Protein AF-0000000079470549 (afdb_homodimer)

Secondary structure (DSSP, 8-state):
---TT-EEEEES-SSHHHHHHHHHHHHTT-SEEEEEES-HHHHHHHHHHHT-EEEE--TT-HHHHHHHHHHHHHHHS--SEEEE--------SSTT-TT-S-HHHHHHHHIIIIIHHHHHHHHHHHHHHHHT-EEEEEE--GGGTS--TT-HHHHHHHHHHHHHHHHHHHHHGGGTEEEEEE--S-BSSHHHHHT-TT-GGGTT--B-HHHHHHHHHHHHHHT-SEE-SSTHHHHHHHHHHH-HHHHHHHHHHHHHHHTT-/---TT-EEEEES-SSHHHHHHHHHHHHTT-SEEEEEES-HHHHHHHHHHHT-EEEE--TT-HHHHHHHHHHHHHHHS--SEEEE--------SSTT-TT-S-HHHHHHHHIIIIIHHHHHHHHHHHHHHHHT-EEEEEE--GGGTS--TT-HHHHHHHHHHHHHHHHHHHHHGGGTEEEEEE--S-BSSHHHHHT-TT-GGGTT--B-HHHHHHHHHHHHHHT-SEE-SSTHHHHHHHHHHH-HHHHHHHHHHHHHHHTT-

Foldseek 3Di:
DQQAQFEEEFEPCLDFLNVLLQQVSLVSHHPEYEQEYLPQVSSVVSCVVRVHHYDNADLLDLVRLLVVLVVSCVVPVAHAEYELAFADFDFQPDLVDLPNDDVVLLVVRLSRQAVSLVSNCVRHVVVCLVVLHHEYEYEQALLLLAHFRRTNSNSVSSVNNVVVQVVCCVVCVRSHYAYAYEYAQAEPTPRNVVVDPQGPSCPLHYHYSNLSSVLVSVCVVVSPRYRYSRPCSVVLSVVCVVPVVVSVVVVVVVSCVSVVD/DQQAQAEEEFEPCLDFLNVLLQQVSLVSHHPEYEQEYLPQVSSVVSCVVRVHHYDNADLLDLVRLLVVLVVSCVVPVAHAEYELAFADFDFQPDLVDLPNDDVVLLVVRLSRQAVSLVSNCVRHVVVCLVVLHHEYEYEQALLLLPNFRRTNSNSVSSVNNVVVQVVCCVPCVRSHYAYAYEYAQAEPTPRNVVVDPQGPSCPLHYHYSNLSSVLVSVCVVVSPRYRYSRPCSVVLSVVCVVPVVVSVVVVVVVSCVSVVD

InterPro domains:
  IPR002347 Short-chain dehydrogenase/reductase SDR [PF00106] (6-193)
  IPR002347 Short-chain dehydrogenase/reductase SDR [PR00080] (77-88)
  IPR002347 Short-chain dehydrogenase/reductase SDR [PR00080] (134-142)
  IPR002347 Short-chain dehydrogenase/reductase SDR [PR00080] (154-173)
  IPR002347 Short-chain dehydrogenase/reductase SDR [PR00081] (7-24)
  IPR002347 Short-chain dehydrogenase/reductase SDR [PR00081] (77-88)
  IPR002347 Short-chain dehydrogenase/reductase SDR [PR00081] (128-144)
  IPR002347 Short-chain dehydrogenase/reductase SDR [PR00081] (154-173)
  IPR002347 Short-chain dehydrogenase/reductase SDR [PR00081] (175-192)
  IPR020904 Short-chain dehydrogenase/reductase, conserved site [PS00061] (141-169)
  IPR036291 NAD(P)-binding domain superfamily [SSF51735] (1-249)

Structure (mmCIF, N/CA/C/O backbone):
data_AF-0000000079470549-model_v1
#
loop_
_entity.id
_entity.type
_entity.pdbx_description
1 polymer 'SDR family NAD(P)-dependent oxidoreductase'
#
loop_
_atom_site.group_PDB
_atom_site.id
_atom_site.type_symbol
_atom_site.label_atom_id
_atom_site.label_alt_id
_atom_site.label_comp_id
_atom_site.label_asym_id
_atom_site.label_entity_id
_atom_site.label_seq_id
_atom_site.pdbx_PDB_ins_code
_atom_site.Cartn_x
_atom_site.Cartn_y
_atom_site.Cartn_z
_atom_site.occupancy
_atom_site.B_iso_or_equiv
_atom_site.auth_seq_id
_atom_site.auth_comp_id
_atom_site.auth_asym_id
_atom_site.auth_atom_id
_atom_site.pdbx_PDB_model_num
ATOM 1 N N . MET A 1 1 ? -3.146 25.922 1.351 1 95.44 1 MET A N 1
ATOM 2 C CA . MET A 1 1 ? -3.26 26.656 2.607 1 95.44 1 MET A CA 1
ATOM 3 C C . MET A 1 1 ? -2.029 27.516 2.842 1 95.44 1 MET A C 1
ATOM 5 O O . MET A 1 1 ? -0.913 27.125 2.492 1 95.44 1 MET A O 1
ATOM 9 N N . ASP A 1 2 ? -2.199 28.609 3.287 1 97.5 2 ASP A N 1
ATOM 10 C CA . ASP A 1 2 ? -1.135 29.453 3.83 1 97.5 2 ASP A CA 1
ATOM 11 C C . ASP A 1 2 ? -0.842 29.094 5.285 1 97.5 2 ASP A C 1
ATOM 13 O O . ASP A 1 2 ? -1.754 29.031 6.113 1 97.5 2 ASP A O 1
ATOM 17 N N . VAL A 1 3 ? 0.423 28.875 5.641 1 98.31 3 VAL A N 1
ATOM 18 C CA . VAL A 1 3 ? 0.771 28.359 6.961 1 98.31 3 VAL A CA 1
ATOM 19 C C . VAL A 1 3 ? 0.855 29.5 7.961 1 98.31 3 VAL A C 1
ATOM 21 O O . VAL A 1 3 ? 0.939 29.281 9.172 1 98.31 3 VAL A O 1
ATOM 24 N N . LYS A 1 4 ? 0.845 30.766 7.48 1 98.62 4 LYS A N 1
ATOM 25 C CA . LYS A 1 4 ? 0.905 31.906 8.383 1 98.62 4 LYS A CA 1
ATOM 26 C C . LYS A 1 4 ? -0.22 31.859 9.406 1 98.62 4 LYS A C 1
ATOM 28 O O . LYS A 1 4 ? -1.387 31.672 9.055 1 98.62 4 LYS A O 1
ATOM 33 N N . GLY A 1 5 ? 0.14 31.984 10.648 1 98.75 5 GLY A N 1
ATOM 34 C CA . GLY A 1 5 ? -0.827 32.031 11.734 1 98.75 5 GLY A CA 1
ATOM 35 C C . GLY A 1 5 ? -1.388 30.656 12.078 1 98.75 5 GLY A C 1
ATOM 36 O O . GLY A 1 5 ? -2.291 30.531 12.914 1 98.75 5 GLY A O 1
ATOM 37 N N . LYS A 1 6 ? -0.883 29.625 11.531 1 98.81 6 LYS A N 1
ATOM 38 C CA . LYS A 1 6 ? -1.441 28.281 11.688 1 98.81 6 LYS A CA 1
ATOM 39 C C . LYS A 1 6 ? -0.701 27.5 12.773 1 98.81 6 LYS A C 1
ATOM 41 O O . LYS A 1 6 ? 0.463 27.797 13.062 1 98.81 6 LYS A O 1
ATOM 46 N N . ILE A 1 7 ? -1.391 26.594 13.422 1 98.94 7 ILE A N 1
ATOM 47 C CA . ILE A 1 7 ? -0.804 25.625 14.352 1 98.94 7 ILE A CA 1
ATOM 48 C C . ILE A 1 7 ? -0.439 24.344 13.609 1 98.94 7 ILE A C 1
ATOM 50 O O . ILE A 1 7 ? -1.312 23.672 13.047 1 98.94 7 ILE A O 1
ATOM 54 N N . VAL A 1 8 ? 0.871 24.016 13.641 1 98.94 8 VAL A N 1
ATOM 55 C CA . VAL A 1 8 ? 1.391 22.938 12.805 1 98.94 8 VAL A CA 1
ATOM 56 C C . VAL A 1 8 ? 2.057 21.891 13.68 1 98.94 8 VAL A C 1
ATOM 58 O O . VAL A 1 8 ? 2.758 22.219 14.641 1 98.94 8 VAL A O 1
ATOM 61 N N . VAL A 1 9 ? 1.796 20.625 13.391 1 99 9 VAL A N 1
ATOM 62 C CA . VAL A 1 9 ? 2.514 19.5 13.984 1 99 9 VAL A CA 1
ATOM 63 C C . VAL A 1 9 ? 3.369 18.812 12.922 1 99 9 VAL A C 1
ATOM 65 O O . VAL A 1 9 ? 2.893 18.531 11.82 1 99 9 VAL A O 1
ATOM 68 N N . VAL A 1 10 ? 4.625 18.578 13.195 1 99 10 VAL A N 1
ATOM 69 C CA . VAL A 1 10 ? 5.52 17.844 12.305 1 99 10 VAL A CA 1
ATOM 70 C C . VAL A 1 10 ? 6.152 16.672 13.062 1 99 10 VAL A C 1
ATOM 72 O O . VAL A 1 10 ? 6.836 16.875 14.07 1 99 10 VAL A O 1
ATOM 75 N N . THR A 1 11 ? 5.934 15.469 12.617 1 98.94 11 THR A N 1
ATOM 76 C CA . THR A 1 11 ? 6.594 14.312 13.219 1 98.94 11 THR A CA 1
ATOM 77 C C . THR A 1 11 ? 7.891 13.992 12.484 1 98.94 11 THR A C 1
ATOM 79 O O . THR A 1 11 ? 8.078 14.406 11.336 1 98.94 11 THR A O 1
ATOM 82 N N . GLY A 1 12 ? 8.742 13.141 13.172 1 98.75 12 GLY A N 1
ATOM 83 C CA . GLY A 1 12 ? 10.062 12.922 12.594 1 98.75 12 GLY A CA 1
ATOM 84 C C . GLY A 1 12 ? 10.836 14.211 12.367 1 98.75 12 GLY A C 1
ATOM 85 O O . GLY A 1 12 ? 11.453 14.391 11.32 1 98.75 12 GLY A O 1
ATOM 86 N N . ALA A 1 13 ? 10.789 15.125 13.297 1 98.81 13 ALA A N 1
ATOM 87 C CA . ALA A 1 13 ? 11.203 16.5 13.031 1 98.81 13 ALA A CA 1
ATOM 88 C C . ALA A 1 13 ? 12.531 16.812 13.703 1 98.81 13 ALA A C 1
ATOM 90 O O . ALA A 1 13 ? 12.938 17.984 13.789 1 98.81 13 ALA A O 1
ATOM 91 N N . ALA A 1 14 ? 13.242 15.766 14.195 1 98.62 14 ALA A N 1
ATOM 92 C CA . ALA A 1 14 ? 14.547 15.984 14.828 1 98.62 14 ALA A CA 1
ATOM 93 C C . ALA A 1 14 ? 15.625 16.234 13.789 1 98.62 14 ALA A C 1
ATOM 95 O O . ALA A 1 14 ? 16.656 16.844 14.086 1 98.62 14 ALA A O 1
ATOM 96 N N . GLU A 1 15 ? 15.453 15.75 12.562 1 97.38 15 GLU A N 1
ATOM 97 C CA . GLU A 1 15 ? 16.453 15.875 11.508 1 97.38 15 GLU A CA 1
ATOM 98 C C . GLU A 1 15 ? 15.812 15.75 10.125 1 97.38 15 GLU A C 1
ATOM 100 O O . GLU A 1 15 ? 14.594 15.57 10.016 1 97.38 15 GLU A O 1
ATOM 105 N N . GLY A 1 16 ? 16.578 16.016 9.148 1 97.88 16 GLY A N 1
ATOM 106 C CA . GLY A 1 16 ? 16.172 15.727 7.777 1 97.88 16 GLY A CA 1
ATOM 107 C C . GLY A 1 16 ? 15.008 16.578 7.312 1 97.88 16 GLY A C 1
ATOM 108 O O . GLY A 1 16 ? 14.977 17.781 7.57 1 97.88 16 GLY A O 1
ATOM 109 N N . ILE A 1 17 ? 14.133 15.961 6.57 1 98.69 17 ILE A N 1
ATOM 110 C CA . ILE A 1 17 ? 13 16.641 5.961 1 98.69 17 ILE A CA 1
ATOM 111 C C . ILE A 1 17 ? 12.117 17.266 7.047 1 98.69 17 ILE A C 1
ATOM 113 O O . ILE A 1 17 ? 11.695 18.406 6.934 1 98.69 17 ILE A O 1
ATOM 117 N N . GLY A 1 18 ? 11.867 16.5 8.156 1 98.88 18 GLY A N 1
ATOM 118 C CA . GLY A 1 18 ? 11.008 16.969 9.227 1 98.88 18 GLY A CA 1
ATOM 119 C C . GLY A 1 18 ? 11.523 18.234 9.883 1 98.88 18 GLY A C 1
ATOM 120 O O . GLY A 1 18 ? 10.766 19.172 10.109 1 98.88 18 GLY A O 1
ATOM 121 N N . ALA A 1 19 ? 12.797 18.234 10.148 1 98.94 19 ALA A N 1
ATOM 122 C CA . ALA A 1 19 ? 13.398 19.422 10.75 1 98.94 19 ALA A CA 1
ATOM 123 C C . ALA A 1 19 ? 13.32 20.609 9.805 1 98.94 19 ALA A C 1
ATOM 125 O O . ALA A 1 19 ? 13.016 21.734 10.227 1 98.94 19 ALA A O 1
ATOM 126 N N . ALA A 1 20 ? 13.57 20.359 8.539 1 98.94 20 ALA A N 1
ATOM 127 C CA . ALA A 1 20 ? 13.5 21.406 7.539 1 98.94 20 ALA A CA 1
ATOM 128 C C . ALA A 1 20 ? 12.086 21.953 7.414 1 98.94 20 ALA A C 1
ATOM 130 O O . ALA A 1 20 ? 11.891 23.172 7.254 1 98.94 20 ALA A O 1
ATOM 131 N N . LEU A 1 21 ? 11.102 21.078 7.469 1 98.94 21 LEU A N 1
ATOM 132 C CA . LEU A 1 21 ? 9.711 21.5 7.434 1 98.94 21 LEU A CA 1
ATOM 133 C C . LEU A 1 21 ? 9.391 22.406 8.625 1 98.94 21 LEU A C 1
ATOM 135 O O . LEU A 1 21 ? 8.805 23.469 8.461 1 98.94 21 LEU A O 1
ATOM 139 N N . ALA A 1 22 ? 9.758 21.938 9.812 1 98.94 22 ALA A N 1
ATOM 140 C CA . ALA A 1 22 ? 9.492 22.703 11.023 1 98.94 22 ALA A CA 1
ATOM 141 C C . ALA A 1 22 ? 10.078 24.109 10.914 1 98.94 22 ALA A C 1
ATOM 143 O O . ALA A 1 22 ? 9.391 25.109 11.164 1 98.94 22 ALA A O 1
ATOM 144 N N . ARG A 1 23 ? 11.359 24.234 10.5 1 98.94 23 ARG A N 1
ATOM 145 C CA . ARG A 1 23 ? 12.039 25.516 10.367 1 98.94 23 ARG A CA 1
ATOM 146 C C . ARG A 1 23 ? 11.359 26.391 9.312 1 98.94 23 ARG A C 1
ATOM 148 O O . ARG A 1 23 ? 11.164 27.578 9.531 1 98.94 23 ARG A O 1
ATOM 155 N N . ARG A 1 24 ? 11.008 25.781 8.203 1 98.94 24 ARG A N 1
ATOM 156 C CA . ARG A 1 24 ? 10.398 26.516 7.109 1 98.94 24 ARG A CA 1
ATOM 157 C C . ARG A 1 24 ? 9.031 27.062 7.508 1 98.94 24 ARG A C 1
ATOM 159 O O . ARG A 1 24 ? 8.703 28.203 7.195 1 98.94 24 ARG A O 1
ATOM 166 N N . PHE A 1 25 ? 8.195 26.219 8.188 1 98.94 25 PHE A N 1
ATOM 167 C CA . PHE A 1 25 ? 6.871 26.656 8.617 1 98.94 25 PHE A CA 1
ATOM 168 C C . PHE A 1 25 ? 6.977 27.812 9.602 1 98.94 25 PHE A C 1
ATOM 170 O O . PHE A 1 25 ? 6.207 28.781 9.523 1 98.94 25 PHE A O 1
ATOM 177 N N . ALA A 1 26 ? 7.91 27.719 10.539 1 98.88 26 ALA A N 1
ATOM 178 C CA . ALA A 1 26 ? 8.141 28.828 11.453 1 98.88 26 ALA A CA 1
ATOM 179 C C . ALA A 1 26 ? 8.516 30.094 10.695 1 98.88 26 ALA A C 1
ATOM 181 O O . ALA A 1 26 ? 7.996 31.172 10.984 1 98.88 26 ALA A O 1
ATOM 182 N N . ALA A 1 27 ? 9.414 29.938 9.734 1 98.81 27 ALA A N 1
ATOM 183 C CA . ALA A 1 27 ? 9.883 31.078 8.938 1 98.81 27 ALA A CA 1
ATOM 184 C C . ALA A 1 27 ? 8.742 31.688 8.125 1 98.81 27 ALA A C 1
ATOM 186 O O . ALA A 1 27 ? 8.734 32.906 7.871 1 98.81 27 ALA A O 1
ATOM 187 N N . GLU A 1 28 ? 7.781 30.844 7.73 1 98.56 28 GLU A N 1
ATOM 188 C CA . GLU A 1 28 ? 6.633 31.297 6.945 1 98.56 28 GLU A CA 1
ATOM 189 C C . GLU A 1 28 ? 5.578 31.938 7.828 1 98.56 28 GLU A C 1
ATOM 191 O O . GLU A 1 28 ? 4.559 32.438 7.332 1 98.56 28 GLU A O 1
ATOM 196 N N . GLY A 1 29 ? 5.738 31.891 9.148 1 98.69 29 GLY A N 1
ATOM 197 C CA . GLY A 1 29 ? 4.863 32.625 10.039 1 98.69 29 GLY A CA 1
ATOM 198 C C . GLY A 1 29 ? 3.836 31.766 10.734 1 98.69 29 GLY A C 1
ATOM 199 O O . GLY A 1 29 ? 2.811 32.25 11.211 1 98.69 29 GLY A O 1
ATOM 200 N N . ALA A 1 30 ? 4.043 30.469 10.781 1 98.88 30 ALA A N 1
ATOM 201 C CA . ALA A 1 30 ? 3.17 29.641 11.602 1 98.88 30 ALA A CA 1
ATOM 202 C C . ALA A 1 30 ? 3.08 30.172 13.031 1 98.88 30 ALA A C 1
ATOM 204 O O . ALA A 1 30 ? 4.082 30.609 13.594 1 98.88 30 ALA A O 1
ATOM 205 N N . ALA A 1 31 ? 1.862 30.141 13.547 1 98.88 31 ALA A N 1
ATOM 206 C CA . ALA A 1 31 ? 1.687 30.625 14.914 1 98.88 31 ALA A CA 1
ATOM 207 C C . ALA A 1 31 ? 2.418 29.719 15.906 1 98.88 31 ALA A C 1
ATOM 209 O O . ALA A 1 31 ? 2.916 30.203 16.938 1 98.88 31 ALA A O 1
ATOM 210 N N . HIS A 1 32 ? 2.465 28.438 15.617 1 98.88 32 HIS A N 1
ATOM 211 C CA . HIS A 1 32 ? 3.172 27.469 16.453 1 98.88 32 HIS A CA 1
ATOM 212 C C . HIS A 1 32 ? 3.543 26.219 15.664 1 98.88 32 HIS A C 1
ATOM 214 O O . HIS A 1 32 ? 2.797 25.797 14.781 1 98.88 32 HIS A O 1
ATOM 220 N N . VAL A 1 33 ? 4.664 25.688 15.984 1 98.94 33 VAL A N 1
ATOM 221 C CA . VAL A 1 33 ? 5.086 24.406 15.43 1 98.94 33 VAL A CA 1
ATOM 222 C C . VAL A 1 33 ? 5.395 23.438 16.562 1 98.94 33 VAL A C 1
ATOM 224 O O . VAL A 1 33 ? 6.27 23.688 17.391 1 98.94 33 VAL A O 1
ATOM 227 N N . ALA A 1 34 ? 4.629 22.375 16.688 1 99 34 ALA A N 1
ATOM 228 C CA . ALA A 1 34 ? 4.988 21.25 17.531 1 99 34 ALA A CA 1
ATOM 229 C C . ALA A 1 34 ? 5.992 20.328 16.828 1 99 34 ALA A C 1
ATOM 231 O O . ALA A 1 34 ? 5.707 19.797 15.758 1 99 34 ALA A O 1
ATOM 232 N N . VAL A 1 35 ? 7.164 20.188 17.406 1 98.94 35 VAL A N 1
ATOM 233 C CA . VAL A 1 35 ? 8.266 19.391 16.859 1 98.94 35 VAL A CA 1
ATOM 234 C C . VAL A 1 35 ? 8.273 18.016 17.531 1 98.94 35 VAL A C 1
ATOM 236 O O . VAL A 1 35 ? 8.68 17.875 18.688 1 98.94 35 VAL A O 1
ATOM 239 N N . VAL A 1 36 ? 7.934 17 16.781 1 98.94 36 VAL A N 1
ATOM 240 C CA . VAL A 1 36 ? 7.645 15.703 17.359 1 98.94 36 VAL A CA 1
ATOM 241 C C . VAL A 1 36 ? 8.641 14.672 16.844 1 98.94 36 VAL A C 1
ATOM 243 O O . VAL A 1 36 ? 8.82 14.523 15.633 1 98.94 36 VAL A O 1
ATOM 246 N N . ASP A 1 37 ? 9.234 13.953 17.719 1 98.88 37 ASP A N 1
ATOM 247 C CA . ASP A 1 37 ? 10.172 12.898 17.344 1 98.88 37 ASP A CA 1
ATOM 248 C C . ASP A 1 37 ? 10.398 11.93 18.5 1 98.88 37 ASP A C 1
ATOM 250 O O . ASP A 1 37 ? 10.18 12.273 19.656 1 98.88 37 ASP A O 1
ATOM 254 N N . ARG A 1 38 ? 10.797 10.75 18.219 1 98.38 38 ARG A N 1
ATOM 255 C CA . ARG A 1 38 ? 11.242 9.844 19.266 1 98.38 38 ARG A CA 1
ATOM 256 C C . ARG A 1 38 ? 12.594 10.281 19.828 1 98.38 38 ARG A C 1
ATOM 258 O O . ARG A 1 38 ? 12.938 9.938 20.969 1 98.38 38 ARG A O 1
ATOM 265 N N . ASN A 1 39 ? 13.383 10.938 19.031 1 98.56 39 ASN A N 1
ATOM 266 C CA . ASN A 1 39 ? 14.633 11.562 19.469 1 98.56 39 ASN A CA 1
ATOM 267 C C . ASN A 1 39 ? 14.375 12.852 20.219 1 98.56 39 ASN A C 1
ATOM 269 O O . ASN A 1 39 ? 14.281 13.93 19.625 1 98.56 39 ASN A O 1
ATOM 273 N N . ALA A 1 40 ? 14.367 12.758 21.516 1 98.69 40 ALA A N 1
ATOM 274 C C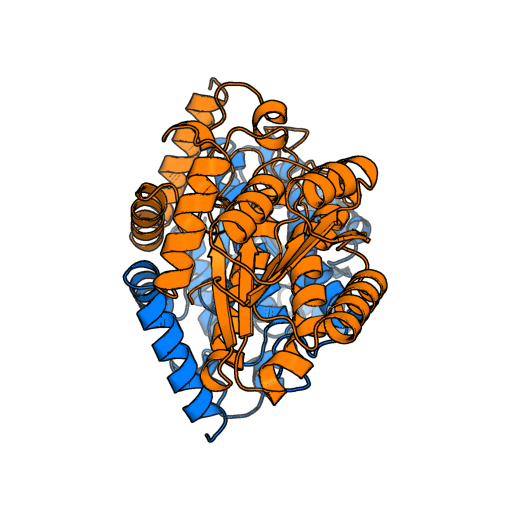A . ALA A 1 40 ? 13.992 13.875 22.375 1 98.69 40 ALA A CA 1
ATOM 275 C C . ALA A 1 40 ? 14.961 15.039 22.219 1 98.69 40 ALA A C 1
ATOM 277 O O . ALA A 1 40 ? 14.539 16.188 22.062 1 98.69 40 ALA A O 1
ATOM 278 N N . GLU A 1 41 ? 16.203 14.719 22.25 1 98.75 41 GLU A N 1
ATOM 279 C CA . GLU A 1 41 ? 17.234 15.766 22.188 1 98.75 41 GLU A CA 1
ATOM 280 C C . GLU A 1 41 ? 17.156 16.516 20.859 1 98.75 41 GLU A C 1
ATOM 282 O O . GLU A 1 41 ? 17.25 17.75 20.828 1 98.75 41 GLU A O 1
ATOM 287 N N . GLY A 1 42 ? 17.016 15.773 19.734 1 98.81 42 GLY A N 1
ATOM 288 C CA . GLY A 1 42 ? 16.906 16.391 18.422 1 98.81 42 GLY A CA 1
ATOM 289 C C . GLY A 1 42 ? 15.68 17.281 18.281 1 98.81 42 GLY A C 1
ATOM 290 O O . GLY A 1 42 ? 15.766 18.391 17.766 1 98.81 42 GLY A O 1
ATOM 291 N N . ALA A 1 43 ? 14.586 16.781 18.797 1 98.88 43 ALA A N 1
ATOM 292 C CA . ALA A 1 43 ? 13.344 17.547 18.719 1 98.88 43 ALA A CA 1
ATOM 293 C C . ALA A 1 43 ? 13.453 18.844 19.547 1 98.88 43 ALA A C 1
ATOM 295 O O . ALA A 1 43 ? 13 19.891 19.109 1 98.88 43 ALA A O 1
ATOM 296 N N . GLN A 1 44 ? 14.023 18.734 20.703 1 98.88 44 GLN A N 1
ATOM 297 C CA . GLN A 1 44 ? 14.188 19.906 21.562 1 98.88 44 GLN A CA 1
ATOM 298 C C . GLN A 1 44 ? 15.078 20.953 20.906 1 98.88 44 GLN A C 1
ATOM 300 O O . GLN A 1 44 ? 14.812 22.156 21 1 98.88 44 GLN A O 1
ATOM 305 N N . ALA A 1 45 ? 16.156 20.469 20.281 1 98.88 45 ALA A N 1
ATOM 306 C CA . ALA A 1 45 ? 17.078 21.391 19.609 1 98.88 45 ALA A CA 1
ATOM 307 C C . ALA A 1 45 ? 16.359 22.172 18.516 1 98.88 45 ALA A C 1
ATOM 309 O O . ALA A 1 45 ? 16.516 23.391 18.422 1 98.88 45 ALA A O 1
ATOM 310 N N . VAL A 1 46 ? 15.562 21.484 17.703 1 98.94 46 VAL A N 1
ATOM 311 C CA . VAL A 1 46 ? 14.828 22.141 16.609 1 98.94 46 VAL A CA 1
ATOM 312 C C . VAL A 1 46 ? 13.781 23.078 17.203 1 98.94 46 VAL A C 1
ATOM 314 O O . VAL A 1 46 ? 13.641 24.219 16.75 1 98.94 46 VAL A O 1
ATOM 317 N N . ALA A 1 47 ? 13.039 22.641 18.203 1 98.94 47 ALA A N 1
ATOM 318 C CA . ALA A 1 47 ? 12 23.438 18.828 1 98.94 47 ALA A CA 1
ATOM 319 C C . ALA A 1 47 ? 12.578 24.734 19.406 1 98.94 47 ALA A C 1
ATOM 321 O O . ALA A 1 47 ? 11.984 25.797 19.266 1 98.94 47 ALA A O 1
ATOM 322 N N . ALA A 1 48 ? 13.711 24.594 20.047 1 98.81 48 ALA A N 1
ATOM 323 C CA . ALA A 1 48 ? 14.367 25.75 20.656 1 98.81 48 ALA A CA 1
ATOM 324 C C . ALA A 1 48 ? 14.766 26.766 19.594 1 98.81 48 ALA A C 1
ATOM 326 O O . ALA A 1 48 ? 14.68 27.984 19.828 1 98.81 48 ALA A O 1
ATOM 327 N N . GLU A 1 49 ? 15.203 26.266 18.484 1 98.81 49 GLU A N 1
ATOM 328 C CA . GLU A 1 49 ? 15.633 27.125 17.391 1 98.81 49 GLU A CA 1
ATOM 329 C C . GLU A 1 49 ? 14.477 27.969 16.859 1 98.81 49 GLU A C 1
ATOM 331 O O . GLU A 1 49 ? 14.664 29.125 16.484 1 98.81 49 GLU A O 1
ATOM 336 N N . ILE A 1 50 ? 13.273 27.453 16.844 1 98.81 50 ILE A N 1
ATOM 337 C CA . ILE A 1 50 ? 12.203 28.094 16.094 1 98.81 50 ILE A CA 1
ATOM 338 C C . ILE A 1 50 ? 11.141 28.625 17.047 1 98.81 50 ILE A C 1
ATOM 340 O O . ILE A 1 50 ? 10.133 29.188 16.609 1 98.81 50 ILE A O 1
ATOM 344 N N . GLY A 1 51 ? 11.336 28.438 18.359 1 98.56 51 GLY A N 1
ATOM 345 C CA . GLY A 1 51 ? 10.336 28.844 19.328 1 98.56 51 GLY A CA 1
ATOM 346 C C . GLY A 1 51 ? 9.125 27.938 19.359 1 98.56 51 GLY A C 1
ATOM 347 O O . GLY A 1 51 ? 8.008 28.406 19.594 1 98.56 51 GLY A O 1
ATOM 348 N N . GLY A 1 52 ? 9.273 26.703 19.062 1 98.88 52 GLY A N 1
ATOM 349 C CA . GLY A 1 52 ? 8.203 25.719 19.109 1 98.88 52 GLY A CA 1
ATOM 350 C C . GLY A 1 52 ? 8.211 24.891 20.375 1 98.88 52 GLY A C 1
ATOM 351 O O . GLY A 1 52 ? 8.82 25.281 21.375 1 98.88 52 GLY A O 1
ATOM 352 N N . THR A 1 53 ? 7.461 23.859 20.375 1 98.94 53 THR A N 1
ATOM 353 C CA . THR A 1 53 ? 7.422 22.922 21.5 1 98.94 53 THR A CA 1
ATOM 354 C C . THR A 1 53 ? 7.793 21.516 21.031 1 98.94 53 THR A C 1
ATOM 356 O O . THR A 1 53 ? 7.289 21.047 20.016 1 98.94 53 THR A O 1
ATOM 359 N N . ALA A 1 54 ? 8.656 20.906 21.812 1 98.94 54 ALA A N 1
ATOM 360 C CA . ALA A 1 54 ? 9.094 19.547 21.5 1 98.94 54 ALA A CA 1
ATOM 361 C C . ALA A 1 54 ? 8.227 18.5 22.203 1 98.94 54 ALA A C 1
ATOM 363 O O . ALA A 1 54 ? 7.848 18.703 23.359 1 98.94 54 ALA A O 1
ATOM 364 N N . TYR A 1 55 ? 7.887 17.469 21.516 1 98.94 55 TYR A N 1
ATOM 365 C CA . TYR A 1 55 ? 7.211 16.297 22.078 1 98.94 55 TYR A CA 1
ATOM 366 C C . TYR A 1 55 ? 7.957 15.023 21.734 1 98.94 55 TYR A C 1
ATOM 368 O O . TYR A 1 55 ? 8.375 14.828 20.578 1 98.94 55 TYR A O 1
ATOM 376 N N . THR A 1 56 ? 8.219 14.148 22.688 1 98.88 56 THR A N 1
ATOM 377 C CA . THR A 1 56 ? 8.805 12.836 22.453 1 98.88 56 THR A CA 1
ATOM 378 C C . THR A 1 56 ? 7.719 11.781 22.266 1 98.88 56 THR A C 1
ATOM 380 O O . THR A 1 56 ? 7.039 11.406 23.234 1 98.88 56 THR A O 1
ATOM 383 N N . VAL A 1 57 ? 7.578 11.312 21.047 1 98.88 57 VAL A N 1
ATOM 384 C CA . VAL A 1 57 ? 6.465 10.438 20.703 1 98.88 57 VAL A CA 1
ATOM 385 C C . VAL A 1 57 ? 6.945 9.328 19.766 1 98.88 57 VAL A C 1
ATOM 387 O O . VAL A 1 57 ? 7.695 9.586 18.828 1 98.88 57 VAL A O 1
ATOM 390 N N . ASP A 1 58 ? 6.617 8.117 20.062 1 98.88 58 ASP A N 1
ATOM 391 C CA . ASP A 1 58 ? 6.637 7.039 19.078 1 98.88 58 ASP A CA 1
ATOM 392 C C . ASP A 1 58 ? 5.355 7.027 18.25 1 98.88 58 ASP A C 1
ATOM 394 O O . ASP A 1 58 ? 4.293 6.645 18.75 1 98.88 58 ASP A O 1
ATOM 398 N N . VAL A 1 59 ? 5.492 7.359 17.016 1 98.88 59 VAL A N 1
ATOM 399 C CA . VAL A 1 59 ? 4.312 7.602 16.188 1 98.88 59 VAL A CA 1
ATOM 400 C C . VAL A 1 59 ? 3.596 6.285 15.906 1 98.88 59 VAL A C 1
ATOM 402 O O . VAL A 1 59 ? 2.443 6.277 15.461 1 98.88 59 VAL A O 1
ATOM 405 N N . SER A 1 60 ? 4.281 5.129 16.094 1 98.62 60 SER A N 1
ATOM 406 C CA . SER A 1 60 ? 3.631 3.836 15.922 1 98.62 60 SER A CA 1
ATOM 407 C C . SER A 1 60 ? 2.725 3.512 17.109 1 98.62 60 SER A C 1
ATOM 409 O O . SER A 1 60 ? 1.971 2.537 17.062 1 98.62 60 SER A O 1
ATOM 411 N N . ASP A 1 61 ? 2.803 4.312 18.141 1 98.69 61 ASP A N 1
ATOM 412 C CA . ASP A 1 61 ? 1.947 4.176 19.328 1 98.69 61 ASP A CA 1
ATOM 413 C C . ASP A 1 61 ? 0.782 5.16 19.266 1 98.69 61 ASP A C 1
ATOM 415 O O . ASP A 1 61 ? 0.942 6.336 19.609 1 98.69 61 ASP A O 1
ATOM 419 N N . GLY A 1 62 ? -0.403 4.652 18.969 1 98.75 62 GLY A N 1
ATOM 420 C CA . GLY A 1 62 ? -1.578 5.488 18.781 1 98.75 62 GLY A CA 1
ATOM 421 C C . GLY A 1 62 ? -1.95 6.285 20.031 1 98.75 62 GLY A C 1
ATOM 422 O O . GLY A 1 62 ? -2.414 7.422 19.922 1 98.75 62 GLY A O 1
ATOM 423 N N . ALA A 1 63 ? -1.77 5.707 21.141 1 98.75 63 ALA A N 1
ATOM 424 C CA . ALA A 1 63 ? -2.1 6.398 22.375 1 98.75 63 ALA A CA 1
ATOM 425 C C . ALA A 1 63 ? -1.173 7.59 22.609 1 98.75 63 ALA A C 1
ATOM 427 O O . ALA A 1 63 ? -1.609 8.641 23.078 1 98.75 63 ALA A O 1
ATOM 428 N N . GLN A 1 64 ? 0.128 7.426 22.328 1 98.88 64 GLN A N 1
ATOM 429 C CA . GLN A 1 64 ? 1.069 8.531 22.469 1 98.88 64 GLN A CA 1
ATOM 430 C C . GLN A 1 64 ? 0.735 9.664 21.5 1 98.88 64 GLN A C 1
ATOM 432 O O . GLN A 1 64 ? 0.797 10.836 21.859 1 98.88 64 GLN A O 1
ATOM 437 N N . VAL A 1 65 ? 0.354 9.32 20.297 1 98.94 65 VAL A N 1
ATOM 438 C CA . VAL A 1 65 ? -0.02 10.32 19.312 1 98.94 65 VAL A CA 1
ATOM 439 C C . VAL A 1 65 ? -1.253 11.086 19.781 1 98.94 65 VAL A C 1
ATOM 441 O O . VAL A 1 65 ? -1.288 12.312 19.719 1 98.94 65 VAL A O 1
ATOM 444 N N . ALA A 1 66 ? -2.232 10.352 20.234 1 98.88 66 ALA A N 1
ATOM 445 C CA . ALA A 1 66 ? -3.463 10.977 20.719 1 98.88 66 ALA A CA 1
ATOM 446 C C . ALA A 1 66 ? -3.178 11.93 21.875 1 98.88 66 ALA A C 1
ATOM 448 O O . ALA A 1 66 ? -3.736 13.031 21.922 1 98.88 66 ALA A O 1
ATOM 449 N N . THR A 1 67 ? -2.354 11.484 22.781 1 98.88 67 THR A N 1
ATOM 450 C CA . THR A 1 67 ? -2 12.305 23.922 1 98.88 67 THR A CA 1
ATOM 451 C C . THR A 1 67 ? -1.296 13.586 23.484 1 98.88 67 THR A C 1
ATOM 453 O O . THR A 1 67 ? -1.605 14.672 23.969 1 98.88 67 THR A O 1
ATOM 456 N N . MET A 1 68 ? -0.388 13.461 22.609 1 98.94 68 MET A N 1
ATOM 457 C CA . MET A 1 68 ? 0.347 14.617 22.094 1 98.94 68 MET A CA 1
ATOM 458 C C . MET A 1 68 ? -0.59 15.594 21.391 1 98.94 68 MET A C 1
ATOM 460 O O . MET A 1 68 ? -0.512 16.797 21.594 1 98.94 68 MET A O 1
ATOM 464 N N . VAL A 1 69 ? -1.507 15.094 20.547 1 98.94 69 VAL A N 1
ATOM 465 C CA . VAL A 1 69 ? -2.463 15.93 19.844 1 98.94 69 VAL A CA 1
ATOM 466 C C . VAL A 1 69 ? -3.354 16.672 20.828 1 98.94 69 VAL A C 1
ATOM 468 O O . VAL A 1 69 ? -3.586 17.875 20.688 1 98.94 69 VAL A O 1
ATOM 471 N N . ALA A 1 70 ? -3.816 15.938 21.828 1 98.81 70 ALA A N 1
ATOM 472 C CA . ALA A 1 70 ? -4.645 16.547 22.859 1 98.81 70 ALA A CA 1
ATOM 473 C C . ALA A 1 70 ? -3.895 17.688 23.562 1 98.81 70 ALA A C 1
ATOM 475 O O . ALA A 1 70 ? -4.48 18.734 23.859 1 98.81 70 ALA A O 1
ATOM 476 N N . ALA A 1 71 ? -2.639 17.484 23.828 1 98.88 71 ALA A N 1
ATOM 477 C CA . ALA A 1 71 ? -1.823 18.5 24.484 1 98.88 71 ALA A CA 1
ATOM 478 C C . ALA A 1 71 ? -1.677 19.734 23.625 1 98.88 71 ALA A C 1
ATOM 480 O O . ALA A 1 71 ? -1.766 20.859 24.125 1 98.88 71 ALA A O 1
ATOM 481 N N . VAL A 1 72 ? -1.426 19.562 22.344 1 98.88 72 VAL A N 1
ATOM 482 C CA . VAL A 1 72 ? -1.28 20.688 21.422 1 98.88 72 VAL A CA 1
ATOM 483 C C . VAL A 1 72 ? -2.602 21.438 21.328 1 98.88 72 VAL A C 1
ATOM 485 O O . VAL A 1 72 ? -2.619 22.672 21.359 1 98.88 72 VAL A O 1
ATOM 488 N N . GLU A 1 73 ? -3.686 20.734 21.203 1 98.69 73 GLU A N 1
ATOM 489 C CA . GLU A 1 73 ? -4.992 21.375 21.094 1 98.69 73 GLU A CA 1
ATOM 490 C C . GLU A 1 73 ? -5.359 22.109 22.375 1 98.69 73 GLU A C 1
ATOM 492 O O . GLU A 1 73 ? -5.98 23.172 22.328 1 98.69 73 GLU A O 1
ATOM 497 N N . ALA A 1 74 ? -5 21.516 23.5 1 98.5 74 ALA A N 1
ATOM 498 C CA . ALA A 1 74 ? -5.254 22.188 24.766 1 98.5 74 ALA A CA 1
ATOM 499 C C . ALA A 1 74 ? -4.477 23.5 24.859 1 98.5 74 ALA A C 1
ATOM 501 O O . ALA A 1 74 ? -4.98 24.484 25.391 1 98.5 74 ALA A O 1
ATOM 502 N N . ALA A 1 75 ? -3.316 23.516 24.359 1 98.56 75 ALA A N 1
ATOM 503 C CA . ALA A 1 75 ? -2.426 24.672 24.484 1 98.56 75 ALA A CA 1
ATOM 504 C C . ALA A 1 75 ? -2.754 25.734 23.438 1 98.56 75 ALA A C 1
ATOM 506 O O . ALA A 1 75 ? -2.623 26.938 23.703 1 98.56 75 ALA A O 1
ATOM 507 N N . HIS A 1 76 ? -3.201 25.312 22.281 1 98.38 76 HIS A N 1
ATOM 508 C CA . HIS A 1 76 ? -3.254 26.266 21.188 1 98.38 76 HIS A CA 1
ATOM 509 C C . HIS A 1 76 ? -4.648 26.312 20.562 1 98.38 76 HIS A C 1
ATOM 511 O O . HIS A 1 76 ? -4.902 27.109 19.656 1 98.38 76 HIS A O 1
ATOM 517 N N . GLY A 1 77 ? -5.562 25.406 20.984 1 97.75 77 GLY A N 1
ATOM 518 C CA . GLY A 1 77 ? -6.961 25.453 20.609 1 97.75 77 GLY A CA 1
ATOM 519 C C . GLY A 1 77 ? -7.281 24.578 19.406 1 97.75 77 GLY A C 1
ATOM 520 O O . GLY A 1 77 ? -8.406 24.094 19.266 1 97.75 77 GLY A O 1
ATOM 521 N N . ARG A 1 78 ? -6.293 24.422 18.547 1 97.94 78 ARG A N 1
ATOM 522 C CA . ARG A 1 78 ? -6.535 23.688 17.312 1 97.94 78 ARG A CA 1
ATOM 523 C C . ARG A 1 78 ? -5.227 23.188 16.703 1 97.94 78 ARG A C 1
ATOM 525 O O . ARG A 1 78 ? -4.145 23.594 17.141 1 97.94 78 ARG A O 1
ATOM 532 N N . ILE A 1 79 ? -5.324 22.297 15.789 1 98.88 79 ILE A N 1
ATOM 533 C CA . ILE A 1 79 ? -4.258 21.938 14.859 1 98.88 79 ILE A CA 1
ATOM 534 C C . ILE A 1 79 ? -4.734 22.125 13.422 1 98.88 79 ILE A C 1
ATOM 536 O O . ILE A 1 79 ? -5.703 21.5 12.992 1 98.88 79 ILE A O 1
ATOM 540 N N . ASP A 1 80 ? -4.051 22.984 12.703 1 98.88 80 ASP A N 1
ATOM 541 C CA . ASP A 1 80 ? -4.457 23.312 11.336 1 98.88 80 ASP A CA 1
ATOM 542 C C . ASP A 1 80 ? -3.834 22.359 10.328 1 98.88 80 ASP A C 1
ATOM 544 O O . ASP A 1 80 ? -4.449 22.047 9.305 1 98.88 80 ASP A O 1
ATOM 548 N N . LEU A 1 81 ? -2.619 21.984 10.562 1 98.94 81 LEU A N 1
ATOM 549 C CA . LEU A 1 81 ? -1.823 21.141 9.672 1 98.94 81 LEU A CA 1
ATOM 550 C C . LEU A 1 81 ? -1.053 20.094 10.461 1 98.94 81 LEU A C 1
ATOM 552 O O . LEU A 1 81 ? -0.306 20.422 11.383 1 98.94 81 LEU A O 1
ATOM 556 N N . PHE A 1 82 ? -1.31 18.844 10.188 1 99 82 PHE A N 1
ATOM 557 C CA . PHE A 1 82 ? -0.522 17.75 10.734 1 99 82 PHE A CA 1
ATOM 558 C C . PHE A 1 82 ? 0.357 17.125 9.656 1 99 82 PHE A C 1
ATOM 560 O O . PHE A 1 82 ? -0.148 16.531 8.703 1 99 82 PHE A O 1
ATOM 567 N N . CYS A 1 83 ? 1.648 17.266 9.828 1 98.94 83 CYS A N 1
ATOM 568 C CA . CYS A 1 83 ? 2.619 16.672 8.922 1 98.94 83 CYS A CA 1
ATOM 569 C C . CYS A 1 83 ? 3.127 15.336 9.477 1 98.94 83 CYS A C 1
ATOM 571 O O . CYS A 1 83 ? 4.062 15.312 10.273 1 98.94 83 CYS A O 1
ATOM 573 N N . ALA A 1 84 ? 2.533 14.305 8.992 1 98.88 84 ALA A N 1
ATOM 574 C CA . ALA A 1 84 ? 3.035 12.969 9.305 1 98.88 84 ALA A CA 1
ATOM 575 C C . ALA A 1 84 ? 4.258 12.625 8.453 1 98.88 84 ALA A C 1
ATOM 577 O O . ALA A 1 84 ? 4.133 12.086 7.359 1 98.88 84 ALA A O 1
ATOM 578 N N . ASN A 1 85 ? 5.426 12.914 9.016 1 98.81 85 ASN A N 1
ATOM 579 C CA . ASN A 1 85 ? 6.672 12.852 8.258 1 98.81 85 ASN A CA 1
ATOM 580 C C . ASN A 1 85 ? 7.566 11.719 8.734 1 98.81 85 ASN A C 1
ATOM 582 O O . ASN A 1 85 ? 8.43 11.25 7.996 1 98.81 85 ASN A O 1
ATOM 586 N N . ALA A 1 86 ? 7.371 11.266 10 1 98.56 86 ALA A N 1
ATOM 587 C CA . ALA A 1 86 ? 8.203 10.18 10.516 1 98.56 86 ALA A CA 1
ATOM 588 C C . ALA A 1 86 ? 8.141 8.961 9.609 1 98.56 86 ALA A C 1
ATOM 590 O O . ALA A 1 86 ? 7.074 8.617 9.086 1 98.56 86 ALA A O 1
ATOM 591 N N . GLY A 1 87 ? 9.211 8.359 9.383 1 97.62 87 GLY A N 1
ATOM 592 C CA . GLY A 1 87 ? 9.297 7.184 8.531 1 97.62 87 GLY A CA 1
ATOM 593 C C . GLY A 1 87 ? 10.586 6.406 8.703 1 97.62 87 GLY A C 1
ATOM 594 O O . GLY A 1 87 ? 11.555 6.918 9.273 1 97.62 87 GLY A O 1
ATOM 595 N N . VAL A 1 88 ? 10.531 5.207 8.258 1 96.38 88 VAL A N 1
ATOM 596 C CA . VAL A 1 88 ? 11.719 4.355 8.242 1 96.38 88 VAL A CA 1
ATOM 597 C C . VAL A 1 88 ? 11.891 3.729 6.863 1 96.38 88 VAL A C 1
ATOM 599 O O . VAL A 1 88 ? 10.914 3.547 6.129 1 96.38 88 VAL A O 1
ATOM 602 N N . GLY A 1 89 ? 13.109 3.514 6.5 1 91.94 89 GLY A N 1
ATOM 603 C CA . GLY A 1 89 ? 13.445 2.881 5.234 1 91.94 89 GLY A CA 1
ATOM 604 C C . GLY A 1 89 ? 14.648 1.957 5.332 1 91.94 89 GLY A C 1
ATOM 605 O O . GLY A 1 89 ? 15.703 2.355 5.828 1 91.94 89 GLY A O 1
ATOM 606 N N . ASP A 1 90 ? 14.5 0.66 5.211 1 85.69 90 ASP A N 1
ATOM 607 C CA . ASP A 1 90 ? 15.57 -0.326 5.156 1 85.69 90 ASP A CA 1
ATOM 608 C C . ASP A 1 90 ? 15.688 -0.937 3.76 1 85.69 90 ASP A C 1
ATOM 610 O O . ASP A 1 90 ? 14.68 -1.112 3.07 1 85.69 90 ASP A O 1
ATOM 614 N N . GLY A 1 91 ? 16.906 -1.143 3.391 1 89.62 91 GLY A N 1
ATOM 615 C CA . GLY A 1 91 ? 17.078 -1.962 2.201 1 89.62 91 GLY A CA 1
ATOM 616 C C . GLY A 1 91 ? 16.844 -3.438 2.455 1 89.62 91 GLY A C 1
ATOM 617 O O . GLY A 1 91 ? 16.719 -3.865 3.604 1 89.62 91 GLY A O 1
ATOM 618 N N . ASP A 1 92 ? 16.688 -4.152 1.33 1 93.81 92 ASP A N 1
ATOM 619 C CA . ASP A 1 92 ? 16.594 -5.602 1.459 1 93.81 92 ASP A CA 1
ATOM 620 C C . ASP A 1 92 ? 17.922 -6.188 1.933 1 93.81 92 ASP A C 1
ATOM 622 O O . ASP A 1 92 ? 18.969 -5.934 1.331 1 93.81 92 ASP A O 1
ATOM 626 N N . PRO A 1 93 ? 17.922 -6.973 2.971 1 95.31 93 PRO A N 1
ATOM 627 C CA . PRO A 1 93 ? 19.188 -7.574 3.422 1 95.31 93 PRO A CA 1
ATOM 628 C C . PRO A 1 93 ? 19.875 -8.391 2.328 1 95.31 93 PRO A C 1
ATOM 630 O O . PRO A 1 93 ? 21.094 -8.375 2.225 1 95.31 93 PRO A O 1
ATOM 633 N N . ASP A 1 94 ? 19.062 -9.133 1.622 1 95.19 94 ASP A N 1
ATOM 634 C CA . ASP A 1 94 ? 19.516 -9.82 0.417 1 95.19 94 ASP A CA 1
ATOM 635 C C . ASP A 1 94 ? 19 -9.133 -0.839 1 95.19 94 ASP A C 1
ATOM 637 O O . ASP A 1 94 ? 17.812 -9.242 -1.168 1 95.19 94 ASP A O 1
ATOM 641 N N . ARG A 1 95 ? 19.891 -8.5 -1.592 1 90.88 95 ARG A N 1
ATOM 642 C CA . ARG A 1 95 ? 19.5 -7.695 -2.75 1 90.88 95 ARG A CA 1
ATOM 643 C C . ARG A 1 95 ? 18.922 -8.57 -3.852 1 90.88 95 ARG A C 1
ATOM 645 O O . ARG A 1 95 ? 18.281 -8.062 -4.777 1 90.88 95 ARG A O 1
ATOM 652 N N . GLU A 1 96 ? 19.078 -9.836 -3.766 1 94.31 96 GLU A N 1
ATOM 653 C CA . GLU A 1 96 ? 18.594 -10.742 -4.801 1 94.31 96 GLU A CA 1
ATOM 654 C C . GLU A 1 96 ? 17.281 -11.406 -4.387 1 94.31 96 GLU A C 1
ATOM 656 O O . GLU A 1 96 ? 16.781 -12.305 -5.07 1 94.31 96 GLU A O 1
ATOM 661 N N . ASN A 1 97 ? 16.781 -11.031 -3.273 1 97.5 97 ASN A N 1
ATOM 662 C CA . ASN A 1 97 ? 15.547 -11.586 -2.744 1 97.5 97 ASN A CA 1
ATOM 663 C C . ASN A 1 97 ? 14.672 -10.508 -2.109 1 97.5 97 ASN A C 1
ATOM 665 O O . ASN A 1 97 ? 14.93 -10.07 -0.985 1 97.5 97 ASN A O 1
ATOM 669 N N . ALA A 1 98 ? 13.594 -10.141 -2.77 1 97.88 98 ALA A N 1
ATOM 670 C CA . ALA A 1 98 ? 12.742 -9.008 -2.396 1 97.88 98 ALA A CA 1
ATOM 671 C C . ALA A 1 98 ? 12.055 -9.266 -1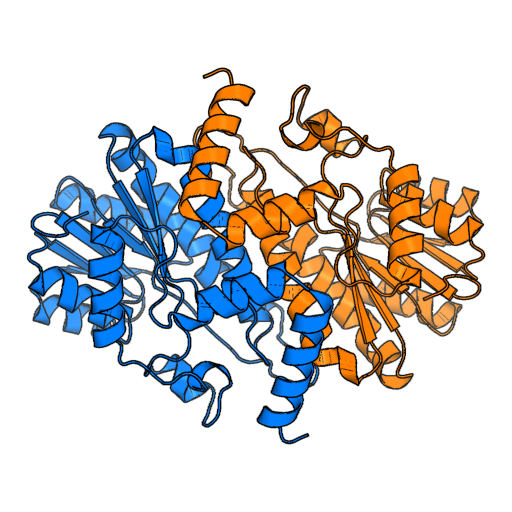.058 1 97.88 98 ALA A C 1
ATOM 673 O O . ALA A 1 98 ? 11.547 -8.328 -0.426 1 97.88 98 ALA A O 1
ATOM 674 N N . VAL A 1 99 ? 11.969 -10.539 -0.578 1 98.31 99 VAL A N 1
ATOM 675 C CA . VAL A 1 99 ? 11.266 -10.844 0.663 1 98.31 99 VAL A CA 1
ATOM 676 C C . VAL A 1 99 ? 12.25 -11.359 1.709 1 98.31 99 VAL A C 1
ATOM 678 O O . VAL A 1 99 ? 11.875 -12.141 2.584 1 98.31 99 VAL A O 1
ATOM 681 N N . SER A 1 100 ? 13.453 -10.859 1.687 1 98.12 100 SER A N 1
ATOM 682 C CA . SER A 1 100 ? 14.516 -11.336 2.57 1 98.12 100 SER A CA 1
ATOM 683 C C . SER A 1 100 ? 14.422 -10.68 3.943 1 98.12 100 SER A C 1
ATOM 685 O O . SER A 1 100 ? 15.055 -11.133 4.898 1 98.12 100 SER A O 1
ATOM 687 N N . SER A 1 101 ? 13.711 -9.555 4.047 1 98.19 101 SER A N 1
ATOM 688 C CA . SER A 1 101 ? 13.602 -8.875 5.336 1 98.19 101 SER A CA 1
ATOM 689 C C . SER A 1 101 ? 12.812 -9.711 6.336 1 98.19 101 SER A C 1
ATOM 691 O O . SER A 1 101 ? 11.781 -10.297 5.996 1 98.19 101 SER A O 1
ATOM 693 N N . PRO A 1 102 ? 13.258 -9.812 7.559 1 97.62 102 PRO A N 1
ATOM 694 C CA . PRO A 1 102 ? 12.492 -10.539 8.57 1 97.62 102 PRO A CA 1
ATOM 695 C C . PRO A 1 102 ? 11.156 -9.875 8.898 1 97.62 102 PRO A C 1
ATOM 697 O O . PRO A 1 102 ? 10.977 -8.68 8.625 1 97.62 102 PRO A O 1
ATOM 700 N N . ASP A 1 103 ? 10.273 -10.602 9.508 1 97.88 103 ASP A N 1
ATOM 701 C CA . ASP A 1 103 ? 8.93 -10.125 9.82 1 97.88 103 ASP A CA 1
ATOM 702 C C . ASP A 1 103 ? 8.977 -8.891 10.727 1 97.88 103 ASP A C 1
ATOM 704 O O . ASP A 1 103 ? 8.117 -8.016 10.633 1 97.88 103 ASP A O 1
ATOM 708 N N . ALA A 1 104 ? 9.945 -8.852 11.578 1 97.88 104 ALA A N 1
ATOM 709 C CA . ALA A 1 104 ? 10.055 -7.727 12.508 1 97.88 104 ALA A CA 1
ATOM 710 C C . ALA A 1 104 ? 10.273 -6.418 11.758 1 97.88 104 ALA A C 1
ATOM 712 O O . ALA A 1 104 ? 9.797 -5.363 12.18 1 97.88 104 ALA A O 1
ATOM 713 N N . VAL A 1 105 ? 10.992 -6.453 10.648 1 98.38 105 VAL A N 1
ATOM 714 C CA . VAL A 1 105 ? 11.234 -5.273 9.828 1 98.38 105 VAL A CA 1
ATOM 715 C C . VAL A 1 105 ? 9.938 -4.848 9.141 1 98.38 105 VAL A C 1
ATOM 717 O O . VAL A 1 105 ? 9.617 -3.658 9.078 1 98.38 105 VAL A O 1
ATOM 720 N N . TRP A 1 106 ? 9.172 -5.828 8.633 1 98.75 106 TRP A N 1
ATOM 721 C CA . TRP A 1 106 ? 7.875 -5.555 8.023 1 98.75 106 TRP A CA 1
ATOM 722 C C . TRP A 1 106 ? 6.934 -4.902 9.031 1 98.75 106 TRP A C 1
ATOM 724 O O . TRP A 1 106 ? 6.27 -3.912 8.719 1 98.75 106 TRP A O 1
ATOM 734 N N . ALA A 1 107 ? 6.918 -5.434 10.203 1 98.38 107 ALA A N 1
ATOM 735 C CA . ALA A 1 107 ? 6.027 -4.93 11.25 1 98.38 107 ALA A CA 1
ATOM 736 C C . ALA A 1 107 ? 6.398 -3.506 11.648 1 98.38 107 ALA A C 1
ATOM 738 O O . ALA A 1 107 ? 5.523 -2.658 11.836 1 98.38 107 ALA A O 1
ATOM 739 N N . ARG A 1 108 ? 7.645 -3.289 11.844 1 98.31 108 ARG A N 1
ATOM 740 C CA . ARG A 1 108 ? 8.109 -1.954 12.203 1 98.31 108 ARG A CA 1
ATOM 741 C C . ARG A 1 108 ? 7.75 -0.936 11.133 1 98.31 108 ARG A C 1
ATOM 743 O O . ARG A 1 108 ? 7.242 0.145 11.438 1 98.31 108 ARG A O 1
ATOM 750 N N . ALA A 1 109 ? 8.039 -1.271 9.883 1 98.62 109 ALA A N 1
ATOM 751 C CA . ALA A 1 109 ? 7.727 -0.375 8.773 1 98.62 109 ALA A CA 1
ATOM 752 C C . ALA A 1 109 ? 6.223 -0.122 8.68 1 98.62 109 ALA A C 1
ATOM 754 O O . ALA A 1 109 ? 5.793 1.005 8.422 1 98.62 109 ALA A O 1
ATOM 755 N N . TRP A 1 110 ? 5.422 -1.177 8.859 1 98.75 110 TRP A N 1
ATOM 756 C CA . TRP A 1 110 ? 3.971 -1.026 8.875 1 98.75 110 TRP A CA 1
ATOM 757 C C . TRP A 1 110 ? 3.535 -0.048 9.953 1 98.75 110 TRP A C 1
ATOM 759 O O . TRP A 1 110 ? 2.709 0.834 9.711 1 98.75 110 TRP A O 1
ATOM 769 N N . GLY A 1 111 ? 4.09 -0.164 11.102 1 98.75 111 GLY A N 1
ATOM 770 C CA . GLY A 1 111 ? 3.756 0.69 12.227 1 98.75 111 GLY A CA 1
ATOM 771 C C . GLY A 1 111 ? 4.109 2.148 12 1 98.75 111 GLY A C 1
ATOM 772 O O . GLY A 1 111 ? 3.314 3.041 12.297 1 98.75 111 GLY A O 1
ATOM 773 N N . VAL A 1 112 ? 5.246 2.359 11.398 1 98.75 112 VAL A N 1
ATOM 774 C CA . VAL A 1 112 ? 5.781 3.715 11.328 1 98.75 112 VAL A CA 1
ATOM 775 C C . VAL A 1 112 ? 5.363 4.371 10.016 1 98.75 112 VAL A C 1
ATOM 777 O O . VAL A 1 112 ? 4.961 5.535 9.992 1 98.75 112 VAL A O 1
ATOM 780 N N . ASN A 1 113 ? 5.398 3.639 8.914 1 98.88 113 ASN A N 1
ATOM 781 C CA . ASN A 1 113 ? 5.168 4.227 7.598 1 98.88 113 ASN A CA 1
ATOM 782 C C . ASN A 1 113 ? 3.68 4.285 7.262 1 98.88 113 ASN A C 1
ATOM 784 O O . ASN A 1 113 ? 3.275 4.984 6.332 1 98.88 113 ASN A O 1
ATOM 788 N N . VAL A 1 114 ? 2.848 3.51 7.984 1 98.94 114 VAL A N 1
ATOM 789 C CA . VAL A 1 114 ? 1.44 3.439 7.602 1 98.94 114 VAL A CA 1
ATOM 790 C C . VAL A 1 114 ? 0.559 3.76 8.805 1 98.94 114 VAL A C 1
ATOM 792 O O . VAL A 1 114 ? -0.117 4.789 8.836 1 98.94 114 VAL A O 1
ATOM 795 N N . MET A 1 115 ? 0.658 2.959 9.844 1 98.88 115 MET A N 1
ATOM 796 C CA . MET A 1 115 ? -0.249 3.107 10.984 1 98.88 115 MET A CA 1
ATOM 797 C C . MET A 1 115 ? -0.049 4.457 11.664 1 98.88 115 MET A C 1
ATOM 799 O O . MET A 1 115 ? -0.998 5.027 12.203 1 98.88 115 MET A O 1
ATOM 803 N N . ALA A 1 116 ? 1.166 4.973 11.609 1 98.94 116 ALA A N 1
ATOM 804 C CA . ALA A 1 116 ? 1.421 6.305 12.148 1 98.94 116 ALA A CA 1
ATOM 805 C C . ALA A 1 116 ? 0.503 7.344 11.516 1 98.94 116 ALA A C 1
ATOM 807 O O . ALA A 1 116 ? 0.056 8.281 12.18 1 98.94 116 ALA A O 1
ATOM 808 N N . HIS A 1 117 ? 0.245 7.211 10.203 1 98.94 117 HIS A N 1
ATOM 809 C CA . HIS A 1 117 ? -0.673 8.117 9.516 1 98.94 117 HIS A CA 1
ATOM 810 C C . HIS A 1 117 ? -2.109 7.898 9.984 1 98.94 117 HIS A C 1
ATOM 812 O O . HIS A 1 117 ? -2.883 8.852 10.094 1 98.94 117 HIS A O 1
ATOM 818 N N . VAL A 1 118 ? -2.494 6.664 10.211 1 98.94 118 VAL A N 1
ATOM 819 C CA . VAL A 1 118 ? -3.809 6.34 10.758 1 98.94 118 VAL A CA 1
ATOM 820 C C . VAL A 1 118 ? -3.975 6.984 12.133 1 98.94 118 VAL A C 1
ATOM 822 O O . VAL A 1 118 ? -4.992 7.629 12.398 1 98.94 118 VAL A O 1
ATOM 825 N N . HIS A 1 119 ? -2.969 6.82 12.992 1 98.88 119 HIS A N 1
ATOM 826 C CA . HIS A 1 119 ? -2.99 7.391 14.336 1 98.88 119 HIS A CA 1
ATOM 827 C C . HIS A 1 119 ? -3.133 8.906 14.281 1 98.88 119 HIS A C 1
ATOM 829 O O . HIS A 1 119 ? -3.918 9.484 15.039 1 98.88 119 HIS A O 1
ATOM 835 N N . ALA A 1 120 ? -2.354 9.5 13.43 1 98.94 120 ALA A N 1
ATOM 836 C CA . ALA A 1 120 ? -2.412 10.953 13.273 1 98.94 120 ALA A CA 1
ATOM 837 C C . ALA A 1 120 ? -3.811 11.398 12.859 1 98.94 120 ALA A C 1
ATOM 839 O O . ALA A 1 120 ? -4.391 12.297 13.484 1 98.94 120 ALA A O 1
ATOM 840 N N . ALA A 1 121 ? -4.34 10.773 11.797 1 98.94 121 ALA A N 1
ATOM 841 C CA . ALA A 1 121 ? -5.668 11.125 11.305 1 98.94 121 ALA A CA 1
ATOM 842 C C . ALA A 1 121 ? -6.727 10.93 12.383 1 98.94 121 ALA A C 1
ATOM 844 O O . ALA A 1 121 ? -7.559 11.812 12.617 1 98.94 121 ALA A O 1
ATOM 845 N N . ARG A 1 122 ? -6.691 9.797 13.094 1 98.75 122 ARG A N 1
ATOM 846 C CA . ARG A 1 122 ? -7.648 9.508 14.164 1 98.75 122 ARG A CA 1
ATOM 847 C C . ARG A 1 122 ? -7.637 10.609 15.219 1 98.75 122 ARG A C 1
ATOM 849 O O . ARG A 1 122 ? -8.688 10.969 15.758 1 98.75 122 ARG A O 1
ATOM 856 N N . ALA A 1 123 ? -6.473 11.055 15.477 1 98.81 123 ALA A N 1
ATOM 857 C CA . ALA A 1 123 ? -6.309 12.008 16.578 1 98.81 123 ALA A CA 1
ATOM 858 C C . ALA A 1 123 ? -6.801 13.398 16.172 1 98.81 123 ALA A C 1
ATOM 860 O O . ALA A 1 123 ? -7.41 14.102 16.984 1 98.81 123 ALA A O 1
ATOM 861 N N . VAL A 1 124 ? -6.617 13.828 14.93 1 98.88 124 VAL A N 1
ATOM 862 C CA . VAL A 1 124 ? -6.824 15.242 14.617 1 98.88 124 VAL A CA 1
ATOM 863 C C . VAL A 1 124 ? -8.156 15.414 13.891 1 98.88 124 VAL A C 1
ATOM 865 O O . VAL A 1 124 ? -8.711 16.516 13.859 1 98.88 124 VAL A O 1
ATOM 868 N N . LEU A 1 125 ? -8.719 14.398 13.234 1 98.75 125 LEU A N 1
ATOM 869 C CA . LEU A 1 125 ? -9.883 14.523 12.367 1 98.75 125 LEU A CA 1
ATOM 870 C C . LEU A 1 125 ? -11.086 15.031 13.148 1 98.75 125 LEU A C 1
ATOM 872 O O . LEU A 1 125 ? -11.828 15.898 12.672 1 98.75 125 LEU A O 1
ATOM 876 N N . PRO A 1 126 ? -11.328 14.523 14.406 1 98.06 126 PRO A N 1
ATOM 877 C CA . PRO A 1 126 ? -12.508 15.023 15.117 1 98.06 126 PRO A CA 1
ATOM 878 C C . PRO A 1 126 ? -12.523 16.547 15.242 1 98.06 126 PRO A C 1
ATOM 880 O O . PRO A 1 126 ? -13.531 17.188 14.945 1 98.06 126 PRO A O 1
ATOM 883 N N . GLY A 1 127 ? -11.438 17.125 15.672 1 98.25 127 GLY A N 1
ATOM 884 C CA . GLY A 1 127 ? -11.352 18.562 15.781 1 98.25 127 GLY A CA 1
ATOM 885 C C . GLY A 1 127 ? -11.438 19.266 14.438 1 98.25 127 GLY A C 1
ATOM 886 O O . GLY A 1 127 ? -12.094 20.312 14.32 1 98.25 127 GLY A O 1
ATOM 887 N N . MET A 1 128 ? -10.797 18.75 13.422 1 98.75 128 MET A N 1
ATOM 888 C CA . MET A 1 128 ? -10.781 19.328 12.086 1 98.75 128 MET A CA 1
ATOM 889 C C . MET A 1 128 ? -12.172 19.297 11.453 1 98.75 128 MET A C 1
ATOM 891 O O . MET A 1 128 ? -12.617 20.266 10.859 1 98.75 128 MET A O 1
ATOM 895 N N . ILE A 1 129 ? -12.828 18.156 11.594 1 98.12 129 ILE A N 1
ATOM 896 C CA . ILE A 1 129 ? -14.164 17.984 11.023 1 98.12 129 ILE A CA 1
ATOM 897 C C . ILE A 1 129 ? -15.141 18.953 11.695 1 98.12 129 ILE A C 1
ATOM 899 O O . ILE A 1 129 ? -15.945 19.594 11.023 1 98.12 129 ILE A O 1
ATOM 903 N N . ALA A 1 130 ? -15.047 19.062 13.016 1 97.62 130 ALA A N 1
ATOM 904 C CA . ALA A 1 130 ? -15.93 19.938 13.766 1 97.62 130 ALA A CA 1
ATOM 905 C C . ALA A 1 130 ? -15.797 21.391 13.289 1 97.62 130 ALA A C 1
ATOM 907 O O . ALA A 1 130 ? -16.797 22.109 13.219 1 97.62 130 ALA A O 1
ATOM 908 N N . ARG A 1 131 ? -14.672 21.828 12.945 1 96.75 131 ARG A N 1
ATOM 909 C CA . ARG A 1 131 ? -14.445 23.203 12.531 1 96.75 131 ARG A CA 1
ATOM 910 C C . ARG A 1 131 ? -14.602 23.359 11.023 1 96.75 131 ARG A C 1
ATOM 912 O O . ARG A 1 131 ? -14.703 24.484 10.516 1 96.75 131 ARG A O 1
ATOM 919 N N . GLY A 1 132 ? -14.602 22.203 10.25 1 97.88 132 GLY A N 1
ATOM 920 C CA . GLY A 1 132 ? -14.773 22.203 8.805 1 97.88 132 GLY A CA 1
ATOM 921 C C . GLY A 1 132 ? -13.523 22.625 8.055 1 97.88 132 GLY A C 1
ATOM 922 O O . GLY A 1 132 ? -13.602 23.109 6.926 1 97.88 132 GLY A O 1
ATOM 923 N N . GLU A 1 133 ? -12.367 22.5 8.75 1 98.19 133 GLU A N 1
ATOM 924 C CA . GLU A 1 133 ? -11.094 22.891 8.148 1 98.19 133 GLU A CA 1
ATOM 925 C C . GLU A 1 133 ? -9.938 22.109 8.773 1 98.19 133 GLU A C 1
ATOM 927 O O . GLU A 1 133 ? -9.914 21.875 9.984 1 98.19 133 GLU A O 1
ATOM 932 N N . GLY A 1 134 ? -9.039 21.656 7.996 1 98.69 134 GLY A N 1
ATOM 933 C CA . GLY A 1 134 ? -7.852 20.938 8.43 1 98.69 134 GLY A CA 1
ATOM 934 C C . GLY A 1 134 ? -7.043 20.375 7.273 1 98.69 134 GLY A C 1
ATOM 935 O O . GLY A 1 134 ? -7.539 20.281 6.152 1 98.69 134 GLY A O 1
ATOM 936 N N . TYR A 1 135 ? -5.766 20.156 7.496 1 98.94 135 TYR A N 1
ATOM 937 C CA . TYR A 1 135 ? -4.871 19.672 6.449 1 98.94 135 TYR A CA 1
ATOM 938 C C . TYR A 1 135 ? -3.984 18.547 6.961 1 98.94 135 TYR A C 1
ATOM 940 O O . TYR A 1 135 ? -3.385 18.656 8.031 1 98.94 135 TYR A O 1
ATOM 948 N N . LEU A 1 136 ? -3.982 17.453 6.273 1 98.94 136 LEU A N 1
ATOM 949 C CA . LEU A 1 136 ? -3.072 16.344 6.52 1 98.94 136 LEU A CA 1
ATOM 950 C C . LEU A 1 136 ? -2.004 16.266 5.434 1 98.94 136 LEU A C 1
ATOM 952 O O . LEU A 1 136 ? -2.324 16.141 4.25 1 98.94 136 LEU A O 1
ATOM 956 N N . LEU A 1 137 ? -0.77 16.453 5.793 1 98.94 137 LEU A N 1
ATOM 957 C CA . LEU A 1 137 ? 0.369 16.203 4.922 1 98.94 137 LEU A CA 1
ATOM 958 C C . LEU A 1 137 ? 1.075 14.906 5.316 1 98.94 137 LEU A C 1
ATOM 960 O O . LEU A 1 137 ? 1.612 14.797 6.422 1 98.94 137 LEU A O 1
ATOM 964 N N . ASN A 1 138 ? 1.033 13.93 4.453 1 98.88 138 ASN A N 1
ATOM 965 C CA . ASN A 1 138 ? 1.688 12.648 4.688 1 98.88 138 ASN A CA 1
ATOM 966 C C . ASN A 1 138 ? 2.947 12.5 3.838 1 98.88 138 ASN A C 1
ATOM 968 O O . ASN A 1 138 ? 2.879 12.516 2.609 1 98.88 138 ASN A O 1
ATOM 972 N N . THR A 1 139 ? 4.07 12.406 4.52 1 98.75 139 THR A N 1
ATOM 973 C CA . THR A 1 139 ? 5.281 12.086 3.773 1 98.75 139 THR A CA 1
ATOM 974 C C . THR A 1 139 ? 5.305 10.617 3.375 1 98.75 139 THR A C 1
ATOM 976 O O . THR A 1 139 ? 5.34 9.734 4.238 1 98.75 139 THR A O 1
ATOM 979 N N . VAL A 1 140 ? 5.234 10.414 2.162 1 97.94 140 VAL A N 1
ATOM 980 C CA . VAL A 1 140 ? 5.215 9.055 1.63 1 97.94 140 VAL A CA 1
ATOM 981 C C . VAL A 1 140 ? 6.551 8.742 0.958 1 97.94 140 VAL A C 1
ATOM 983 O O . VAL A 1 140 ? 7.531 8.406 1.631 1 97.94 140 VAL A O 1
ATOM 986 N N . SER A 1 141 ? 6.863 9.109 -0.255 1 97.12 141 SER A N 1
ATOM 987 C CA . SER A 1 141 ? 8.016 8.852 -1.117 1 97.12 141 SER A CA 1
ATOM 988 C C . SER A 1 141 ? 7.578 8.594 -2.557 1 97.12 141 SER A C 1
ATOM 990 O O . SER A 1 141 ? 6.441 8.188 -2.803 1 97.12 141 SER A O 1
ATOM 992 N N . ALA A 1 142 ? 8.516 8.891 -3.461 1 97.69 142 ALA A N 1
ATOM 993 C CA . ALA A 1 142 ? 8.266 8.453 -4.832 1 97.69 142 ALA A CA 1
ATOM 994 C C . ALA A 1 142 ? 8.102 6.941 -4.91 1 97.69 142 ALA A C 1
ATOM 996 O O . ALA A 1 142 ? 7.422 6.426 -5.797 1 97.69 142 ALA A O 1
ATOM 997 N N . ALA A 1 143 ? 8.695 6.246 -3.955 1 96.69 143 ALA A N 1
ATOM 998 C CA . ALA A 1 143 ? 8.609 4.789 -3.898 1 96.69 143 ALA A CA 1
ATOM 999 C C . ALA A 1 143 ? 7.16 4.328 -3.754 1 96.69 143 ALA A C 1
ATOM 1001 O O . ALA A 1 143 ? 6.805 3.23 -4.188 1 96.69 143 ALA A O 1
ATOM 1002 N N . GLY A 1 144 ? 6.293 5.121 -3.168 1 98.19 144 GLY A N 1
ATOM 1003 C CA . GLY A 1 144 ? 4.887 4.793 -3.002 1 98.19 144 GLY A CA 1
ATOM 1004 C C . GLY A 1 144 ? 4.094 4.895 -4.293 1 98.19 144 GLY A C 1
ATOM 1005 O O . GLY A 1 144 ? 2.98 4.371 -4.383 1 98.19 144 GLY A O 1
ATOM 1006 N N . LEU A 1 145 ? 4.625 5.602 -5.254 1 98.19 145 LEU A N 1
ATOM 1007 C CA . LEU A 1 145 ? 3.986 5.793 -6.551 1 98.19 145 LEU A CA 1
ATOM 1008 C C . LEU A 1 145 ? 4.629 4.898 -7.609 1 98.19 145 LEU A C 1
ATOM 1010 O O . LEU A 1 145 ? 3.99 4.555 -8.609 1 98.19 145 LEU A O 1
ATOM 1014 N N . LEU A 1 146 ? 5.855 4.547 -7.414 1 97.25 146 LEU A N 1
ATOM 1015 C CA . LEU A 1 146 ? 6.664 3.771 -8.352 1 97.25 146 LEU A CA 1
ATOM 1016 C C . LEU A 1 146 ? 7.188 2.498 -7.691 1 97.25 146 LEU A C 1
ATOM 1018 O O . LEU A 1 146 ? 6.418 1.57 -7.43 1 97.25 146 LEU A O 1
ATOM 1022 N N . SER A 1 147 ? 8.445 2.398 -7.203 1 95.69 147 SER A N 1
ATOM 1023 C CA . SER A 1 147 ? 9.094 1.32 -6.465 1 95.69 147 SER A CA 1
ATOM 1024 C C . SER A 1 147 ? 10.523 1.685 -6.102 1 95.69 147 SER A C 1
ATOM 1026 O O . SER A 1 147 ? 11.188 2.416 -6.84 1 95.69 147 SER A O 1
ATOM 1028 N N . GLN A 1 148 ? 10.953 1.211 -4.977 1 93.75 148 GLN A N 1
ATOM 1029 C CA . GLN A 1 148 ? 12.344 1.329 -4.555 1 93.75 148 GLN A CA 1
ATOM 1030 C C . GLN A 1 148 ? 13.117 0.053 -4.859 1 93.75 148 GLN A C 1
ATOM 1032 O O . GLN A 1 148 ? 12.93 -0.972 -4.203 1 93.75 148 GLN A O 1
ATOM 1037 N N . ILE A 1 149 ? 14.031 0.135 -5.855 1 94.31 149 ILE A N 1
ATOM 1038 C CA . ILE A 1 149 ? 14.883 -1.009 -6.148 1 94.31 149 ILE A CA 1
ATOM 1039 C C . ILE A 1 149 ? 15.688 -1.388 -4.906 1 94.31 149 ILE A C 1
ATOM 1041 O O . ILE A 1 149 ? 16.391 -0.55 -4.332 1 94.31 149 ILE A O 1
ATOM 1045 N N . GLY A 1 150 ? 15.508 -2.545 -4.43 1 93.44 150 GLY A N 1
ATOM 1046 C CA . GLY A 1 150 ? 16.25 -3.029 -3.277 1 93.44 150 GLY A CA 1
ATOM 1047 C C . GLY A 1 150 ? 15.594 -2.689 -1.955 1 93.44 150 GLY A C 1
ATOM 1048 O O . GLY A 1 150 ? 16.203 -2.828 -0.896 1 93.44 150 GLY A O 1
ATOM 1049 N N . GLY A 1 151 ? 14.383 -2.219 -1.994 1 95.56 151 GLY A N 1
ATOM 1050 C CA . GLY A 1 151 ? 13.648 -1.846 -0.797 1 95.56 151 GLY A CA 1
ATOM 1051 C C . GLY A 1 151 ? 12.188 -2.262 -0.84 1 95.56 151 GLY A C 1
ATOM 1052 O O . GLY A 1 151 ? 11.297 -1.414 -0.846 1 95.56 151 GLY A O 1
ATOM 1053 N N . ALA A 1 152 ? 11.961 -3.564 -0.777 1 98.06 152 ALA A N 1
ATOM 1054 C CA . ALA A 1 152 ? 10.617 -4.102 -0.951 1 98.06 152 ALA A CA 1
ATOM 1055 C C . ALA A 1 152 ? 9.703 -3.686 0.203 1 98.06 152 ALA A C 1
ATOM 1057 O O . ALA A 1 152 ? 8.547 -3.314 -0.012 1 98.06 152 ALA A O 1
ATOM 1058 N N . VAL A 1 153 ? 10.234 -3.758 1.472 1 98.56 153 VAL A N 1
ATOM 1059 C CA . VAL A 1 153 ? 9.453 -3.359 2.637 1 98.56 153 VAL A CA 1
ATOM 1060 C C . VAL A 1 153 ? 9.039 -1.893 2.51 1 98.56 153 VAL A C 1
ATOM 1062 O O . VAL A 1 153 ? 7.879 -1.543 2.729 1 98.56 153 VAL A O 1
ATOM 1065 N N . TYR A 1 154 ? 10.016 -1.074 2.102 1 98 154 TYR A N 1
ATOM 1066 C CA . TYR A 1 154 ? 9.789 0.361 1.957 1 98 154 TYR A CA 1
ATOM 1067 C C . TYR A 1 154 ? 8.766 0.649 0.866 1 98 154 TYR A C 1
ATOM 1069 O O . TYR A 1 154 ? 7.773 1.341 1.105 1 98 154 TYR A O 1
ATOM 1077 N N . SER A 1 155 ? 8.945 0.075 -0.328 1 98.19 155 SER A N 1
ATOM 1078 C CA . SER A 1 155 ? 8.016 0.261 -1.432 1 98.19 155 SER A CA 1
ATOM 1079 C C . SER A 1 155 ? 6.602 -0.171 -1.042 1 98.19 155 SER A C 1
ATOM 1081 O O . SER A 1 155 ? 5.633 0.545 -1.3 1 98.19 155 SER A O 1
ATOM 1083 N N . THR A 1 156 ? 6.488 -1.312 -0.433 1 98.81 156 THR A N 1
ATOM 1084 C CA . THR A 1 156 ? 5.207 -1.886 -0.044 1 98.81 156 THR A CA 1
ATOM 1085 C C . THR A 1 156 ? 4.469 -0.958 0.917 1 98.81 156 THR A C 1
ATOM 1087 O O . THR A 1 156 ? 3.309 -0.611 0.684 1 98.81 156 THR A O 1
ATOM 1090 N N . THR A 1 157 ? 5.141 -0.482 1.929 1 98.88 157 THR A N 1
ATOM 1091 C CA . THR A 1 157 ? 4.48 0.314 2.957 1 98.88 157 THR A CA 1
ATOM 1092 C C . THR A 1 157 ? 4.203 1.728 2.451 1 98.88 157 THR A C 1
ATOM 1094 O O . THR A 1 157 ? 3.205 2.344 2.832 1 98.88 157 THR A O 1
ATOM 1097 N N . LYS A 1 158 ? 5.082 2.219 1.62 1 98.81 158 LYS A N 1
ATOM 1098 C CA . LYS A 1 158 ? 4.828 3.553 1.085 1 98.81 158 LYS A CA 1
ATOM 1099 C C . LYS A 1 158 ? 3.693 3.527 0.065 1 98.81 158 LYS A C 1
ATOM 1101 O O . LYS A 1 158 ? 2.932 4.488 -0.048 1 98.81 158 LYS A O 1
ATOM 1106 N N . HIS A 1 159 ? 3.508 2.408 -0.688 1 98.88 159 HIS A N 1
ATOM 1107 C CA . HIS A 1 159 ? 2.287 2.223 -1.464 1 98.88 159 HIS A CA 1
ATOM 1108 C C . HIS A 1 159 ? 1.056 2.23 -0.564 1 98.88 159 HIS A C 1
ATOM 1110 O O . HIS A 1 159 ? 0.05 2.867 -0.885 1 98.88 159 HIS A O 1
ATOM 1116 N N . ALA A 1 160 ? 1.14 1.518 0.533 1 98.94 160 ALA A N 1
ATOM 1117 C CA . ALA A 1 160 ? 0.04 1.483 1.493 1 98.94 160 ALA A CA 1
ATOM 1118 C C . ALA A 1 160 ? -0.34 2.893 1.941 1 98.94 160 ALA A C 1
ATOM 1120 O O . ALA A 1 160 ? -1.524 3.232 2.002 1 98.94 160 ALA A O 1
ATOM 1121 N N . ALA A 1 161 ? 0.664 3.674 2.215 1 98.94 161 ALA A N 1
ATOM 1122 C CA . ALA A 1 161 ? 0.44 5.039 2.688 1 98.94 161 ALA A CA 1
ATOM 1123 C C . ALA A 1 161 ? -0.275 5.875 1.631 1 98.94 161 ALA A C 1
ATOM 1125 O O . ALA A 1 161 ? -1.088 6.742 1.962 1 98.94 161 ALA A O 1
ATOM 1126 N N . VAL A 1 162 ? 0.031 5.652 0.352 1 98.94 162 VAL A N 1
ATOM 1127 C CA . VAL A 1 162 ? -0.676 6.336 -0.727 1 98.94 162 VAL A CA 1
ATOM 1128 C C . VAL A 1 162 ? -2.158 5.969 -0.688 1 98.94 162 VAL A C 1
ATOM 1130 O O . VAL A 1 162 ? -3.023 6.844 -0.757 1 98.94 162 VAL A O 1
ATOM 1133 N N . GLY A 1 163 ? -2.445 4.668 -0.575 1 98.88 163 GLY A N 1
ATOM 1134 C CA . GLY A 1 163 ? -3.824 4.211 -0.517 1 98.88 163 GLY A CA 1
ATOM 1135 C C . GLY A 1 163 ? -4.609 4.824 0.629 1 98.88 163 GLY A C 1
ATOM 1136 O O . GLY A 1 163 ? -5.766 5.215 0.46 1 98.88 163 GLY A O 1
ATOM 1137 N N . LEU A 1 164 ? -3.979 4.934 1.767 1 98.94 164 LEU A N 1
ATOM 1138 C CA . LEU A 1 164 ? -4.625 5.551 2.922 1 98.94 164 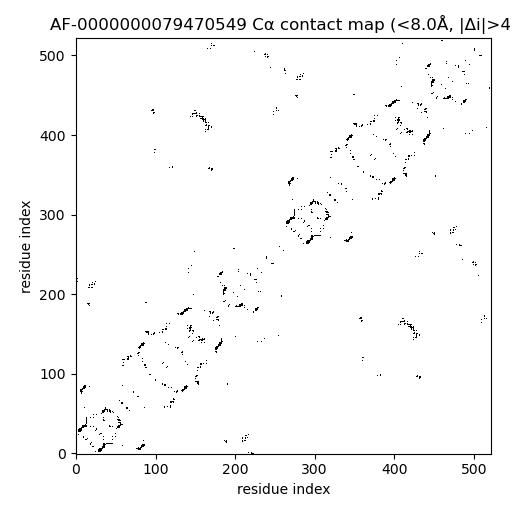LEU A CA 1
ATOM 1139 C C . LEU A 1 164 ? -4.91 7.027 2.66 1 98.94 164 LEU A C 1
ATOM 1141 O O . LEU A 1 164 ? -6.004 7.512 2.951 1 98.94 164 LEU A O 1
ATOM 1145 N N . ALA A 1 165 ? -3.914 7.719 2.137 1 98.94 165 ALA A N 1
ATOM 1146 C CA . ALA A 1 165 ? -4.074 9.148 1.88 1 98.94 165 ALA A CA 1
ATOM 1147 C C . ALA A 1 165 ? -5.215 9.406 0.9 1 98.94 165 ALA A C 1
ATOM 1149 O O . ALA A 1 165 ? -5.977 10.359 1.064 1 98.94 165 ALA A O 1
ATOM 1150 N N . GLU A 1 166 ? -5.324 8.594 -0.13 1 98.88 166 GLU A N 1
ATOM 1151 C CA . GLU A 1 166 ? -6.434 8.711 -1.067 1 98.88 166 GLU A CA 1
ATOM 1152 C C . GLU A 1 166 ? -7.773 8.523 -0.362 1 98.88 166 GLU A C 1
ATOM 1154 O O . GLU A 1 166 ? -8.727 9.266 -0.61 1 98.88 166 GLU A O 1
ATOM 1159 N N . SER A 1 167 ? -7.844 7.508 0.49 1 98.62 167 SER A N 1
ATOM 1160 C CA . SER A 1 167 ? -9.078 7.246 1.226 1 98.62 167 SER A CA 1
ATOM 1161 C C . SER A 1 167 ? -9.461 8.438 2.102 1 98.62 167 SER A C 1
ATOM 1163 O O . SER A 1 167 ? -10.641 8.797 2.186 1 98.62 167 SER A O 1
ATOM 1165 N N . LEU A 1 168 ? -8.469 8.992 2.734 1 98.88 168 LEU A N 1
ATOM 1166 C CA . LEU A 1 168 ? -8.711 10.18 3.551 1 98.88 168 LEU A CA 1
ATOM 1167 C C . LEU A 1 168 ? -9.227 11.328 2.697 1 98.88 168 LEU A C 1
ATOM 1169 O O . LEU A 1 168 ? -10.203 11.992 3.066 1 98.88 168 LEU A O 1
ATOM 1173 N N . ALA A 1 169 ? -8.586 11.578 1.57 1 98.88 169 ALA A N 1
ATOM 1174 C CA . ALA A 1 169 ? -8.961 12.672 0.685 1 98.88 169 ALA A CA 1
ATOM 1175 C C . ALA A 1 169 ? -10.375 12.492 0.149 1 98.88 169 ALA A C 1
ATOM 1177 O O . ALA A 1 169 ? -11.148 13.453 0.065 1 98.88 169 ALA A O 1
ATOM 1178 N N . ILE A 1 170 ? -10.711 11.273 -0.209 1 98.31 170 ILE A N 1
ATOM 1179 C CA . ILE A 1 170 ? -12.016 10.969 -0.794 1 98.31 170 ILE A CA 1
ATOM 1180 C C . ILE A 1 170 ? -13.102 11.094 0.27 1 98.31 170 ILE A C 1
ATOM 1182 O O . ILE A 1 170 ? -14.156 11.688 0.024 1 98.31 170 ILE A O 1
ATOM 1186 N N . THR A 1 171 ? -12.875 10.594 1.447 1 98 171 THR A N 1
ATOM 1187 C CA . THR A 1 171 ? -13.891 10.516 2.492 1 98 171 THR A CA 1
ATOM 1188 C C . THR A 1 171 ? -14.125 11.883 3.125 1 98 171 THR A C 1
ATOM 1190 O O . THR A 1 171 ? -15.266 12.242 3.428 1 98 171 THR A O 1
ATOM 1193 N N . HIS A 1 172 ? -13.062 12.664 3.262 1 98.44 172 HIS A N 1
ATOM 1194 C CA . HIS A 1 172 ? -13.18 13.812 4.145 1 98.44 172 HIS A CA 1
ATOM 1195 C C . HIS A 1 172 ? -13.117 15.117 3.359 1 98.44 172 HIS A C 1
ATOM 1197 O O . HIS A 1 172 ? -13.281 16.203 3.928 1 98.44 172 HIS A O 1
ATOM 1203 N N . GLY A 1 173 ? -12.867 15.008 2.049 1 97.44 173 GLY A N 1
ATOM 1204 C CA . GLY A 1 173 ? -12.727 16.203 1.24 1 97.44 173 GLY A CA 1
ATOM 1205 C C . GLY A 1 173 ? -13.906 17.156 1.36 1 97.44 173 GLY A C 1
ATOM 1206 O O . GLY A 1 173 ? -13.727 18.359 1.466 1 97.44 173 GLY A O 1
ATOM 1207 N N . ASP A 1 174 ? -15.047 16.609 1.406 1 94.81 174 ASP A N 1
ATOM 1208 C CA . ASP A 1 174 ? -16.25 17.422 1.449 1 94.81 174 ASP A CA 1
ATOM 1209 C C . ASP A 1 174 ? -16.531 17.906 2.869 1 94.81 174 ASP A C 1
ATOM 1211 O O . ASP A 1 174 ? -17.469 18.688 3.088 1 94.81 174 ASP A O 1
ATOM 1215 N N . GLN A 1 175 ? -15.758 17.453 3.795 1 96.62 175 GLN A N 1
ATOM 1216 C CA . GLN A 1 175 ? -15.859 17.922 5.176 1 96.62 175 GLN A CA 1
ATOM 1217 C C . GLN A 1 175 ? -14.883 19.062 5.453 1 96.62 175 GLN A C 1
ATOM 1219 O O . GLN A 1 175 ? -14.695 19.453 6.602 1 96.62 175 GLN A O 1
ATOM 1224 N N . GLY A 1 176 ? -14.188 19.5 4.391 1 97.44 176 GLY A N 1
ATOM 1225 C CA . GLY A 1 176 ? -13.273 20.625 4.523 1 97.44 176 GLY A CA 1
ATOM 1226 C C . GLY A 1 176 ? -11.852 20.203 4.852 1 97.44 176 GLY A C 1
ATOM 1227 O O . GLY A 1 176 ? -10.992 21.047 5.125 1 97.44 176 GLY A O 1
ATOM 1228 N N . ILE A 1 177 ? -11.594 18.906 4.855 1 98.69 177 ILE A N 1
ATOM 1229 C CA . ILE A 1 177 ? -10.266 18.391 5.176 1 98.69 177 ILE A CA 1
ATOM 1230 C C . ILE A 1 177 ? -9.469 18.188 3.893 1 98.69 177 ILE A C 1
ATOM 1232 O O . ILE A 1 177 ? -9.93 17.531 2.959 1 98.69 177 ILE A O 1
ATOM 1236 N N . LYS A 1 178 ? -8.305 18.797 3.801 1 98.69 178 LYS A N 1
ATOM 1237 C CA . LYS A 1 178 ? -7.406 18.625 2.662 1 98.69 178 LYS A CA 1
ATOM 1238 C C . LYS A 1 178 ? -6.297 17.625 2.979 1 98.69 178 LYS A C 1
ATOM 1240 O O . LYS A 1 178 ? -5.887 17.5 4.133 1 98.69 178 LYS A O 1
ATOM 1245 N N . VAL A 1 179 ? -5.875 16.906 1.977 1 98.94 179 VAL A N 1
ATOM 1246 C CA . VAL A 1 179 ? -4.844 15.883 2.125 1 98.94 179 VAL A CA 1
ATOM 1247 C C . VAL A 1 179 ? -3.812 16.031 1.004 1 98.94 179 VAL A C 1
ATOM 1249 O O . VAL A 1 179 ? -4.176 16.188 -0.163 1 98.94 179 VAL A O 1
ATOM 1252 N N . SER A 1 180 ? -2.572 16.062 1.37 1 98.94 180 SER A N 1
ATOM 1253 C CA . SER A 1 180 ? -1.475 15.984 0.414 1 98.94 180 SER A CA 1
ATOM 1254 C C . SER A 1 180 ? -0.501 14.867 0.79 1 98.94 180 SER A C 1
ATOM 1256 O O . SER A 1 180 ? -0.383 14.516 1.963 1 98.94 180 SER A O 1
ATOM 1258 N N . ILE A 1 181 ? 0.136 14.312 -0.209 1 98.94 181 ILE A N 1
ATOM 1259 C CA . ILE A 1 181 ? 1.258 13.414 0.032 1 98.94 181 ILE A CA 1
ATOM 1260 C C . ILE A 1 181 ? 2.537 14.016 -0.542 1 98.94 181 ILE A C 1
ATOM 1262 O O . ILE A 1 181 ? 2.525 14.586 -1.636 1 98.94 181 ILE A O 1
ATOM 1266 N N . LEU A 1 182 ? 3.609 14.023 0.252 1 98.94 182 LEU A N 1
ATOM 1267 C CA . LEU A 1 182 ? 4.949 14.414 -0.172 1 98.94 182 LEU A CA 1
ATOM 1268 C C . LEU A 1 182 ? 5.723 13.219 -0.706 1 98.94 182 LEU A C 1
ATOM 1270 O O . LEU A 1 182 ? 5.922 12.234 0.01 1 98.94 182 LEU A O 1
ATOM 1274 N N . CYS A 1 183 ? 6.188 13.289 -1.97 1 98.62 183 CYS A N 1
ATOM 1275 C CA . CYS A 1 183 ? 6.77 12.125 -2.633 1 98.62 183 CYS A CA 1
ATOM 1276 C C . CYS A 1 183 ? 8.109 12.477 -3.264 1 98.62 183 CYS A C 1
ATOM 1278 O O . CYS A 1 183 ? 8.25 12.469 -4.488 1 98.62 183 CYS A O 1
ATOM 1280 N N . PRO A 1 184 ? 9.102 12.664 -2.482 1 97.94 184 PRO A N 1
ATOM 1281 C CA . PRO A 1 184 ? 10.43 12.945 -3.035 1 97.94 184 PRO A CA 1
ATOM 1282 C C . PRO A 1 184 ? 11.156 11.68 -3.498 1 97.94 184 PRO A C 1
ATOM 1284 O O . PRO A 1 184 ? 10.781 10.57 -3.102 1 97.94 184 PRO A O 1
ATOM 1287 N N . GLN A 1 185 ? 12.086 11.859 -4.41 1 96.5 185 GLN A N 1
ATOM 1288 C CA . GLN A 1 185 ? 13.109 10.852 -4.66 1 96.5 185 GLN A CA 1
ATOM 1289 C C . GLN A 1 185 ? 14.297 11.039 -3.719 1 96.5 185 GLN A C 1
ATOM 1291 O O . GLN A 1 185 ? 14.141 11.008 -2.496 1 96.5 185 GLN A O 1
ATOM 1296 N N . GLY A 1 186 ? 15.453 11.266 -4.23 1 94.81 186 GLY A N 1
ATOM 1297 C CA . GLY A 1 186 ? 16.625 11.398 -3.373 1 94.81 186 GLY A CA 1
ATOM 1298 C C . GLY A 1 186 ? 16.688 12.727 -2.645 1 94.81 186 GLY A C 1
ATOM 1299 O O . GLY A 1 186 ? 16.625 13.789 -3.271 1 94.81 186 GLY A O 1
ATOM 1300 N N . VAL A 1 187 ? 16.703 12.672 -1.289 1 95.88 187 VAL A N 1
ATOM 1301 C CA . VAL A 1 187 ? 16.906 13.836 -0.432 1 95.88 187 VAL A CA 1
ATOM 1302 C C . VAL A 1 187 ? 18.109 13.594 0.485 1 95.88 187 VAL A C 1
ATOM 1304 O O . VAL A 1 187 ? 18.25 12.508 1.049 1 95.88 187 VAL A O 1
ATOM 1307 N N . ASP A 1 188 ? 18.938 14.578 0.577 1 94.81 188 ASP A N 1
ATOM 1308 C CA . ASP A 1 188 ? 20.156 14.438 1.362 1 94.81 188 ASP A CA 1
ATOM 1309 C C . ASP A 1 188 ? 19.844 14.359 2.855 1 94.81 188 ASP A C 1
ATOM 1311 O O . ASP A 1 188 ? 19.938 15.359 3.57 1 94.81 188 ASP A O 1
ATOM 1315 N N . THR A 1 189 ? 19.547 13.203 3.336 1 93.81 189 THR A N 1
ATOM 1316 C CA . THR A 1 189 ? 19.25 12.867 4.727 1 93.81 189 THR A CA 1
ATOM 1317 C C . THR A 1 189 ? 20.094 11.664 5.172 1 93.81 189 THR A C 1
ATOM 1319 O O . THR A 1 189 ? 20.766 11.039 4.355 1 93.81 189 THR A O 1
ATOM 1322 N N . ALA A 1 190 ? 20.031 11.438 6.473 1 88.56 190 ALA A N 1
ATOM 1323 C CA . ALA A 1 190 ? 20.703 10.258 7.008 1 88.56 190 ALA A CA 1
ATOM 1324 C C . ALA A 1 190 ? 20.156 8.977 6.367 1 88.56 190 ALA A C 1
ATOM 1326 O O . ALA A 1 190 ? 20.906 8.031 6.129 1 88.56 190 ALA A O 1
ATOM 1327 N N . MET A 1 191 ? 18.938 8.93 6.023 1 87 191 MET A N 1
ATOM 1328 C CA . MET A 1 191 ? 18.312 7.773 5.398 1 87 191 MET A CA 1
ATOM 1329 C C . MET A 1 191 ? 18.922 7.477 4.035 1 87 191 MET A C 1
ATOM 1331 O O . MET A 1 191 ? 19.234 6.328 3.727 1 87 191 MET A O 1
ATOM 1335 N N . LEU A 1 192 ? 19.094 8.469 3.225 1 88.38 192 LEU A N 1
ATOM 1336 C CA . LEU A 1 192 ? 19.688 8.289 1.908 1 88.38 192 LEU A CA 1
ATOM 1337 C C . LEU A 1 192 ? 21.141 7.816 2.035 1 88.38 192 LEU A C 1
ATOM 1339 O O . LEU A 1 192 ? 21.562 6.906 1.323 1 88.38 192 LEU A O 1
ATOM 1343 N N . ARG A 1 193 ? 21.828 8.445 2.924 1 85.62 193 ARG A N 1
ATOM 1344 C CA . ARG A 1 193 ? 23.25 8.133 3.092 1 85.62 193 ARG A CA 1
ATOM 1345 C C . ARG A 1 193 ? 23.453 6.703 3.57 1 85.62 193 ARG A C 1
ATOM 1347 O O . ARG A 1 193 ? 24.422 6.051 3.211 1 85.62 193 ARG A O 1
ATOM 1354 N N . ALA A 1 194 ? 22.531 6.262 4.32 1 80.81 194 ALA A N 1
ATOM 1355 C CA . ALA A 1 194 ? 22.609 4.895 4.82 1 80.81 194 ALA A CA 1
ATOM 1356 C C . ALA A 1 194 ? 22.453 3.883 3.688 1 80.81 194 ALA A C 1
ATOM 1358 O O . ALA A 1 194 ? 22.953 2.762 3.771 1 80.81 194 ALA A O 1
ATOM 1359 N N . GLY A 1 195 ? 21.766 4.219 2.605 1 78.19 195 GLY A N 1
ATOM 1360 C CA . GLY A 1 195 ? 21.531 3.336 1.473 1 78.19 195 GLY A CA 1
ATOM 1361 C C . GLY A 1 195 ? 22.734 3.24 0.54 1 78.19 195 GLY A C 1
ATOM 1362 O O . GLY A 1 195 ? 22.766 2.385 -0.347 1 78.19 195 GLY A O 1
ATOM 1363 N N . GLY A 1 196 ? 23.703 4.059 0.753 1 69.25 196 GLY A N 1
ATOM 1364 C CA . GLY A 1 196 ? 24.938 4.008 -0.019 1 69.25 196 GLY A CA 1
ATOM 1365 C C . GLY A 1 196 ? 24.906 4.898 -1.248 1 69.25 196 GLY A C 1
ATOM 1366 O O . GLY A 1 196 ? 23.875 5.484 -1.569 1 69.25 196 GLY A O 1
ATOM 1367 N N . SER A 1 197 ? 26.141 4.992 -1.835 1 62.22 197 SER A N 1
ATOM 1368 C CA . SER A 1 197 ? 26.344 5.801 -3.035 1 62.22 197 SER A CA 1
ATOM 1369 C C . SER A 1 197 ? 25.734 5.121 -4.262 1 62.22 197 SER A C 1
ATOM 1371 O O . SER A 1 197 ? 25.703 3.893 -4.34 1 62.22 197 SER A O 1
ATOM 1373 N N . GLY A 1 198 ? 24.969 5.863 -5.168 1 63.66 198 GLY A N 1
ATOM 1374 C CA . GLY A 1 198 ? 24.469 5.336 -6.426 1 63.66 198 GLY A CA 1
ATOM 1375 C C . GLY A 1 198 ? 23.062 4.773 -6.32 1 63.66 198 GLY A C 1
ATOM 1376 O O . GLY A 1 198 ? 22.656 3.949 -7.141 1 63.66 198 GLY A O 1
ATOM 1377 N N . SER A 1 199 ? 22.438 5.156 -5.332 1 75.12 199 SER A N 1
ATOM 1378 C CA . SER A 1 199 ? 21.062 4.684 -5.145 1 75.12 199 SER A CA 1
ATOM 1379 C C . SER A 1 199 ? 20.141 5.199 -6.246 1 75.12 199 SER A C 1
ATOM 1381 O O . SER A 1 199 ? 20.297 6.336 -6.703 1 75.12 199 SER A O 1
ATOM 1383 N N . PRO A 1 200 ? 19.344 4.332 -6.812 1 78.12 200 PRO A N 1
ATOM 1384 C CA . PRO A 1 200 ? 18.469 4.723 -7.918 1 78.12 200 PRO A CA 1
ATOM 1385 C C . PRO A 1 200 ? 17.688 6.004 -7.637 1 78.12 200 PRO A C 1
ATOM 1387 O O . PRO A 1 200 ? 17.359 6.746 -8.562 1 78.12 200 PRO A O 1
ATOM 1390 N N . GLN A 1 201 ? 17.469 6.297 -6.41 1 83.56 201 GLN A N 1
ATOM 1391 C CA . GLN A 1 201 ? 16.672 7.469 -6.055 1 83.56 201 GLN A CA 1
ATOM 1392 C C . GLN A 1 201 ? 17.469 8.758 -6.285 1 83.56 201 GLN A C 1
ATOM 1394 O O . GLN A 1 201 ? 16.891 9.852 -6.262 1 83.56 201 GLN A O 1
ATOM 1399 N N . SER A 1 202 ? 18.75 8.656 -6.574 1 85.44 202 SER A N 1
ATOM 1400 C CA . SER A 1 202 ? 19.594 9.836 -6.742 1 85.44 202 SER A CA 1
ATOM 1401 C C . SER A 1 202 ? 19.781 10.164 -8.219 1 85.44 202 SER A C 1
ATOM 1403 O O . SER A 1 202 ? 20.422 11.172 -8.555 1 85.44 202 SER A O 1
ATOM 1405 N N . LEU A 1 203 ? 19.188 9.312 -9.047 1 85.81 203 LEU A N 1
ATOM 1406 C CA . LEU A 1 203 ? 19.469 9.422 -10.477 1 85.81 203 LEU A CA 1
ATOM 1407 C C . LEU A 1 203 ? 18.938 10.742 -11.031 1 85.81 203 LEU A C 1
ATOM 1409 O O . LEU A 1 203 ? 19.5 11.289 -11.977 1 85.81 203 LEU A O 1
ATOM 1413 N N . ASP A 1 204 ? 17.922 11.289 -10.469 1 89.44 204 ASP A N 1
ATOM 1414 C CA . ASP A 1 204 ? 17.328 12.539 -10.938 1 89.44 204 ASP A CA 1
ATOM 1415 C C . ASP A 1 204 ? 17.812 13.719 -10.086 1 89.44 204 ASP A C 1
ATOM 1417 O O . ASP A 1 204 ? 17.188 14.773 -10.07 1 89.44 204 ASP A O 1
ATOM 1421 N N . GLY A 1 205 ? 18.875 13.445 -9.336 1 91.19 205 GLY A N 1
ATOM 1422 C CA . GLY A 1 205 ? 19.438 14.469 -8.453 1 91.19 205 GLY A CA 1
ATOM 1423 C C . GLY A 1 205 ? 19.016 14.289 -7.004 1 91.19 205 GLY A C 1
ATOM 1424 O O . GLY A 1 205 ? 18.016 13.641 -6.715 1 91.19 205 GLY A O 1
ATOM 1425 N N . VAL A 1 206 ? 19.844 14.844 -6.16 1 95.38 206 VAL A N 1
ATOM 1426 C CA . VAL A 1 206 ? 19.594 14.812 -4.723 1 95.38 206 VAL A CA 1
ATOM 1427 C C . VAL A 1 206 ? 19.266 16.219 -4.227 1 95.38 206 VAL A C 1
ATOM 1429 O O . VAL A 1 206 ? 20.031 17.156 -4.426 1 95.38 206 VAL A O 1
ATOM 1432 N N . LEU A 1 207 ? 18.094 16.375 -3.637 1 97.62 207 LEU A N 1
ATOM 1433 C CA . LEU A 1 207 ? 17.688 17.656 -3.086 1 97.62 207 LEU A CA 1
ATOM 1434 C C . LEU A 1 207 ? 18.094 17.781 -1.619 1 97.62 207 LEU A C 1
ATOM 1436 O O . LEU A 1 207 ? 18.25 16.766 -0.931 1 97.62 207 LEU A O 1
ATOM 1440 N N . THR A 1 208 ? 18.25 19.016 -1.17 1 98.06 208 THR A N 1
ATOM 1441 C CA . THR A 1 208 ? 18.406 19.234 0.263 1 98.06 208 THR A CA 1
ATOM 1442 C C . THR A 1 208 ? 17.047 19.203 0.966 1 98.06 208 THR A C 1
ATOM 1444 O O . THR A 1 208 ? 16.016 19.438 0.344 1 98.06 208 THR A O 1
ATOM 1447 N N . PRO A 1 209 ? 17.047 18.891 2.238 1 98.69 209 PRO A N 1
ATOM 1448 C CA . PRO A 1 209 ? 15.797 18.953 2.99 1 98.69 209 PRO A CA 1
ATOM 1449 C C . PRO A 1 209 ? 15.117 20.328 2.889 1 98.69 209 PRO A C 1
ATOM 1451 O O . PRO A 1 209 ? 13.891 20.406 2.805 1 98.69 209 PRO A O 1
ATOM 1454 N N . GLU A 1 210 ? 15.875 21.406 2.814 1 98.69 210 GLU A N 1
ATOM 1455 C CA . GLU A 1 210 ? 15.344 22.766 2.725 1 98.69 210 GLU A CA 1
ATOM 1456 C C . GLU A 1 210 ? 14.633 22.984 1.392 1 98.69 210 GLU A C 1
ATOM 1458 O O . GLU A 1 210 ? 13.594 23.656 1.339 1 98.69 210 GLU A O 1
ATOM 1463 N N . GLU A 1 211 ? 15.227 22.438 0.301 1 98.69 211 GLU A N 1
ATOM 1464 C CA . GLU A 1 211 ? 14.57 22.516 -0.999 1 98.69 211 GLU A CA 1
ATOM 1465 C C . GLU A 1 211 ? 13.227 21.781 -0.984 1 98.69 211 GLU A C 1
ATOM 1467 O O . GLU A 1 211 ? 12.234 22.297 -1.515 1 98.69 211 GLU A O 1
ATOM 1472 N N . VAL A 1 212 ? 13.203 20.625 -0.342 1 98.81 212 VAL A N 1
ATOM 1473 C CA . VAL A 1 212 ? 11.977 19.844 -0.236 1 98.81 212 VAL A CA 1
ATOM 1474 C C . VAL A 1 212 ? 10.938 20.625 0.555 1 98.81 212 VAL A C 1
ATOM 1476 O O . VAL A 1 212 ? 9.766 20.672 0.175 1 98.81 212 VAL A O 1
ATOM 1479 N N . ALA A 1 213 ? 11.312 21.281 1.651 1 98.88 213 ALA A N 1
ATOM 1480 C CA . ALA A 1 213 ? 10.391 22.078 2.461 1 98.88 213 ALA A CA 1
ATOM 1481 C C . ALA A 1 213 ? 9.773 23.203 1.638 1 98.88 213 ALA A C 1
ATOM 1483 O O . ALA A 1 213 ? 8.602 23.547 1.82 1 98.88 213 ALA A O 1
ATOM 1484 N N . GLY A 1 214 ? 10.594 23.797 0.755 1 98.75 214 GLY A N 1
ATOM 1485 C CA . GLY A 1 214 ? 10.062 24.812 -0.144 1 98.75 214 GLY A CA 1
ATOM 1486 C C . GLY A 1 214 ? 8.961 24.281 -1.044 1 98.75 214 GLY A C 1
ATOM 1487 O O . GLY A 1 214 ? 7.918 24.922 -1.196 1 98.75 214 GLY A O 1
ATOM 1488 N N . HIS A 1 215 ? 9.18 23.109 -1.616 1 98.75 215 HIS A N 1
ATOM 1489 C CA . HIS A 1 215 ? 8.172 22.469 -2.461 1 98.75 215 HIS A CA 1
ATOM 1490 C C . HIS A 1 215 ? 6.906 22.172 -1.672 1 98.75 215 HIS A C 1
ATOM 1492 O O . HIS A 1 215 ? 5.801 22.234 -2.217 1 98.75 215 HIS A O 1
ATOM 1498 N N . VAL A 1 216 ? 7.078 21.812 -0.403 1 98.88 216 VAL A N 1
ATOM 1499 C CA . VAL A 1 216 ? 5.93 21.516 0.446 1 98.88 216 VAL A CA 1
ATOM 1500 C C . VAL A 1 216 ? 5.094 22.781 0.646 1 98.88 216 VAL A C 1
ATOM 1502 O O . VAL A 1 216 ? 3.867 22.75 0.5 1 98.88 216 VAL A O 1
ATOM 1505 N N . VAL A 1 217 ? 5.734 23.906 0.967 1 98.88 217 VAL A N 1
ATOM 1506 C CA . VAL A 1 217 ? 5.016 25.156 1.188 1 98.88 217 VAL A CA 1
ATOM 1507 C C . VAL A 1 217 ? 4.246 25.547 -0.075 1 98.88 217 VAL A C 1
ATOM 1509 O O . VAL A 1 217 ? 3.076 25.922 -0.005 1 98.88 217 VAL A O 1
ATOM 1512 N N . GLU A 1 218 ? 4.898 25.375 -1.233 1 98.69 218 GLU A N 1
ATOM 1513 C CA . GLU A 1 218 ? 4.246 25.688 -2.504 1 98.69 218 GLU A CA 1
ATOM 1514 C C . GLU A 1 218 ? 3.076 24.734 -2.764 1 98.69 218 GLU A C 1
ATOM 1516 O O . GLU A 1 218 ? 2.016 25.172 -3.223 1 98.69 218 GLU A O 1
ATOM 1521 N N . GLY A 1 219 ? 3.277 23.469 -2.508 1 98.75 219 GLY A N 1
ATOM 1522 C CA . GLY A 1 219 ? 2.232 22.484 -2.713 1 98.75 219 GLY A CA 1
ATOM 1523 C C . GLY A 1 219 ? 1.029 22.688 -1.811 1 98.75 219 GLY A C 1
ATOM 1524 O O . GLY A 1 219 ? -0.113 22.531 -2.246 1 98.75 219 GLY A O 1
ATOM 1525 N N . LEU A 1 220 ? 1.304 22.984 -0.557 1 98.81 220 LEU A N 1
ATOM 1526 C CA . LEU A 1 220 ? 0.225 23.281 0.382 1 98.81 220 LEU A CA 1
ATOM 1527 C C . LEU A 1 220 ? -0.58 24.484 -0.075 1 98.81 220 LEU A C 1
ATOM 1529 O O . LEU A 1 220 ? -1.812 24.469 -0.049 1 98.81 220 LEU A O 1
ATOM 1533 N N . ALA A 1 221 ? 0.111 25.531 -0.478 1 98.62 221 ALA A N 1
ATOM 1534 C CA . ALA A 1 221 ? -0.553 26.75 -0.936 1 98.62 221 ALA A CA 1
ATOM 1535 C C . ALA A 1 221 ? -1.467 26.453 -2.123 1 98.62 221 ALA A C 1
ATOM 1537 O O . ALA A 1 221 ? -2.551 27.031 -2.234 1 98.62 221 ALA A O 1
ATOM 1538 N N . ALA A 1 222 ? -1.038 25.594 -2.986 1 98.44 222 ALA A N 1
ATOM 1539 C CA . ALA A 1 222 ? -1.807 25.234 -4.176 1 98.44 222 ALA A CA 1
ATOM 1540 C C . ALA A 1 222 ? -2.824 24.141 -3.861 1 98.44 222 ALA A C 1
ATOM 1542 O O . ALA A 1 222 ? -3.648 23.781 -4.707 1 98.44 222 ALA A O 1
ATOM 1543 N N . GLU A 1 223 ? -2.709 23.562 -2.662 1 98.44 223 GLU A N 1
ATOM 1544 C CA . GLU A 1 223 ? -3.582 22.484 -2.186 1 98.44 223 GLU A CA 1
ATOM 1545 C C . GLU A 1 223 ? -3.555 21.297 -3.133 1 98.44 223 GLU A C 1
ATOM 1547 O O . GLU A 1 223 ? -4.602 20.734 -3.463 1 98.44 223 GLU A O 1
ATOM 1552 N N . ARG A 1 224 ? -2.365 20.953 -3.59 1 98.5 224 ARG A N 1
ATOM 1553 C CA . ARG A 1 224 ? -2.166 19.797 -4.453 1 98.5 224 ARG A CA 1
ATOM 1554 C C . ARG A 1 224 ? -2.088 18.516 -3.633 1 98.5 224 ARG A C 1
ATOM 1556 O O . ARG A 1 224 ? -1.47 18.484 -2.566 1 98.5 224 ARG A O 1
ATOM 1563 N N . PHE A 1 225 ? -2.756 17.531 -4.129 1 98.81 225 PHE A N 1
ATOM 1564 C CA . PHE A 1 225 ? -2.625 16.234 -3.461 1 98.81 225 PHE A CA 1
ATOM 1565 C C . PHE A 1 225 ? -1.2 15.711 -3.578 1 98.81 225 PHE A C 1
ATOM 1567 O O . PHE A 1 225 ? -0.598 15.305 -2.582 1 98.81 225 PHE A O 1
ATOM 1574 N N . LEU A 1 226 ? -0.657 15.656 -4.812 1 98.81 226 LEU A N 1
ATOM 1575 C CA . LEU A 1 226 ? 0.711 15.211 -5.055 1 98.81 226 LEU A CA 1
ATOM 1576 C C . LEU A 1 226 ? 1.69 16.375 -4.93 1 98.81 226 LEU A C 1
ATOM 1578 O O . LEU A 1 226 ? 1.627 17.328 -5.703 1 98.81 226 LEU A O 1
ATOM 1582 N N . ILE A 1 227 ? 2.512 16.344 -3.984 1 98.88 227 ILE A N 1
ATOM 1583 C CA . ILE A 1 227 ? 3.664 17.234 -3.912 1 98.88 227 ILE A CA 1
ATOM 1584 C C . ILE A 1 227 ? 4.922 16.484 -4.355 1 98.88 227 ILE A C 1
ATOM 1586 O O . ILE A 1 227 ? 5.406 15.602 -3.645 1 98.88 227 ILE A O 1
ATOM 1590 N N . LEU A 1 228 ? 5.422 16.812 -5.516 1 98.62 228 LEU A N 1
ATOM 1591 C CA . LEU A 1 228 ? 6.52 16.109 -6.18 1 98.62 228 LEU A CA 1
ATOM 1592 C C . LEU A 1 228 ? 7.738 17.016 -6.312 1 98.62 228 LEU A C 1
ATOM 1594 O O . LEU A 1 228 ? 7.914 17.688 -7.328 1 98.62 228 LEU A O 1
ATOM 1598 N N . PRO A 1 229 ? 8.617 16.969 -5.305 1 98.44 229 PRO A N 1
ATOM 1599 C CA . PRO A 1 229 ? 9.828 17.797 -5.406 1 98.44 229 PRO A CA 1
ATOM 1600 C C . PRO A 1 229 ? 10.656 17.484 -6.645 1 98.44 229 PRO A C 1
ATOM 1602 O O . PRO A 1 229 ? 11.398 18.344 -7.133 1 98.44 229 PRO A O 1
ATOM 1605 N N . HIS A 1 230 ? 10.625 16.266 -7.109 1 98.06 230 HIS A N 1
ATOM 1606 C CA . HIS A 1 230 ? 11.18 15.812 -8.383 1 98.06 230 HIS A CA 1
ATOM 1607 C C . HIS A 1 230 ? 10.086 15.648 -9.43 1 98.06 230 HIS A C 1
ATOM 1609 O O . HIS A 1 230 ? 9.406 14.617 -9.477 1 98.06 230 HIS A O 1
ATOM 1615 N N . PRO A 1 231 ? 9.953 16.656 -10.289 1 96.5 231 PRO A N 1
ATOM 1616 C CA . PRO A 1 231 ? 8.797 16.656 -11.188 1 96.5 231 PRO A CA 1
ATOM 1617 C C . PRO A 1 231 ? 8.781 15.469 -12.141 1 96.5 231 PRO A C 1
ATOM 1619 O O . PRO A 1 231 ? 7.723 15.102 -12.656 1 96.5 231 PRO A O 1
ATOM 1622 N N . GLU A 1 232 ? 9.945 14.789 -12.359 1 97.19 232 GLU A N 1
ATOM 1623 C CA . GLU A 1 232 ? 10.055 13.625 -13.234 1 97.19 232 GLU A CA 1
ATOM 1624 C C . GLU A 1 232 ? 9.172 12.477 -12.75 1 97.19 232 GLU A C 1
ATOM 1626 O O . GLU A 1 232 ? 8.766 11.6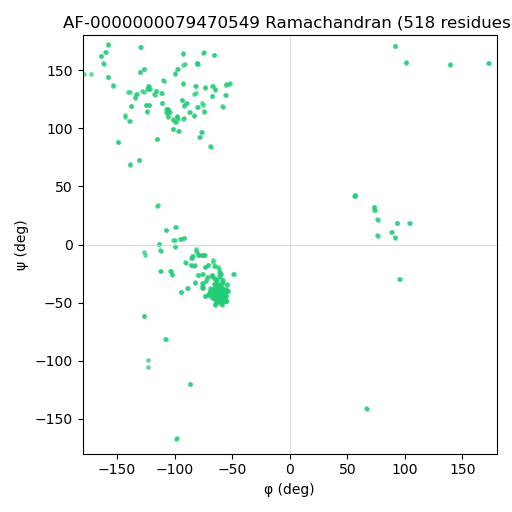25 -13.539 1 97.19 232 GLU A O 1
ATOM 1631 N N . VAL A 1 233 ? 8.875 12.492 -11.477 1 97.88 233 VAL A N 1
ATOM 1632 C CA . VAL A 1 233 ? 8.078 11.422 -10.891 1 97.88 233 VAL A CA 1
ATOM 1633 C C . VAL A 1 233 ? 6.715 11.359 -11.57 1 97.88 233 VAL A C 1
ATOM 1635 O O . VAL A 1 233 ? 6.172 10.273 -11.789 1 97.88 233 VAL A O 1
ATOM 1638 N N . LEU A 1 234 ? 6.145 12.539 -11.914 1 97.94 234 LEU A N 1
ATOM 1639 C CA . LEU A 1 234 ? 4.859 12.547 -12.602 1 97.94 234 LEU A CA 1
ATOM 1640 C C . LEU A 1 234 ? 4.961 11.836 -13.953 1 97.94 234 LEU A C 1
ATOM 1642 O O . LEU A 1 234 ? 4.082 11.047 -14.305 1 97.94 234 LEU A O 1
ATOM 1646 N N . THR A 1 235 ? 6.02 12.133 -14.664 1 97.81 235 THR A N 1
ATOM 1647 C CA . THR A 1 235 ? 6.242 11.492 -15.961 1 97.81 235 THR A CA 1
ATOM 1648 C C . THR A 1 235 ? 6.383 9.984 -15.789 1 97.81 235 THR A C 1
ATOM 1650 O O . THR A 1 235 ? 5.836 9.211 -16.578 1 97.81 235 THR A O 1
ATOM 1653 N N . TYR A 1 236 ? 7.113 9.57 -14.797 1 97.94 236 TYR A N 1
ATOM 1654 C CA . TYR A 1 236 ? 7.305 8.148 -14.539 1 97.94 236 TYR A CA 1
ATOM 1655 C C . TYR A 1 236 ? 5.98 7.473 -14.211 1 97.94 236 TYR A C 1
ATOM 1657 O O . TYR A 1 236 ? 5.711 6.367 -14.688 1 97.94 236 TYR A O 1
ATOM 1665 N N . MET A 1 237 ? 5.141 8.156 -13.406 1 98.12 237 MET A N 1
ATOM 1666 C CA . MET A 1 237 ? 3.814 7.633 -13.078 1 98.12 237 MET A CA 1
ATOM 1667 C C . MET A 1 237 ? 2.984 7.426 -14.344 1 98.12 237 MET A C 1
ATOM 1669 O O . MET A 1 237 ? 2.303 6.41 -14.484 1 98.12 237 MET A O 1
ATOM 1673 N N . GLN A 1 238 ? 3.053 8.383 -15.188 1 98.25 238 GLN A N 1
ATOM 1674 C CA . GLN A 1 238 ? 2.268 8.344 -16.406 1 98.25 238 GLN A CA 1
ATOM 1675 C C . GLN A 1 238 ? 2.779 7.258 -17.359 1 98.25 238 GLN A C 1
ATOM 1677 O O . GLN A 1 238 ? 1.989 6.562 -18 1 98.25 238 GLN A O 1
ATOM 1682 N N . ARG A 1 239 ? 4.086 7.105 -17.453 1 98.06 239 ARG A N 1
ATOM 1683 C CA . ARG A 1 239 ? 4.664 6.023 -18.25 1 98.06 239 ARG A CA 1
ATOM 1684 C C . ARG A 1 239 ? 4.262 4.66 -17.688 1 98.06 239 ARG A C 1
ATOM 1686 O O . ARG A 1 239 ? 3.912 3.752 -18.438 1 98.06 239 ARG A O 1
ATOM 1693 N N . LYS A 1 240 ? 4.289 4.52 -16.406 1 98.56 240 LYS A N 1
ATOM 1694 C CA . LYS A 1 240 ? 3.891 3.281 -15.75 1 98.56 240 LYS A CA 1
ATOM 1695 C C . LYS A 1 240 ? 2.443 2.926 -16.078 1 98.56 240 LYS A C 1
ATOM 1697 O O . LYS A 1 240 ? 2.146 1.787 -16.453 1 98.56 240 LYS A O 1
ATOM 1702 N N . ALA A 1 241 ? 1.55 3.93 -15.906 1 97.81 241 ALA A N 1
ATOM 1703 C CA . ALA A 1 241 ? 0.132 3.697 -16.172 1 97.81 241 ALA A CA 1
ATOM 1704 C C . ALA A 1 241 ? -0.116 3.455 -17.656 1 97.81 241 ALA A C 1
ATOM 1706 O O . ALA A 1 241 ? -1.082 2.787 -18.031 1 97.81 241 ALA A O 1
ATOM 1707 N N . GLY A 1 242 ? 0.732 3.98 -18.484 1 97.69 242 GLY A N 1
ATOM 1708 C CA . GLY A 1 242 ? 0.571 3.873 -19.938 1 97.69 242 GLY A CA 1
ATOM 1709 C C . GLY A 1 242 ? 0.881 2.486 -20.469 1 97.69 242 GLY A C 1
ATOM 1710 O O . GLY A 1 242 ? 0.194 1.99 -21.359 1 97.69 242 GLY A O 1
ATOM 1711 N N . ASP A 1 243 ? 1.962 1.911 -20 1 97.94 243 ASP A N 1
ATOM 1712 C CA . ASP A 1 243 ? 2.404 0.564 -20.344 1 97.94 243 ASP A CA 1
ATOM 1713 C C . ASP A 1 243 ? 3.145 -0.089 -19.188 1 97.94 243 ASP A C 1
ATOM 1715 O O . ASP A 1 243 ? 4.371 -0.007 -19.094 1 97.94 243 ASP A O 1
ATOM 1719 N N . TYR A 1 244 ? 2.359 -0.732 -18.359 1 97.94 244 TYR A N 1
ATOM 1720 C CA . TYR A 1 244 ? 2.838 -1.237 -17.078 1 97.94 244 TYR A CA 1
ATOM 1721 C C . TYR A 1 244 ? 3.959 -2.25 -17.266 1 97.94 244 TYR A C 1
ATOM 1723 O O . TYR A 1 244 ? 4.969 -2.213 -16.562 1 97.94 244 TYR A O 1
ATOM 1731 N N . ASP A 1 245 ? 3.811 -3.184 -18.25 1 98.38 245 ASP A N 1
ATOM 1732 C CA . ASP A 1 245 ? 4.828 -4.199 -18.516 1 98.38 245 ASP A CA 1
ATOM 1733 C C . ASP A 1 245 ? 6.125 -3.562 -19 1 98.38 245 ASP A C 1
ATOM 1735 O O . ASP A 1 245 ? 7.215 -3.965 -18.594 1 98.38 245 ASP A O 1
ATOM 1739 N N . ARG A 1 246 ? 5.992 -2.617 -19.906 1 97.81 246 ARG A N 1
ATOM 1740 C CA . ARG A 1 246 ? 7.18 -1.909 -20.375 1 97.81 246 ARG A CA 1
ATOM 1741 C C . ARG A 1 246 ? 7.879 -1.198 -19.219 1 97.81 246 ARG A C 1
ATOM 1743 O O . ARG A 1 246 ? 9.109 -1.193 -19.141 1 97.81 246 ARG A O 1
ATOM 1750 N N . TRP A 1 247 ? 7.105 -0.596 -18.359 1 98.12 247 TRP A N 1
ATOM 1751 C CA . TRP A 1 247 ? 7.66 0.094 -17.203 1 98.12 247 TRP A CA 1
ATOM 1752 C C . TRP A 1 247 ? 8.461 -0.868 -16.328 1 98.12 247 TRP A C 1
ATOM 1754 O O . TRP A 1 247 ? 9.609 -0.588 -15.969 1 98.12 247 TRP A O 1
ATOM 1764 N N . LEU A 1 248 ? 7.898 -2.018 -15.977 1 98.31 248 LEU A N 1
ATOM 1765 C CA . LEU A 1 248 ? 8.57 -2.99 -15.125 1 98.31 248 LEU A CA 1
ATOM 1766 C C . LEU A 1 248 ? 9.836 -3.52 -15.789 1 98.31 248 LEU A C 1
ATOM 1768 O O . LEU A 1 248 ? 10.836 -3.773 -15.117 1 98.31 248 LEU A O 1
ATOM 1772 N N . GLY A 1 249 ? 9.711 -3.75 -17.109 1 97.69 249 GLY A N 1
ATOM 1773 C CA . GLY A 1 249 ? 10.914 -4.109 -17.828 1 97.69 249 GLY A CA 1
ATOM 1774 C C . GLY A 1 249 ? 12.023 -3.082 -17.703 1 97.69 249 GLY A C 1
ATOM 1775 O O . GLY A 1 249 ? 13.188 -3.436 -17.531 1 97.69 249 GLY A O 1
ATOM 1776 N N . GLY A 1 250 ? 11.664 -1.764 -17.844 1 97 250 GLY A N 1
ATOM 1777 C CA . GLY A 1 250 ? 12.625 -0.69 -17.641 1 97 250 GLY A CA 1
ATOM 1778 C C . GLY A 1 250 ? 13.227 -0.678 -16.25 1 97 250 GLY A C 1
ATOM 1779 O O . GLY A 1 250 ? 14.422 -0.449 -16.094 1 97 250 GLY A O 1
ATOM 1780 N N . MET A 1 251 ? 12.422 -0.945 -15.289 1 97.12 251 MET A N 1
ATOM 1781 C CA . MET A 1 251 ? 12.891 -0.977 -13.906 1 97.12 251 MET A CA 1
ATOM 1782 C C . MET A 1 251 ? 13.867 -2.123 -13.688 1 97.12 251 MET A C 1
ATOM 1784 O O . MET A 1 251 ? 14.828 -1.992 -12.922 1 97.12 251 MET A O 1
ATOM 1788 N N . ARG A 1 252 ? 13.648 -3.291 -14.289 1 96.62 252 ARG A N 1
ATOM 1789 C CA . ARG A 1 252 ? 14.578 -4.414 -14.203 1 96.62 252 ARG A CA 1
ATOM 1790 C C . ARG A 1 252 ? 15.93 -4.059 -14.812 1 96.62 252 ARG A C 1
ATOM 1792 O O . ARG A 1 252 ? 16.969 -4.422 -14.273 1 96.62 252 ARG A O 1
ATOM 1799 N N . ARG A 1 253 ? 15.883 -3.381 -15.93 1 96.12 253 ARG A N 1
ATOM 1800 C CA . ARG A 1 253 ? 17.125 -2.949 -16.562 1 96.12 253 ARG A CA 1
ATOM 1801 C C . ARG A 1 253 ? 17.875 -1.967 -15.664 1 96.12 253 ARG A C 1
ATOM 1803 O O . ARG A 1 253 ? 19.094 -2.045 -15.531 1 96.12 253 ARG A O 1
ATOM 1810 N N . LEU A 1 254 ? 17.172 -1.041 -15.086 1 94.69 254 LEU A N 1
ATOM 1811 C CA . LEU A 1 254 ? 17.781 -0.088 -14.164 1 94.69 254 LEU A CA 1
ATOM 1812 C C . LEU A 1 254 ? 18.406 -0.809 -12.977 1 94.69 254 LEU A C 1
ATOM 1814 O O . LEU A 1 254 ? 19.5 -0.463 -12.547 1 94.69 254 LEU A O 1
ATOM 1818 N N . ARG A 1 255 ? 17.688 -1.744 -12.438 1 94.31 255 ARG A N 1
ATOM 1819 C CA . ARG A 1 255 ? 18.219 -2.535 -11.328 1 94.31 255 ARG A CA 1
ATOM 1820 C C . ARG A 1 255 ? 19.531 -3.205 -11.695 1 94.31 255 ARG A C 1
ATOM 1822 O O . ARG A 1 255 ? 20.484 -3.182 -10.922 1 94.31 255 ARG A O 1
ATOM 1829 N N . ALA A 1 256 ? 19.547 -3.85 -12.844 1 93.06 256 ALA A N 1
ATOM 1830 C CA . ALA A 1 256 ? 20.766 -4.5 -13.312 1 93.06 256 ALA A CA 1
ATOM 1831 C C . ALA A 1 256 ? 21.922 -3.508 -13.391 1 93.06 256 ALA A C 1
ATOM 1833 O O . ALA A 1 256 ? 23.047 -3.83 -13.008 1 93.06 256 ALA A O 1
ATOM 1834 N N . LYS A 1 257 ? 21.641 -2.316 -13.82 1 89.69 257 LYS A N 1
ATOM 1835 C CA . LYS A 1 257 ? 22.672 -1.28 -13.953 1 89.69 257 LYS A CA 1
ATOM 1836 C C . LYS A 1 257 ? 23.188 -0.847 -12.586 1 89.69 257 LYS A C 1
ATOM 1838 O O . LYS A 1 257 ? 24.391 -0.715 -12.391 1 89.69 257 LYS A O 1
ATOM 1843 N N . VAL A 1 258 ? 22.328 -0.632 -11.672 1 85.62 258 VAL A N 1
ATOM 1844 C CA . VAL A 1 258 ? 22.719 -0.048 -10.391 1 85.62 258 VAL A CA 1
ATOM 1845 C C . VAL A 1 258 ? 23.328 -1.124 -9.5 1 85.62 258 VAL A C 1
ATOM 1847 O O . VAL A 1 258 ? 24.172 -0.827 -8.648 1 85.62 258 VAL A O 1
ATOM 1850 N N . MET A 1 259 ? 22.938 -2.324 -9.734 1 81.75 259 MET A N 1
ATOM 1851 C CA . MET A 1 259 ? 23.469 -3.418 -8.922 1 81.75 259 MET A CA 1
ATOM 1852 C C . MET A 1 259 ? 24.719 -4.02 -9.562 1 81.75 259 MET A C 1
ATOM 1854 O O . MET A 1 259 ? 25.375 -4.875 -8.961 1 81.75 259 MET A O 1
ATOM 1858 N N . GLY A 1 260 ? 25.141 -3.408 -10.609 1 75.75 260 GLY A N 1
ATOM 1859 C CA . GLY A 1 260 ? 26.359 -3.84 -11.281 1 75.75 260 GLY A CA 1
ATOM 1860 C C . GLY A 1 260 ? 26.188 -5.137 -12.047 1 75.75 260 GLY A C 1
ATOM 1861 O O . GLY A 1 260 ? 27.094 -5.957 -12.094 1 75.75 260 GLY A O 1
ATOM 1862 N N . LYS A 1 261 ? 25.062 -5.473 -12.617 1 67.62 261 LYS A N 1
ATOM 1863 C CA . LYS A 1 261 ? 24.828 -6.676 -13.422 1 67.62 261 LYS A CA 1
ATOM 1864 C C . LYS A 1 261 ? 24.688 -6.328 -14.898 1 67.62 261 LYS A C 1
ATOM 1866 O O . LYS A 1 261 ? 24.234 -5.238 -15.242 1 67.62 261 LYS A O 1
ATOM 1871 N N . MET B 1 1 ? 2.121 -18.062 -19.172 1 95.38 1 MET B N 1
ATOM 1872 C CA . MET B 1 1 ? 2.369 -19.484 -18.953 1 95.38 1 MET B CA 1
ATOM 1873 C C . MET B 1 1 ? 1.132 -20.312 -19.281 1 95.38 1 MET B C 1
ATOM 1875 O O . MET B 1 1 ? 0.005 -19.875 -19.047 1 95.38 1 MET B O 1
ATOM 1879 N N . ASP B 1 2 ? 1.299 -21.344 -19.875 1 97.5 2 ASP B N 1
ATOM 1880 C CA . ASP B 1 2 ? 0.271 -22.375 -20.016 1 97.5 2 ASP B CA 1
ATOM 1881 C C . ASP B 1 2 ? 0.2 -23.25 -18.766 1 97.5 2 ASP B C 1
ATOM 1883 O O . ASP B 1 2 ? 1.22 -23.766 -18.312 1 97.5 2 ASP B O 1
ATOM 1887 N N . VAL B 1 3 ? -0.99 -23.469 -18.203 1 98.25 3 VAL B N 1
ATOM 1888 C CA . VAL B 1 3 ? -1.123 -24.141 -16.906 1 98.25 3 VAL B CA 1
ATOM 1889 C C . VAL B 1 3 ? -1.142 -25.656 -17.125 1 98.25 3 VAL B C 1
ATOM 1891 O O . VAL B 1 3 ? -1.041 -26.422 -16.156 1 98.25 3 VAL B O 1
ATOM 1894 N N . LYS B 1 4 ? -1.278 -26.109 -18.375 1 98.62 4 LYS B N 1
ATOM 1895 C CA . LYS B 1 4 ? -1.285 -27.547 -18.641 1 98.62 4 LYS B CA 1
ATOM 1896 C C . LYS B 1 4 ? -0.029 -28.219 -18.094 1 98.62 4 LYS B C 1
ATOM 1898 O O . LYS B 1 4 ? 1.087 -27.766 -18.344 1 98.62 4 LYS B O 1
ATOM 1903 N N . GLY B 1 5 ? -0.223 -29.266 -17.344 1 98.75 5 GLY B N 1
ATOM 1904 C CA . GLY B 1 5 ? 0.88 -30.047 -16.797 1 98.75 5 GLY B CA 1
ATOM 1905 C C . GLY B 1 5 ? 1.563 -29.359 -15.625 1 98.75 5 GLY B C 1
ATOM 1906 O O . GLY B 1 5 ? 2.574 -29.859 -15.125 1 98.75 5 GLY B O 1
ATOM 1907 N N . LYS B 1 6 ? 1.058 -28.312 -15.148 1 98.81 6 LYS B N 1
ATOM 1908 C CA . LYS B 1 6 ? 1.712 -27.516 -14.109 1 98.81 6 LYS B CA 1
ATOM 1909 C C . LYS B 1 6 ? 1.173 -27.875 -12.727 1 98.81 6 LYS B C 1
ATOM 1911 O O . LYS B 1 6 ? 0.042 -28.344 -12.594 1 98.81 6 LYS B O 1
ATOM 1916 N N . ILE B 1 7 ? 2 -27.719 -11.703 1 98.94 7 ILE B N 1
ATOM 1917 C CA . ILE B 1 7 ? 1.604 -27.812 -10.305 1 98.94 7 ILE B CA 1
ATOM 1918 C C . ILE B 1 7 ? 1.221 -26.438 -9.773 1 98.94 7 ILE B C 1
ATOM 1920 O O . ILE B 1 7 ? 2.049 -25.531 -9.742 1 98.94 7 ILE B O 1
ATOM 1924 N N . VAL B 1 8 ? -0.05 -26.344 -9.32 1 98.94 8 VAL B N 1
ATOM 1925 C CA . VAL B 1 8 ? -0.612 -25.031 -8.984 1 98.94 8 VAL B CA 1
ATOM 1926 C C . VAL B 1 8 ? -1.091 -25.047 -7.535 1 98.94 8 VAL B C 1
ATOM 1928 O O . VAL B 1 8 ? -1.672 -26.016 -7.07 1 98.94 8 VAL B O 1
ATOM 1931 N N . VAL B 1 9 ? -0.795 -23.984 -6.809 1 99 9 VAL B N 1
ATOM 1932 C CA . VAL B 1 9 ? -1.359 -23.734 -5.484 1 99 9 VAL B CA 1
ATOM 1933 C C . VAL B 1 9 ? -2.305 -22.531 -5.539 1 99 9 VAL B C 1
ATOM 1935 O O . VAL B 1 9 ? -1.965 -21.5 -6.102 1 99 9 VAL B O 1
ATOM 1938 N N . VAL B 1 10 ? -3.5 -22.672 -5.016 1 99 10 VAL B N 1
ATOM 1939 C CA . VAL B 1 10 ? -4.457 -21.562 -4.914 1 99 10 VAL B CA 1
ATOM 1940 C C . VAL B 1 10 ? -4.91 -21.406 -3.463 1 99 10 VAL B C 1
ATOM 1942 O O . VAL B 1 10 ? -5.457 -22.344 -2.873 1 99 10 VAL B O 1
ATOM 1945 N N . THR B 1 11 ? -4.684 -20.281 -2.875 1 98.94 11 THR B N 1
ATOM 1946 C CA . THR B 1 11 ? -5.18 -20.016 -1.529 1 98.94 11 THR B CA 1
ATOM 1947 C C . THR B 1 11 ? -6.539 -19.328 -1.581 1 98.94 11 THR B C 1
ATOM 1949 O O . THR B 1 11 ? -6.906 -18.734 -2.602 1 98.94 11 THR B O 1
ATOM 1952 N N . GLY B 1 12 ? -7.238 -19.344 -0.387 1 98.75 12 GLY B N 1
ATOM 1953 C CA . GLY B 1 12 ? -8.609 -18.844 -0.413 1 98.75 12 GLY B CA 1
ATOM 1954 C C . GLY B 1 12 ? -9.484 -19.562 -1.42 1 98.75 12 GLY B C 1
ATOM 1955 O O . GLY B 1 12 ? -10.25 -18.938 -2.148 1 98.75 12 GLY B O 1
ATOM 1956 N N . ALA B 1 13 ? -9.375 -20.859 -1.526 1 98.81 13 ALA B N 1
ATOM 1957 C CA . ALA B 1 13 ? -9.898 -21.578 -2.68 1 98.81 13 ALA B CA 1
ATOM 1958 C C . ALA B 1 13 ? -11.148 -22.375 -2.307 1 98.81 13 ALA B C 1
ATOM 1960 O O . ALA B 1 13 ? -11.609 -23.219 -3.078 1 98.81 13 ALA B O 1
ATOM 1961 N N . ALA B 1 14 ? -11.719 -22.109 -1.099 1 98.62 14 ALA B N 1
ATOM 1962 C CA . ALA B 1 14 ? -12.93 -22.797 -0.684 1 98.62 14 ALA B C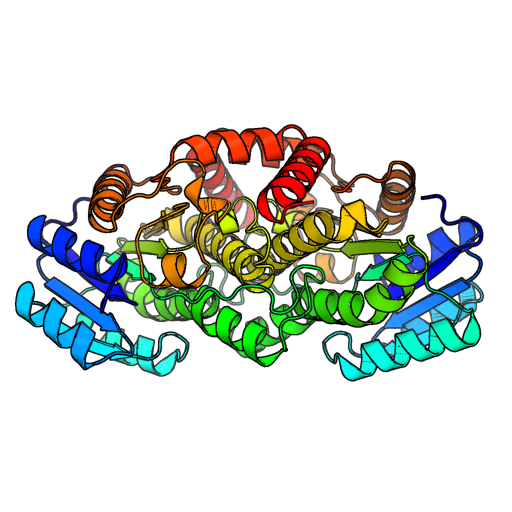A 1
ATOM 1963 C C . ALA B 1 14 ? -14.156 -22.25 -1.4 1 98.62 14 ALA B C 1
ATOM 1965 O O . ALA B 1 14 ? -15.18 -22.938 -1.529 1 98.62 14 ALA B O 1
ATOM 1966 N N . GLU B 1 15 ? -14.117 -20.984 -1.851 1 97.38 15 GLU B N 1
ATOM 1967 C CA . GLU B 1 15 ? -15.258 -20.344 -2.496 1 97.38 15 GLU B CA 1
ATOM 1968 C C . GLU B 1 15 ? -14.797 -19.172 -3.373 1 97.38 15 GLU B C 1
ATOM 1970 O O . GLU B 1 15 ? -13.602 -18.906 -3.475 1 97.38 15 GLU B O 1
ATOM 1975 N N . GLY B 1 16 ? -15.711 -18.656 -4.094 1 97.81 16 GLY B N 1
ATOM 1976 C CA . GLY B 1 16 ? -15.477 -17.422 -4.816 1 97.81 16 GLY B CA 1
ATOM 1977 C C . GLY B 1 16 ? -14.438 -17.547 -5.914 1 97.81 16 GLY B C 1
ATOM 1978 O O . GLY B 1 16 ? -14.445 -18.531 -6.66 1 97.81 16 GLY B O 1
ATOM 1979 N N . ILE B 1 17 ? -13.641 -16.547 -6.047 1 98.69 17 ILE B N 1
ATOM 1980 C CA . ILE B 1 17 ? -12.641 -16.453 -7.109 1 98.69 17 ILE B CA 1
ATOM 1981 C C . ILE B 1 17 ? -11.664 -17.625 -6.988 1 98.69 17 ILE B C 1
ATOM 1983 O O . ILE B 1 17 ? -11.328 -18.266 -7.984 1 98.69 17 ILE B O 1
ATOM 1987 N N . GLY B 1 18 ? -11.219 -17.953 -5.73 1 98.88 18 GLY B N 1
ATOM 1988 C CA . GLY B 1 18 ? -10.25 -19.016 -5.516 1 98.88 18 GLY B CA 1
ATOM 1989 C C . GLY B 1 18 ? -10.75 -20.375 -5.973 1 98.88 18 GLY B C 1
ATOM 1990 O O . GLY B 1 18 ? -10.023 -21.109 -6.637 1 98.88 18 GLY B O 1
ATOM 1991 N N . ALA B 1 19 ? -11.969 -20.641 -5.621 1 98.94 19 ALA B N 1
ATOM 1992 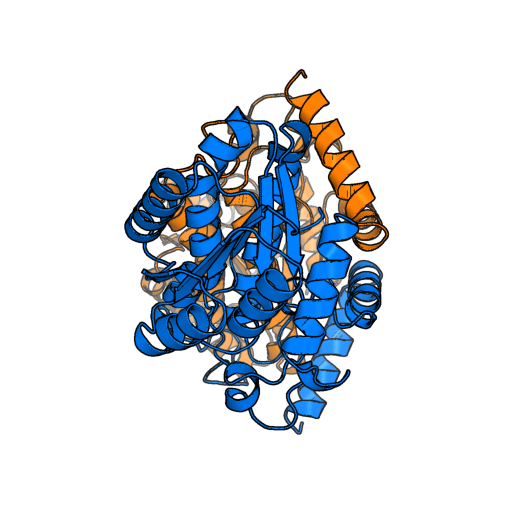C CA . ALA B 1 19 ? -12.555 -21.922 -6.051 1 98.94 19 ALA B CA 1
ATOM 1993 C C . ALA B 1 19 ? -12.672 -21.984 -7.57 1 98.94 19 ALA B C 1
ATOM 1995 O O . ALA B 1 19 ? -12.383 -23.016 -8.18 1 98.94 19 ALA B O 1
ATOM 1996 N N . ALA B 1 20 ? -13.086 -20.875 -8.148 1 98.94 20 ALA B N 1
ATOM 1997 C CA . ALA B 1 20 ? -13.219 -20.812 -9.602 1 98.94 20 ALA B CA 1
ATOM 1998 C C . ALA B 1 20 ? -11.859 -20.984 -10.289 1 98.94 20 ALA B C 1
ATOM 2000 O O . ALA B 1 20 ? -11.766 -21.656 -11.32 1 98.94 20 ALA B O 1
ATOM 2001 N N . LEU B 1 21 ? -10.828 -20.391 -9.719 1 98.94 21 LEU B N 1
ATOM 2002 C CA . LEU B 1 21 ? -9.484 -20.562 -10.25 1 98.94 21 LEU B CA 1
ATOM 2003 C C . LEU B 1 21 ? -9.062 -22.016 -10.203 1 98.94 21 LEU B C 1
ATOM 2005 O O . LEU B 1 21 ? -8.57 -22.562 -11.188 1 98.94 21 LEU B O 1
ATOM 2009 N N . ALA B 1 22 ? -9.242 -22.625 -9.031 1 98.94 22 ALA B N 1
ATOM 2010 C CA . ALA B 1 22 ? -8.859 -24.031 -8.875 1 98.94 22 ALA B CA 1
ATOM 2011 C C . ALA B 1 22 ? -9.547 -24.906 -9.914 1 98.94 22 ALA B C 1
ATOM 2013 O O . ALA B 1 22 ? -8.883 -25.703 -10.602 1 98.94 22 ALA B O 1
ATOM 2014 N N . ARG B 1 23 ? -10.859 -24.75 -10.094 1 98.94 23 ARG B N 1
ATOM 2015 C CA . ARG B 1 23 ? -11.633 -25.531 -11.055 1 98.94 23 ARG B CA 1
ATOM 2016 C C . ARG B 1 23 ? -11.156 -25.266 -12.484 1 98.94 23 ARG B C 1
ATOM 2018 O O . ARG B 1 23 ? -11.008 -26.203 -13.273 1 98.94 23 ARG B O 1
ATOM 2025 N N . ARG B 1 24 ? -10.922 -24.016 -12.797 1 98.94 24 ARG B N 1
ATOM 2026 C CA . ARG B 1 24 ? -10.516 -23.641 -14.141 1 98.94 24 ARG B CA 1
ATOM 2027 C C . ARG B 1 24 ? -9.141 -24.219 -14.477 1 98.94 24 ARG B C 1
ATOM 2029 O O . ARG B 1 24 ? -8.93 -24.703 -15.586 1 98.94 24 ARG B O 1
ATOM 2036 N N . PHE B 1 25 ? -8.164 -24.109 -13.516 1 98.94 25 PHE B N 1
ATOM 2037 C CA . PHE B 1 25 ? -6.828 -24.641 -13.75 1 98.94 25 PHE B CA 1
ATOM 2038 C C . PHE B 1 25 ? -6.871 -26.156 -13.969 1 98.94 25 PHE B C 1
ATOM 2040 O O . PHE B 1 25 ? -6.18 -26.672 -14.852 1 98.94 25 PHE B O 1
ATOM 2047 N N . ALA B 1 26 ? -7.66 -26.844 -13.164 1 98.88 26 ALA B N 1
ATOM 2048 C CA . ALA B 1 26 ? -7.832 -28.281 -13.383 1 98.88 26 ALA B CA 1
ATOM 2049 C C . ALA B 1 26 ? -8.383 -28.562 -14.773 1 98.88 26 ALA B C 1
ATOM 2051 O O . ALA B 1 26 ? -7.898 -29.469 -15.477 1 98.88 26 ALA B O 1
ATOM 2052 N N . ALA B 1 27 ? -9.398 -27.797 -15.164 1 98.75 27 ALA B N 1
ATOM 2053 C CA . ALA B 1 27 ? -10.031 -27.969 -16.469 1 98.75 27 ALA B CA 1
ATOM 2054 C C . ALA B 1 27 ? -9.055 -27.688 -17.609 1 98.75 27 ALA B C 1
ATOM 2056 O O . ALA B 1 27 ? -9.148 -28.281 -18.672 1 98.75 27 ALA B O 1
ATOM 2057 N N . GLU B 1 28 ? -8.102 -26.781 -17.359 1 98.56 28 GLU B N 1
ATOM 2058 C CA . GLU B 1 28 ? -7.102 -26.406 -18.344 1 98.56 28 GLU B CA 1
ATOM 2059 C C . GLU B 1 28 ? -5.984 -27.438 -18.422 1 98.56 28 GLU B C 1
ATOM 2061 O O . GLU B 1 28 ? -5.082 -27.344 -19.25 1 98.56 28 GLU B O 1
ATOM 2066 N N . GLY B 1 29 ? -5.961 -28.406 -17.5 1 98.69 29 GLY B N 1
ATOM 2067 C CA . GLY B 1 29 ? -5.02 -29.516 -17.609 1 98.69 29 GLY B CA 1
ATOM 2068 C C . GLY B 1 29 ? -3.859 -29.406 -16.641 1 98.69 29 GLY B C 1
ATOM 2069 O O . GLY B 1 29 ? -2.814 -30.031 -16.844 1 98.69 29 GLY B O 1
ATOM 2070 N N . ALA B 1 30 ? -3.98 -28.609 -15.609 1 98.88 30 ALA B N 1
ATOM 2071 C CA . ALA B 1 30 ? -2.955 -28.625 -14.57 1 98.88 30 ALA B CA 1
ATOM 2072 C C . ALA B 1 30 ? -2.707 -30.047 -14.07 1 98.88 30 ALA B C 1
ATOM 2074 O O . ALA B 1 30 ? -3.648 -30.828 -13.898 1 98.88 30 ALA B O 1
ATOM 2075 N N . ALA B 1 31 ? -1.417 -30.328 -13.867 1 98.88 31 ALA B N 1
ATOM 2076 C CA . ALA B 1 31 ? -1.09 -31.672 -13.367 1 98.88 31 ALA B CA 1
ATOM 2077 C C . ALA B 1 31 ? -1.629 -31.875 -11.953 1 98.88 31 ALA B C 1
ATOM 2079 O O . ALA B 1 31 ? -2.012 -33 -11.586 1 98.88 31 ALA B O 1
ATOM 2080 N N . HIS B 1 32 ? -1.637 -30.812 -11.164 1 98.88 32 HIS B N 1
ATOM 2081 C CA . HIS B 1 32 ? -2.164 -30.859 -9.805 1 98.88 32 HIS B CA 1
ATOM 2082 C C . HIS B 1 32 ? -2.559 -29.469 -9.32 1 98.88 32 HIS B C 1
ATOM 2084 O O . HIS B 1 32 ? -1.914 -28.484 -9.672 1 98.88 32 HIS B O 1
ATOM 2090 N N . VAL B 1 33 ? -3.598 -29.422 -8.562 1 98.94 33 VAL B N 1
ATOM 2091 C CA . VAL B 1 33 ? -4.008 -28.203 -7.902 1 98.94 33 VAL B CA 1
ATOM 2092 C C . VAL B 1 33 ? -4.105 -28.422 -6.395 1 98.94 33 VAL B C 1
ATOM 2094 O O . VAL B 1 33 ? -4.879 -29.281 -5.941 1 98.94 33 VAL B O 1
ATOM 2097 N N . ALA B 1 34 ? -3.258 -27.781 -5.633 1 99 34 ALA B N 1
ATOM 2098 C CA . ALA B 1 34 ? -3.432 -27.703 -4.184 1 99 34 ALA B CA 1
ATOM 2099 C C . ALA B 1 34 ? -4.465 -26.641 -3.816 1 99 34 ALA B C 1
ATOM 2101 O O . ALA B 1 34 ? -4.293 -25.453 -4.137 1 99 34 ALA B O 1
ATOM 2102 N N . VAL B 1 35 ? -5.543 -27.031 -3.184 1 98.94 35 VAL B N 1
ATOM 2103 C CA . VAL B 1 35 ? -6.652 -26.172 -2.783 1 98.94 35 VAL B CA 1
ATOM 2104 C C . VAL B 1 35 ? -6.496 -25.766 -1.319 1 98.94 35 VAL B C 1
ATOM 2106 O O . VAL B 1 35 ? -6.734 -26.578 -0.418 1 98.94 35 VAL B O 1
ATOM 2109 N N . VAL B 1 36 ? -6.191 -24.531 -1.084 1 98.94 36 VAL B N 1
ATOM 2110 C CA . VAL B 1 36 ? -5.75 -24.094 0.24 1 98.94 36 VAL B CA 1
ATOM 2111 C C . VAL B 1 36 ? -6.742 -23.094 0.814 1 98.94 36 VAL B C 1
ATOM 2113 O O . VAL B 1 36 ? -7.066 -22.094 0.167 1 98.94 36 VAL B O 1
ATOM 2116 N N . ASP B 1 37 ? -7.18 -23.312 1.985 1 98.88 37 ASP B N 1
ATOM 2117 C CA . ASP B 1 37 ? -8.094 -22.406 2.664 1 98.88 37 ASP B CA 1
ATOM 2118 C C . ASP B 1 37 ? -8.102 -22.656 4.168 1 98.88 37 ASP B C 1
ATOM 2120 O O . ASP B 1 37 ? -7.75 -23.75 4.625 1 98.88 37 ASP B O 1
ATOM 2124 N N . ARG B 1 38 ? -8.453 -21.688 4.934 1 98.31 38 ARG B N 1
ATOM 2125 C CA . ARG B 1 38 ? -8.695 -21.922 6.355 1 98.31 38 ARG B CA 1
ATOM 2126 C C . ARG B 1 38 ? -9.977 -22.719 6.574 1 98.31 38 ARG B C 1
ATOM 2128 O O . ARG B 1 38 ? -10.141 -23.359 7.605 1 98.31 38 ARG B O 1
ATOM 2135 N N . ASN B 1 39 ? -10.906 -22.594 5.676 1 98.56 39 ASN B N 1
ATOM 2136 C CA . ASN B 1 39 ? -12.125 -23.406 5.652 1 98.56 39 ASN B CA 1
ATOM 2137 C C . ASN B 1 39 ? -11.844 -24.812 5.133 1 98.56 39 ASN B C 1
ATOM 2139 O O . ASN B 1 39 ? -11.891 -25.047 3.926 1 98.56 39 ASN B O 1
ATOM 2143 N N . ALA B 1 40 ? -11.664 -25.719 6.035 1 98.69 40 ALA B N 1
ATOM 2144 C CA . ALA B 1 40 ? -11.242 -27.078 5.695 1 98.69 40 ALA B CA 1
ATOM 2145 C C . ALA B 1 40 ? -12.297 -27.781 4.848 1 98.69 40 ALA B C 1
ATOM 2147 O O . ALA B 1 40 ? -11.977 -28.391 3.83 1 98.69 40 ALA B O 1
ATOM 2148 N N . GLU B 1 41 ? -13.508 -27.656 5.277 1 98.75 41 GLU B N 1
ATOM 2149 C CA . GLU B 1 41 ? -14.586 -28.359 4.586 1 98.75 41 GLU B CA 1
ATOM 2150 C C . GLU B 1 41 ? -14.75 -27.844 3.154 1 98.75 41 GLU B C 1
ATOM 2152 O O . GLU B 1 41 ? -14.914 -28.641 2.225 1 98.75 41 GLU B O 1
ATOM 2157 N N . GLY B 1 42 ? -14.719 -26.516 2.969 1 98.81 42 GLY B N 1
ATOM 2158 C CA . GLY B 1 42 ? -14.82 -25.922 1.639 1 98.81 42 GLY B CA 1
ATOM 2159 C C . GLY B 1 42 ? -13.68 -26.328 0.722 1 98.81 42 GLY B C 1
ATOM 2160 O O . GLY B 1 42 ? -13.906 -26.672 -0.441 1 98.81 42 GLY B O 1
ATOM 2161 N N . ALA B 1 43 ? -12.5 -26.312 1.28 1 98.88 43 ALA B N 1
ATOM 2162 C CA . ALA B 1 43 ? -11.328 -26.703 0.494 1 98.88 43 ALA B CA 1
ATOM 2163 C C . ALA B 1 43 ? -11.398 -28.156 0.067 1 98.88 43 ALA B C 1
ATOM 2165 O O . ALA B 1 43 ? -11.07 -28.5 -1.072 1 98.88 43 ALA B O 1
ATOM 2166 N N . GLN B 1 44 ? -11.797 -29 0.965 1 98.88 44 GLN B N 1
ATOM 2167 C CA . GLN B 1 44 ? -11.914 -30.422 0.668 1 98.88 44 GLN B CA 1
ATOM 2168 C C . GLN B 1 44 ? -12.953 -30.672 -0.428 1 98.88 44 GLN B C 1
ATOM 2170 O O . GLN B 1 44 ? -12.742 -31.516 -1.305 1 98.88 44 GLN B O 1
ATOM 2175 N N . ALA B 1 45 ? -14.07 -29.953 -0.322 1 98.88 45 ALA B N 1
ATOM 2176 C CA . ALA B 1 45 ? -15.125 -30.109 -1.323 1 98.88 45 ALA B CA 1
ATOM 2177 C C . ALA B 1 45 ? -14.609 -29.75 -2.717 1 98.88 45 ALA B C 1
ATOM 2179 O O . ALA B 1 45 ? -14.844 -30.484 -3.678 1 98.88 45 ALA B O 1
ATOM 2180 N N . VAL B 1 46 ? -13.891 -28.641 -2.846 1 98.94 46 VAL B N 1
ATOM 2181 C CA . VAL B 1 46 ? -13.352 -28.203 -4.129 1 98.94 46 VAL B CA 1
ATOM 2182 C C . VAL B 1 46 ? -12.289 -29.203 -4.605 1 98.94 46 VAL B C 1
ATOM 2184 O O . VAL B 1 46 ? -12.289 -29.594 -5.773 1 98.94 46 VAL B O 1
ATOM 2187 N N . ALA B 1 47 ? -11.398 -29.609 -3.721 1 98.94 47 ALA B N 1
ATOM 2188 C CA . ALA B 1 47 ? -10.328 -30.547 -4.074 1 98.94 47 ALA B CA 1
ATOM 2189 C C . ALA B 1 47 ? -10.898 -31.859 -4.582 1 98.94 47 ALA B C 1
ATOM 2191 O O . ALA B 1 47 ? -10.398 -32.438 -5.559 1 98.94 47 ALA B O 1
ATOM 2192 N N . ALA B 1 48 ? -11.93 -32.312 -3.91 1 98.81 48 ALA B N 1
ATOM 2193 C CA . ALA B 1 48 ? -12.562 -33.594 -4.301 1 98.81 48 ALA B CA 1
ATOM 2194 C C . ALA B 1 48 ? -13.164 -33.469 -5.699 1 98.81 48 ALA B C 1
ATOM 2196 O O . ALA B 1 48 ? -13.117 -34.438 -6.473 1 98.81 48 ALA B O 1
ATOM 2197 N N . GLU B 1 49 ? -13.711 -32.344 -5.973 1 98.81 49 GLU B N 1
ATOM 2198 C CA . GLU B 1 49 ? -14.336 -32.094 -7.27 1 98.81 49 GLU B CA 1
ATOM 2199 C C . GLU B 1 49 ? -13.312 -32.188 -8.398 1 98.81 49 GLU B C 1
ATOM 2201 O O . GLU B 1 49 ? -13.625 -32.656 -9.492 1 98.81 49 GLU B O 1
ATOM 2206 N N . ILE B 1 50 ? -12.094 -31.766 -8.18 1 98.81 50 ILE B N 1
ATOM 2207 C CA . ILE B 1 50 ? -11.18 -31.562 -9.297 1 98.81 50 ILE B CA 1
ATOM 2208 C C . ILE B 1 50 ? -10.031 -32.562 -9.219 1 98.81 50 ILE B C 1
ATOM 2210 O O . ILE B 1 50 ? -9.125 -32.531 -10.055 1 98.81 50 ILE B O 1
ATOM 2214 N N . GLY B 1 51 ? -10.039 -33.438 -8.211 1 98.56 51 GLY B N 1
ATOM 2215 C CA . GLY B 1 51 ? -8.945 -34.375 -8.023 1 98.56 51 GLY B CA 1
ATOM 2216 C C . GLY B 1 51 ? -7.684 -33.719 -7.484 1 98.56 51 GLY B C 1
ATOM 2217 O O . GLY B 1 51 ? -6.574 -34.125 -7.832 1 98.56 51 GLY B O 1
ATOM 2218 N N . GLY B 1 52 ? -7.801 -32.688 -6.738 1 98.88 52 GLY B N 1
ATOM 2219 C CA . GLY B 1 52 ? -6.676 -32.031 -6.113 1 98.88 52 GLY B CA 1
ATOM 2220 C C . GLY B 1 52 ? -6.465 -32.438 -4.668 1 98.88 52 GLY B C 1
ATOM 2221 O O . GLY B 1 52 ? -6.957 -33.469 -4.234 1 98.88 52 GLY B O 1
ATOM 2222 N N . THR B 1 53 ? -5.66 -31.703 -3.977 1 98.94 53 THR B N 1
ATOM 2223 C CA . THR B 1 53 ? -5.418 -31.938 -2.557 1 98.94 53 THR B CA 1
ATOM 2224 C C . THR B 1 53 ? -5.758 -30.688 -1.743 1 98.94 53 THR B C 1
ATOM 2226 O O . THR B 1 53 ? -5.367 -29.578 -2.107 1 98.94 53 THR B O 1
ATOM 2229 N N . ALA B 1 54 ? -6.477 -30.922 -0.66 1 98.94 54 ALA B N 1
ATOM 2230 C CA . ALA B 1 54 ? -6.863 -29.812 0.214 1 98.94 54 ALA B CA 1
ATOM 2231 C C . ALA B 1 54 ? -5.848 -29.625 1.337 1 98.94 54 ALA B C 1
ATOM 2233 O O . ALA B 1 54 ? -5.332 -30.594 1.891 1 98.94 54 ALA B O 1
ATOM 2234 N N . TYR B 1 55 ? -5.543 -28.391 1.634 1 98.94 55 TYR B N 1
ATOM 2235 C CA . TYR B 1 55 ? -4.73 -28.016 2.781 1 98.94 55 TYR B CA 1
ATOM 2236 C C . TYR B 1 55 ? -5.438 -26.953 3.619 1 98.94 55 TYR B C 1
ATOM 2238 O O . TYR B 1 55 ? -5.992 -26 3.08 1 98.94 55 TYR B O 1
ATOM 2246 N N . THR B 1 56 ? -5.52 -27.109 4.934 1 98.88 56 THR B N 1
ATOM 2247 C CA . THR B 1 56 ? -6.051 -26.109 5.848 1 98.88 56 THR B CA 1
ATOM 2248 C C . THR B 1 56 ? -4.934 -25.219 6.379 1 98.88 56 THR B C 1
ATOM 2250 O O . THR B 1 56 ? -4.113 -25.656 7.191 1 98.88 56 THR B O 1
ATOM 2253 N N . VAL B 1 57 ? -4.922 -23.984 5.91 1 98.88 57 VAL B N 1
ATOM 2254 C CA . VAL B 1 57 ? -3.809 -23.078 6.207 1 98.88 57 VAL B CA 1
ATOM 2255 C C . VAL B 1 57 ? -4.336 -21.688 6.504 1 98.88 57 VAL B C 1
ATOM 2257 O O . VAL B 1 57 ? -5.223 -21.188 5.805 1 98.88 57 VAL B O 1
ATOM 2260 N N . ASP B 1 58 ? -3.9 -21.094 7.555 1 98.88 58 ASP B N 1
ATOM 2261 C CA . ASP B 1 58 ? -3.984 -19.641 7.738 1 98.88 58 ASP B CA 1
ATOM 2262 C C . ASP B 1 58 ? -2.826 -18.938 7.039 1 98.88 58 ASP B C 1
ATOM 2264 O O . ASP B 1 58 ? -1.686 -19 7.504 1 98.88 58 ASP B O 1
ATOM 2268 N N . VAL B 1 59 ? -3.146 -18.234 6.004 1 98.88 59 VAL B N 1
ATOM 2269 C CA . VAL B 1 59 ? -2.104 -17.703 5.133 1 98.88 59 VAL B CA 1
ATOM 2270 C C . VAL B 1 59 ? -1.352 -16.578 5.848 1 98.88 59 VAL B C 1
ATOM 2272 O O . VAL B 1 59 ? -0.272 -16.172 5.414 1 98.88 59 VAL B O 1
ATOM 2275 N N . SER B 1 60 ? -1.942 -16.016 6.922 1 98.62 60 SER B N 1
ATOM 2276 C CA . SER B 1 60 ? -1.243 -14.984 7.695 1 98.62 60 SER B CA 1
ATOM 2277 C C . SER B 1 60 ? -0.167 -15.609 8.586 1 98.62 60 SER B C 1
ATOM 2279 O O . SER B 1 60 ? 0.636 -14.891 9.188 1 98.62 60 SER B O 1
ATOM 2281 N N . ASP B 1 61 ? -0.155 -16.922 8.672 1 98.69 61 ASP B N 1
ATOM 2282 C CA . ASP B 1 61 ? 0.858 -17.656 9.414 1 98.69 61 ASP 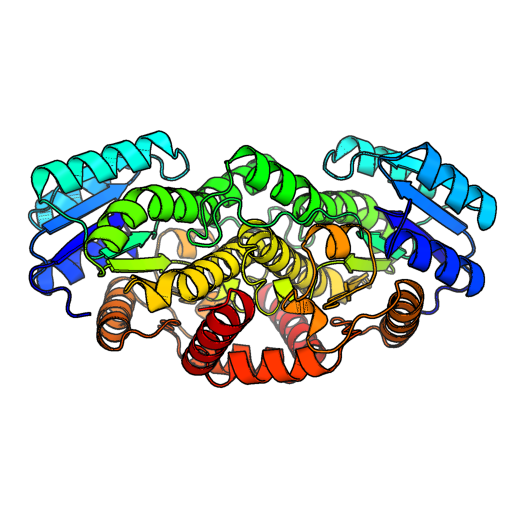B CA 1
ATOM 2283 C C . ASP B 1 61 ? 1.941 -18.203 8.484 1 98.69 61 ASP B C 1
ATOM 2285 O O . ASP B 1 61 ? 1.751 -19.219 7.832 1 98.69 61 ASP B O 1
ATOM 2289 N N . GLY B 1 62 ? 3.102 -17.578 8.516 1 98.75 62 GLY B N 1
ATOM 2290 C CA . GLY B 1 62 ? 4.188 -17.906 7.609 1 98.75 62 GLY B CA 1
ATOM 2291 C C . GLY B 1 62 ? 4.672 -19.344 7.762 1 98.75 62 GLY B C 1
ATOM 2292 O O . GLY B 1 62 ? 5.051 -19.984 6.777 1 98.75 62 GLY B O 1
ATOM 2293 N N . ALA B 1 63 ? 4.688 -19.812 8.945 1 98.75 63 ALA B N 1
ATOM 2294 C CA . ALA B 1 63 ? 5.137 -21.172 9.18 1 98.75 63 ALA B CA 1
ATOM 2295 C C . ALA B 1 63 ? 4.18 -22.188 8.555 1 98.75 63 ALA B C 1
ATOM 2297 O O . ALA B 1 63 ? 4.609 -23.203 8.008 1 98.75 63 ALA B O 1
ATOM 2298 N N . GLN B 1 64 ? 2.867 -21.953 8.672 1 98.88 64 GLN B N 1
ATOM 2299 C CA . GLN B 1 64 ? 1.886 -22.844 8.055 1 98.88 64 GLN B CA 1
ATOM 2300 C C . GLN B 1 64 ? 2.02 -22.828 6.535 1 98.88 64 GLN B C 1
ATOM 2302 O O . GLN B 1 64 ? 1.934 -23.891 5.895 1 98.88 64 GLN B O 1
ATOM 2307 N N . VAL B 1 65 ? 2.252 -21.688 5.961 1 98.94 65 VAL B N 1
ATOM 2308 C CA . VAL B 1 65 ? 2.426 -21.562 4.52 1 98.94 65 VAL B CA 1
ATOM 2309 C C . VAL B 1 65 ? 3.662 -22.344 4.082 1 98.94 65 VAL B C 1
ATOM 2311 O O . VAL B 1 65 ? 3.611 -23.109 3.111 1 98.94 65 VAL B O 1
ATOM 2314 N N . ALA B 1 66 ? 4.734 -22.141 4.801 1 98.88 66 ALA B N 1
ATOM 2315 C CA . ALA B 1 66 ? 5.977 -22.844 4.477 1 98.88 66 ALA B CA 1
ATOM 2316 C C . ALA B 1 66 ? 5.793 -24.359 4.539 1 98.88 66 ALA B C 1
ATOM 2318 O O . ALA B 1 66 ? 6.281 -25.078 3.672 1 98.88 66 ALA B O 1
ATOM 2319 N N . THR B 1 67 ? 5.129 -24.797 5.574 1 98.88 67 THR B N 1
ATOM 2320 C CA . THR B 1 67 ? 4.887 -26.219 5.746 1 98.88 67 THR B CA 1
ATOM 2321 C C . THR B 1 67 ? 4.051 -26.766 4.59 1 98.88 67 THR B C 1
ATOM 2323 O O . THR B 1 67 ? 4.355 -27.828 4.047 1 98.88 67 THR B O 1
ATOM 2326 N N . MET B 1 68 ? 3.039 -26.078 4.227 1 98.94 68 MET B N 1
ATOM 2327 C CA . MET B 1 68 ? 2.172 -26.5 3.127 1 98.94 68 MET B CA 1
ATOM 2328 C C . MET B 1 68 ? 2.945 -26.547 1.813 1 98.94 68 MET B C 1
ATOM 2330 O O . MET B 1 68 ? 2.822 -27.516 1.053 1 98.94 68 MET B O 1
ATOM 2334 N N . VAL B 1 69 ? 3.766 -25.547 1.528 1 98.94 69 VAL B N 1
ATOM 2335 C CA . VAL B 1 69 ? 4.562 -25.484 0.308 1 98.94 69 VAL B CA 1
ATOM 2336 C C . VAL B 1 69 ? 5.535 -26.672 0.276 1 98.94 69 VAL B C 1
ATOM 2338 O O . VAL B 1 69 ? 5.672 -27.344 -0.749 1 98.94 69 VAL B O 1
ATOM 2341 N N . ALA B 1 70 ? 6.172 -26.906 1.413 1 98.81 70 ALA B N 1
ATOM 2342 C CA . ALA B 1 70 ? 7.09 -28.031 1.508 1 98.81 70 ALA B CA 1
ATOM 2343 C C . ALA B 1 70 ? 6.375 -29.344 1.203 1 98.81 70 ALA B C 1
ATOM 2345 O O . ALA B 1 70 ? 6.93 -30.219 0.534 1 98.81 70 ALA B O 1
ATOM 2346 N N . ALA B 1 71 ? 5.18 -29.5 1.692 1 98.88 71 ALA B N 1
ATOM 2347 C CA . ALA B 1 71 ? 4.402 -30.719 1.471 1 98.88 71 ALA B CA 1
ATOM 2348 C C . ALA B 1 71 ? 4.062 -30.891 -0.007 1 98.88 71 ALA B C 1
ATOM 2350 O O . ALA B 1 71 ? 4.148 -32 -0.544 1 98.88 71 ALA B O 1
ATOM 2351 N N . VAL B 1 72 ? 3.654 -29.812 -0.661 1 98.88 72 VAL B N 1
ATOM 2352 C CA . VAL B 1 72 ? 3.318 -29.875 -2.08 1 98.88 72 VAL B CA 1
ATOM 2353 C C . VAL B 1 72 ? 4.566 -30.219 -2.893 1 98.88 72 VAL B C 1
ATOM 2355 O O . VAL B 1 72 ? 4.512 -31.062 -3.797 1 98.88 72 VAL B O 1
ATOM 2358 N N . GLU B 1 73 ? 5.664 -29.594 -2.596 1 98.69 73 GLU B N 1
ATOM 2359 C CA . GLU B 1 73 ? 6.902 -29.859 -3.322 1 98.69 73 GLU B CA 1
ATOM 2360 C C . GLU B 1 73 ? 7.391 -31.281 -3.096 1 98.69 73 GLU B C 1
ATOM 2362 O O . GLU B 1 73 ? 7.938 -31.906 -4.008 1 98.69 73 GLU B O 1
ATOM 2367 N N . ALA B 1 74 ? 7.223 -31.75 -1.869 1 98.5 74 ALA B N 1
ATOM 2368 C CA . ALA B 1 74 ? 7.605 -33.125 -1.587 1 98.5 74 ALA B CA 1
ATOM 2369 C C . ALA B 1 74 ? 6.77 -34.125 -2.408 1 98.5 74 ALA B C 1
ATOM 2371 O O . ALA B 1 74 ? 7.285 -35.125 -2.883 1 98.5 74 ALA B O 1
ATOM 2372 N N . ALA B 1 75 ? 5.551 -33.812 -2.604 1 98.56 75 ALA B N 1
ATOM 2373 C CA . ALA B 1 75 ? 4.613 -34.719 -3.268 1 98.56 75 ALA B CA 1
ATOM 2374 C C . ALA B 1 75 ? 4.734 -34.625 -4.785 1 98.56 75 ALA B C 1
ATOM 2376 O O . ALA B 1 75 ? 4.566 -35.625 -5.496 1 98.56 75 ALA B O 1
ATOM 2377 N N . HIS B 1 76 ? 5.051 -33.438 -5.27 1 98.38 76 HIS B N 1
ATOM 2378 C CA . HIS B 1 76 ? 4.898 -33.219 -6.703 1 98.38 76 HIS B CA 1
ATOM 2379 C C . HIS B 1 76 ? 6.188 -32.719 -7.328 1 98.38 76 HIS B C 1
ATOM 2381 O O . HIS B 1 76 ? 6.27 -32.531 -8.547 1 98.38 76 HIS B O 1
ATOM 2387 N N . GLY B 1 77 ? 7.211 -32.375 -6.496 1 97.81 77 GLY B N 1
ATOM 2388 C CA . GLY B 1 77 ? 8.539 -32.031 -6.969 1 97.81 77 GLY B CA 1
ATOM 2389 C C . GLY B 1 77 ? 8.75 -30.547 -7.129 1 97.81 77 GLY B C 1
ATOM 2390 O O . GLY B 1 77 ? 9.867 -30.047 -6.996 1 97.81 77 GLY B O 1
ATOM 2391 N N . ARG B 1 78 ? 7.66 -29.859 -7.426 1 98 78 ARG B N 1
ATOM 2392 C CA . ARG B 1 78 ? 7.777 -28.422 -7.695 1 98 78 ARG B CA 1
ATOM 2393 C C . ARG B 1 78 ? 6.434 -27.719 -7.539 1 98 78 ARG B C 1
ATOM 2395 O O . ARG B 1 78 ? 5.395 -28.375 -7.418 1 98 78 ARG B O 1
ATOM 2402 N N . ILE B 1 79 ? 6.461 -26.438 -7.477 1 98.88 79 ILE B N 1
ATOM 2403 C CA . ILE B 1 79 ? 5.309 -25.562 -7.652 1 98.88 79 ILE B CA 1
ATOM 2404 C C . ILE B 1 79 ? 5.57 -24.594 -8.797 1 98.88 79 ILE B C 1
ATOM 2406 O O . ILE B 1 79 ? 6.512 -23.797 -8.734 1 98.88 79 ILE B O 1
ATOM 2410 N N . ASP B 1 80 ? 4.75 -24.641 -9.805 1 98.88 80 ASP B N 1
ATOM 2411 C CA . ASP B 1 80 ? 4.945 -23.812 -11 1 98.88 80 ASP B CA 1
ATOM 2412 C C . ASP B 1 80 ? 4.254 -22.469 -10.852 1 98.88 80 ASP B C 1
ATOM 2414 O O . ASP B 1 80 ? 4.742 -21.453 -11.352 1 98.88 80 ASP B O 1
ATOM 2418 N N . LEU B 1 81 ? 3.113 -22.469 -10.25 1 98.94 81 LEU B N 1
ATOM 2419 C CA . LEU B 1 81 ? 2.254 -21.297 -10.094 1 98.94 81 LEU B CA 1
ATOM 2420 C C . LEU B 1 81 ? 1.663 -21.234 -8.688 1 98.94 81 LEU B C 1
ATOM 2422 O O . LEU B 1 81 ? 1.03 -22.203 -8.242 1 98.94 81 LEU B O 1
ATOM 2426 N N . PHE B 1 82 ? 1.959 -20.203 -7.969 1 99 82 PHE B N 1
ATOM 2427 C CA . PHE B 1 82 ? 1.323 -19.938 -6.68 1 99 82 PHE B CA 1
ATOM 2428 C C . PHE B 1 82 ? 0.346 -18.781 -6.785 1 99 82 PHE B C 1
ATOM 2430 O O . PHE B 1 82 ? 0.752 -17.641 -7.02 1 99 82 PHE B O 1
ATOM 2437 N N . CYS B 1 83 ? -0.928 -19.094 -6.613 1 98.94 83 CYS B N 1
ATOM 2438 C CA . CYS B 1 83 ? -1.973 -18.062 -6.605 1 98.94 83 CYS B CA 1
ATOM 2439 C C . CYS B 1 83 ? -2.314 -17.641 -5.184 1 98.94 83 CYS B C 1
ATOM 2441 O O . CYS B 1 83 ? -3.133 -18.281 -4.52 1 98.94 83 CYS B O 1
ATOM 2443 N N . ALA B 1 84 ? -1.728 -16.578 -4.793 1 98.88 84 ALA B N 1
ATOM 2444 C CA . ALA B 1 84 ? -2.096 -15.961 -3.518 1 98.88 84 ALA B CA 1
ATOM 2445 C C . ALA B 1 84 ? -3.4 -15.18 -3.643 1 98.88 84 ALA B C 1
ATOM 2447 O O . ALA B 1 84 ? -3.387 -13.984 -3.957 1 98.88 84 ALA B O 1
ATOM 2448 N N . ASN B 1 85 ? -4.5 -15.852 -3.338 1 98.81 85 ASN B N 1
ATOM 2449 C CA . ASN B 1 85 ? -5.828 -15.312 -3.615 1 98.81 85 ASN B CA 1
ATOM 2450 C C . ASN B 1 85 ? -6.582 -14.984 -2.33 1 98.81 85 ASN B C 1
ATOM 2452 O O . ASN B 1 85 ? -7.512 -14.18 -2.338 1 98.81 85 ASN B O 1
ATOM 2456 N N . ALA B 1 86 ? -6.191 -15.641 -1.205 1 98.56 86 ALA B N 1
ATOM 2457 C CA . ALA B 1 86 ? -6.883 -15.375 0.054 1 98.56 86 ALA B CA 1
ATOM 2458 C C . ALA B 1 86 ? -6.867 -13.883 0.382 1 98.56 86 ALA B C 1
ATOM 2460 O O . ALA B 1 86 ? -5.863 -13.203 0.167 1 98.56 86 ALA B O 1
ATOM 2461 N N . GLY B 1 87 ? -7.918 -13.391 0.817 1 97.62 87 GLY B N 1
ATOM 2462 C CA . GLY B 1 87 ? -8.039 -11.977 1.161 1 97.62 87 GLY B CA 1
ATOM 2463 C C . GLY B 1 87 ? -9.25 -11.68 2.027 1 97.62 87 GLY B C 1
ATOM 2464 O O . GLY B 1 87 ? -10.164 -12.5 2.135 1 97.62 87 GLY B O 1
ATOM 2465 N N . VAL B 1 88 ? -9.188 -10.547 2.645 1 96.31 88 VAL B N 1
ATOM 2466 C CA . VAL B 1 88 ? -10.305 -10.055 3.432 1 96.31 88 VAL B CA 1
ATOM 2467 C C . VAL B 1 88 ? -10.625 -8.617 3.035 1 96.31 88 VAL B C 1
ATOM 2469 O O . VAL B 1 88 ? -9.742 -7.887 2.57 1 96.31 88 VAL B O 1
ATOM 2472 N N . GLY B 1 89 ? -11.867 -8.266 3.123 1 91.94 89 GLY B N 1
ATOM 2473 C CA . GLY B 1 89 ? -12.328 -6.922 2.83 1 91.94 89 GLY B CA 1
ATOM 2474 C C . GLY B 1 89 ? -13.445 -6.461 3.744 1 91.94 89 GLY B C 1
ATOM 2475 O O . GLY B 1 89 ? -14.461 -7.148 3.885 1 91.94 89 GLY B O 1
ATOM 2476 N N . ASP B 1 90 ? -13.234 -5.523 4.648 1 85.5 90 ASP B N 1
ATOM 2477 C CA . ASP B 1 90 ? -14.242 -4.898 5.496 1 85.5 90 ASP B CA 1
ATOM 2478 C C . ASP B 1 90 ? -14.492 -3.453 5.078 1 85.5 90 ASP B C 1
ATOM 2480 O O . ASP B 1 90 ? -13.57 -2.752 4.66 1 85.5 90 ASP B O 1
ATOM 2484 N N . GLY B 1 91 ? -15.742 -3.109 5.137 1 89.69 91 GLY B N 1
ATOM 2485 C CA . GLY B 1 91 ? -16.016 -1.687 5.012 1 89.69 91 GLY B CA 1
ATOM 2486 C C . GLY B 1 91 ? -15.656 -0.896 6.258 1 89.69 91 GLY B C 1
ATOM 2487 O O . GLY B 1 91 ? -15.367 -1.477 7.305 1 89.69 91 GLY B O 1
ATOM 2488 N N . ASP B 1 92 ? -15.609 0.417 6.055 1 93.88 92 ASP B N 1
ATOM 2489 C CA . ASP B 1 92 ? -15.422 1.277 7.219 1 93.88 92 ASP B CA 1
ATOM 2490 C C . ASP B 1 92 ? -16.641 1.223 8.141 1 93.88 92 ASP B C 1
ATOM 2492 O O . ASP B 1 92 ? -17.766 1.446 7.699 1 93.88 92 ASP B O 1
ATOM 2496 N N . PRO B 1 93 ? -16.453 0.959 9.391 1 95.31 93 PRO B N 1
ATOM 2497 C CA . PRO B 1 93 ? -17.594 0.938 10.305 1 95.31 93 PRO B CA 1
ATOM 2498 C C . PRO B 1 93 ? -18.375 2.254 10.305 1 95.31 93 PRO B C 1
ATOM 2500 O O . PRO B 1 93 ? -19.609 2.248 10.391 1 95.31 93 PRO B O 1
ATOM 2503 N N . ASP B 1 94 ? -17.625 3.324 10.305 1 95.19 94 ASP B N 1
ATOM 2504 C CA . ASP B 1 94 ? -18.188 4.656 10.109 1 95.19 94 ASP B CA 1
ATOM 2505 C C . ASP B 1 94 ? -17.875 5.18 8.711 1 95.19 94 ASP B C 1
ATOM 2507 O O . ASP B 1 94 ? -16.75 5.578 8.43 1 95.19 94 ASP B O 1
ATOM 2511 N N . ARG B 1 95 ? -18.891 5.27 7.871 1 90.56 95 ARG B N 1
ATOM 2512 C CA . ARG B 1 95 ? -18.719 5.633 6.469 1 90.56 95 ARG B CA 1
ATOM 2513 C C . ARG B 1 95 ? -18.234 7.074 6.336 1 90.56 95 ARG B C 1
ATOM 2515 O O . ARG B 1 95 ? -17.75 7.477 5.277 1 90.56 95 ARG B O 1
ATOM 2522 N N . GLU B 1 96 ? -18.328 7.836 7.379 1 94.25 96 GLU B N 1
ATOM 2523 C CA . GLU B 1 96 ? -17.922 9.242 7.328 1 94.25 96 GLU B CA 1
ATOM 2524 C C . GLU B 1 96 ? -16.531 9.445 7.922 1 94.25 96 GLU B C 1
ATOM 2526 O O . GLU B 1 96 ? -16.094 10.578 8.102 1 94.25 96 GLU B O 1
ATOM 2531 N N . ASN B 1 97 ? -15.922 8.391 8.289 1 97.5 97 ASN B N 1
ATOM 2532 C CA . ASN B 1 97 ? -14.586 8.43 8.883 1 97.5 97 ASN B CA 1
ATOM 2533 C C . ASN B 1 97 ? -13.703 7.301 8.359 1 97.5 97 ASN B C 1
ATOM 2535 O O . ASN B 1 97 ? -13.836 6.156 8.797 1 97.5 97 ASN B O 1
ATOM 2539 N N . ALA B 1 98 ? -12.758 7.621 7.516 1 97.88 98 ALA B N 1
ATOM 2540 C CA . ALA B 1 98 ? -11.93 6.656 6.793 1 97.88 98 ALA B CA 1
ATOM 2541 C C . ALA B 1 98 ? -11.055 5.855 7.754 1 97.88 98 ALA B C 1
ATOM 2543 O O . ALA B 1 98 ? -10.539 4.797 7.395 1 97.88 98 ALA B O 1
ATOM 2544 N N . VAL B 1 99 ? -10.836 6.344 9.008 1 98.38 99 VAL B N 1
ATOM 2545 C CA . VAL B 1 99 ? -9.945 5.648 9.938 1 98.38 99 VAL B CA 1
ATOM 2546 C C . VAL B 1 99 ? -10.75 5.133 11.133 1 98.38 99 VAL B C 1
ATOM 2548 O O . VAL B 1 99 ? -10.227 5.016 12.242 1 98.38 99 VAL B O 1
ATOM 2551 N N . SER B 1 100 ? -11.977 4.758 10.906 1 98.12 100 SER B N 1
ATOM 2552 C CA . SER B 1 100 ? -12.875 4.336 11.977 1 98.12 100 SER B CA 1
ATOM 2553 C C . SER B 1 100 ? -12.641 2.877 12.352 1 98.12 100 SER B C 1
ATOM 2555 O O . SER B 1 100 ? -13.117 2.416 13.391 1 98.12 100 SER B O 1
ATOM 2557 N N . SER B 1 101 ? -11.977 2.105 11.477 1 98.19 101 SER B N 1
ATOM 2558 C CA . SER B 1 101 ? -11.734 0.699 11.781 1 98.19 101 SER B CA 1
ATOM 2559 C C . SER B 1 101 ? -10.773 0.546 12.953 1 98.19 101 SER B C 1
ATOM 2561 O O . SER B 1 101 ? -9.766 1.252 13.031 1 98.19 101 SER B O 1
ATOM 2563 N N . PRO B 1 102 ? -11.031 -0.333 13.883 1 97.69 102 PRO B N 1
ATOM 2564 C CA . PRO B 1 102 ? -10.094 -0.567 14.984 1 97.69 102 PRO B CA 1
ATOM 2565 C C . PRO B 1 102 ? -8.773 -1.171 14.508 1 97.69 102 PRO B C 1
ATOM 2567 O O . PRO B 1 102 ? -8.703 -1.734 13.414 1 97.69 102 PRO B O 1
ATOM 2570 N N . ASP B 1 103 ? -7.773 -1.104 15.328 1 97.88 103 ASP B N 1
ATOM 2571 C CA . ASP B 1 103 ? -6.434 -1.57 14.984 1 97.88 103 ASP B CA 1
ATOM 2572 C C . ASP B 1 103 ? -6.438 -3.061 14.648 1 97.88 103 ASP B C 1
ATOM 2574 O O . ASP B 1 103 ? -5.656 -3.52 13.812 1 97.88 103 ASP B O 1
ATOM 2578 N N . ALA B 1 104 ? -7.277 -3.783 15.312 1 97.88 104 ALA B N 1
ATOM 2579 C CA . ALA B 1 104 ? -7.34 -5.227 15.078 1 97.88 104 ALA B CA 1
ATOM 2580 C C . ALA B 1 104 ? -7.734 -5.531 13.641 1 97.88 104 ALA B C 1
ATOM 2582 O O . ALA B 1 104 ? -7.273 -6.52 13.062 1 97.88 104 ALA B O 1
ATOM 2583 N N . VAL B 1 105 ? -8.594 -4.723 13.047 1 98.38 105 VAL B N 1
ATOM 2584 C CA . VAL B 1 105 ? -9.016 -4.895 11.664 1 98.38 105 VAL B CA 1
ATOM 2585 C C . VAL B 1 105 ? -7.859 -4.574 10.727 1 98.38 105 VAL B C 1
ATOM 2587 O O . VAL B 1 105 ? -7.625 -5.293 9.75 1 98.38 105 VAL B O 1
ATOM 2590 N N . TRP B 1 106 ? -7.121 -3.508 11.023 1 98.75 106 TRP B N 1
ATOM 2591 C CA . TRP B 1 106 ? -5.934 -3.152 10.25 1 98.75 106 TRP B CA 1
ATOM 2592 C C . TRP B 1 106 ? -4.906 -4.277 10.281 1 98.75 106 TRP B C 1
ATOM 2594 O O . TRP B 1 106 ? -4.355 -4.652 9.242 1 98.75 106 TRP B O 1
ATOM 2604 N N . ALA B 1 107 ? -4.695 -4.809 11.438 1 98.38 107 ALA B N 1
ATOM 2605 C CA . ALA B 1 107 ? -3.705 -5.867 11.609 1 98.38 107 ALA B CA 1
ATOM 2606 C C . ALA B 1 107 ? -4.105 -7.129 10.852 1 98.38 107 ALA B C 1
ATOM 2608 O O . ALA B 1 107 ? -3.27 -7.77 10.211 1 98.38 107 ALA B O 1
ATOM 2609 N N . ARG B 1 108 ? -5.324 -7.488 10.977 1 98.31 108 ARG B N 1
ATOM 2610 C CA . ARG B 1 108 ? -5.82 -8.664 10.273 1 98.31 108 ARG B CA 1
ATOM 2611 C C . ARG B 1 108 ? -5.668 -8.5 8.766 1 98.31 108 ARG B C 1
ATOM 2613 O O . ARG B 1 108 ? -5.191 -9.414 8.078 1 98.31 108 ARG B O 1
ATOM 2620 N N . ALA B 1 109 ? -6.105 -7.367 8.25 1 98.62 109 ALA B N 1
ATOM 2621 C CA . ALA B 1 109 ? -6.004 -7.105 6.816 1 98.62 109 ALA B CA 1
ATOM 2622 C C . ALA B 1 109 ? -4.547 -7.102 6.359 1 98.62 109 ALA B C 1
ATOM 2624 O O . ALA B 1 109 ? -4.227 -7.621 5.289 1 98.62 109 ALA B O 1
ATOM 2625 N N . TRP B 1 110 ? -3.67 -6.492 7.164 1 98.75 110 TRP B N 1
ATOM 2626 C CA . TRP B 1 110 ? -2.242 -6.512 6.859 1 98.75 110 TRP B CA 1
ATOM 2627 C C . TRP B 1 110 ? -1.726 -7.945 6.766 1 98.75 110 TRP B C 1
ATOM 2629 O O . TRP B 1 110 ? -0.998 -8.289 5.832 1 98.75 110 TRP B O 1
ATOM 2639 N N . GLY B 1 111 ? -2.111 -8.766 7.668 1 98.75 111 GLY B N 1
ATOM 2640 C CA . GLY B 1 111 ? -1.68 -10.156 7.703 1 98.75 111 GLY B CA 1
ATOM 2641 C C . GLY B 1 111 ? -2.152 -10.961 6.508 1 98.75 111 GLY B C 1
ATOM 2642 O O . GLY B 1 111 ? -1.378 -11.711 5.918 1 98.75 111 GLY B O 1
ATOM 2643 N N . VAL B 1 112 ? -3.369 -10.719 6.121 1 98.75 112 VAL B N 1
ATOM 2644 C CA . VAL B 1 112 ? -3.99 -11.594 5.129 1 98.75 112 VAL B CA 1
ATOM 2645 C C . VAL B 1 112 ? -3.793 -11.008 3.73 1 98.75 112 VAL B C 1
ATOM 2647 O O . VAL B 1 112 ? -3.477 -11.742 2.787 1 98.75 112 VAL B O 1
ATOM 2650 N N . ASN B 1 113 ? -3.928 -9.703 3.574 1 98.88 113 ASN B N 1
ATOM 2651 C CA . ASN B 1 113 ? -3.91 -9.086 2.252 1 98.88 113 ASN B CA 1
ATOM 2652 C C . ASN B 1 113 ? -2.488 -8.781 1.793 1 98.88 113 ASN B C 1
ATOM 2654 O O . ASN B 1 113 ? -2.254 -8.516 0.612 1 98.88 113 ASN B O 1
ATOM 2658 N N . VAL B 1 114 ? -1.522 -8.758 2.727 1 98.94 114 VAL B N 1
ATOM 2659 C CA . VAL B 1 114 ? -0.18 -8.336 2.344 1 98.94 114 VAL B CA 1
ATOM 2660 C C . VAL B 1 114 ? 0.835 -9.398 2.764 1 98.94 114 VAL B C 1
ATOM 2662 O O . VAL B 1 114 ? 1.439 -10.055 1.914 1 98.94 114 VAL B O 1
ATOM 2665 N N . MET B 1 115 ? 0.925 -9.664 4.055 1 98.88 115 MET B N 1
ATOM 2666 C CA . MET B 1 115 ? 1.966 -10.555 4.551 1 98.88 115 MET B CA 1
ATOM 2667 C C . MET B 1 115 ? 1.776 -11.969 4.004 1 98.88 115 MET B C 1
ATOM 2669 O O . MET B 1 115 ? 2.752 -12.688 3.795 1 98.88 115 MET B O 1
ATOM 2673 N N . ALA B 1 116 ? 0.542 -12.336 3.744 1 98.94 116 ALA B N 1
ATOM 2674 C CA . ALA B 1 116 ? 0.281 -13.633 3.127 1 98.94 116 ALA B CA 1
ATOM 2675 C C . ALA B 1 116 ? 1.038 -13.781 1.81 1 98.94 116 ALA B C 1
ATOM 2677 O O . ALA B 1 116 ? 1.514 -14.867 1.475 1 98.94 116 ALA B O 1
ATOM 2678 N N . HIS B 1 117 ? 1.123 -12.695 1.023 1 98.94 117 HIS B N 1
ATOM 2679 C CA . HIS B 1 117 ? 1.883 -12.719 -0.221 1 98.94 117 HIS B CA 1
ATOM 2680 C C . HIS B 1 117 ? 3.379 -12.828 0.05 1 98.94 117 HIS B C 1
ATOM 2682 O O . HIS B 1 117 ? 4.102 -13.484 -0.704 1 98.94 117 HIS B O 1
ATOM 2688 N N . VAL B 1 118 ? 3.869 -12.172 1.082 1 98.94 118 VAL B N 1
ATOM 2689 C CA . VAL B 1 118 ? 5.262 -12.281 1.5 1 98.94 118 VAL B CA 1
ATOM 2690 C C . VAL B 1 118 ? 5.57 -13.734 1.874 1 98.94 118 VAL B C 1
ATOM 2692 O O . VAL B 1 118 ? 6.57 -14.297 1.425 1 98.94 118 VAL B O 1
ATOM 2695 N N . HIS B 1 119 ? 4.703 -14.336 2.689 1 98.88 119 HIS B N 1
ATOM 2696 C CA . HIS B 1 119 ? 4.871 -15.719 3.121 1 98.88 119 HIS B CA 1
ATOM 2697 C C . HIS B 1 119 ? 4.91 -16.672 1.929 1 98.88 119 HIS B C 1
ATOM 2699 O O . HIS B 1 119 ? 5.75 -17.562 1.875 1 98.88 119 HIS B O 1
ATOM 2705 N N . ALA B 1 120 ? 3.98 -16.469 1.027 1 98.94 120 ALA B N 1
ATOM 2706 C CA . ALA B 1 120 ? 3.93 -17.297 -0.175 1 98.94 120 ALA B CA 1
ATOM 2707 C C . ALA B 1 120 ? 5.23 -17.188 -0.965 1 98.94 120 ALA B C 1
ATOM 2709 O O . ALA B 1 120 ? 5.832 -18.203 -1.314 1 98.94 120 ALA B O 1
ATOM 2710 N N . ALA B 1 121 ? 5.656 -15.953 -1.242 1 98.94 121 ALA B N 1
ATOM 2711 C CA . ALA B 1 121 ? 6.879 -15.727 -2.004 1 98.94 121 ALA B CA 1
ATOM 2712 C C . ALA B 1 121 ? 8.086 -16.359 -1.304 1 98.94 121 ALA B C 1
ATOM 2714 O O . ALA B 1 121 ? 8.883 -17.047 -1.931 1 98.94 121 ALA B O 1
ATOM 2715 N N . ARG B 1 122 ? 8.219 -16.141 0.019 1 98.81 122 ARG B N 1
ATOM 2716 C CA . ARG B 1 122 ? 9.32 -16.703 0.794 1 98.81 122 ARG B CA 1
ATOM 2717 C C . ARG B 1 122 ? 9.383 -18.219 0.648 1 98.81 122 ARG B C 1
ATOM 2719 O O . ARG B 1 122 ? 10.469 -18.797 0.586 1 98.81 122 ARG B O 1
ATOM 2726 N N . ALA B 1 123 ? 8.242 -18.766 0.635 1 98.81 123 ALA B N 1
ATOM 2727 C CA . ALA B 1 123 ? 8.164 -20.234 0.646 1 98.81 123 ALA B CA 1
ATOM 2728 C C . ALA B 1 123 ? 8.523 -20.812 -0.721 1 98.81 123 ALA B C 1
ATOM 2730 O O . ALA B 1 123 ? 9.188 -21.844 -0.812 1 98.81 123 ALA B O 1
ATOM 2731 N N . VAL B 1 124 ? 8.141 -20.172 -1.828 1 98.88 124 VAL B N 1
ATOM 2732 C CA . VAL B 1 124 ? 8.219 -20.844 -3.119 1 98.88 124 VAL B CA 1
ATOM 2733 C C . VAL B 1 124 ? 9.43 -20.328 -3.896 1 98.88 124 VAL B C 1
ATOM 2735 O O . VAL B 1 124 ? 9.906 -21 -4.82 1 98.88 124 VAL B O 1
ATOM 2738 N N . LEU B 1 125 ? 9.953 -19.141 -3.631 1 98.75 125 LEU B N 1
ATOM 2739 C CA . LEU B 1 125 ? 10.984 -18.5 -4.441 1 98.75 125 LEU B CA 1
ATOM 2740 C C . LEU B 1 125 ? 12.25 -19.344 -4.48 1 98.75 125 LEU B C 1
ATOM 2742 O O . LEU B 1 125 ? 12.859 -19.5 -5.539 1 98.75 125 LEU B O 1
ATOM 2746 N N . PRO B 1 126 ? 12.688 -19.938 -3.316 1 98.12 126 PRO B N 1
ATOM 2747 C CA . PRO B 1 126 ? 13.922 -20.734 -3.396 1 98.12 126 PRO B CA 1
ATOM 2748 C C . PRO B 1 126 ? 13.852 -21.828 -4.461 1 98.12 126 PRO B C 1
ATOM 2750 O O . PRO B 1 126 ? 14.773 -21.953 -5.27 1 98.12 126 PRO B O 1
ATOM 2753 N N . GLY B 1 127 ? 12.805 -22.594 -4.48 1 98.25 127 GLY B N 1
ATOM 2754 C CA . GLY B 1 127 ? 12.648 -23.625 -5.492 1 98.25 127 GLY B CA 1
ATOM 2755 C C . GLY B 1 127 ? 12.516 -23.062 -6.898 1 98.25 127 GLY B C 1
ATOM 2756 O O . GLY B 1 127 ? 13.086 -23.609 -7.844 1 98.25 127 GLY B O 1
ATOM 2757 N N . MET B 1 128 ? 11.766 -22 -7.07 1 98.75 128 MET B N 1
ATOM 2758 C CA . MET B 1 128 ? 11.539 -21.375 -8.367 1 98.75 128 MET B CA 1
ATOM 2759 C C . MET B 1 128 ? 12.836 -20.781 -8.922 1 98.75 128 MET B C 1
ATOM 2761 O O . MET B 1 128 ? 13.141 -20.953 -10.109 1 98.75 128 MET B O 1
ATOM 2765 N N . ILE B 1 129 ? 13.578 -20.109 -8.07 1 98.12 129 ILE B N 1
ATOM 2766 C CA . ILE B 1 129 ? 14.836 -19.484 -8.484 1 98.12 129 ILE B CA 1
ATOM 2767 C C . ILE B 1 129 ? 15.828 -20.562 -8.906 1 98.12 129 ILE B C 1
ATOM 2769 O O . ILE B 1 129 ? 16.5 -20.422 -9.938 1 98.12 129 ILE B O 1
ATOM 2773 N N . ALA B 1 130 ? 15.898 -21.625 -8.125 1 97.69 130 ALA B N 1
ATOM 2774 C CA . ALA B 1 130 ? 16.828 -22.719 -8.43 1 97.69 130 ALA B CA 1
ATOM 2775 C C . ALA B 1 130 ? 16.531 -23.312 -9.805 1 97.69 130 ALA B C 1
ATOM 2777 O O . ALA B 1 130 ? 17.453 -23.688 -10.531 1 97.69 130 ALA B O 1
ATOM 2778 N N . ARG B 1 131 ? 15.336 -23.406 -10.203 1 96.88 131 ARG B N 1
ATOM 2779 C CA . ARG B 1 131 ? 14.953 -24 -11.477 1 96.88 131 ARG B CA 1
ATOM 2780 C C . ARG B 1 131 ? 14.922 -22.953 -12.586 1 96.88 131 ARG B C 1
ATOM 2782 O O . ARG B 1 131 ? 14.883 -23.312 -13.773 1 96.88 131 ARG B O 1
ATOM 2789 N N . GLY B 1 132 ? 14.906 -21.625 -12.219 1 97.88 132 GLY B N 1
ATOM 2790 C CA . GLY B 1 132 ? 14.875 -20.531 -13.172 1 97.88 132 GLY B CA 1
ATOM 2791 C C . GLY B 1 132 ? 13.516 -20.328 -13.805 1 97.88 132 GLY B C 1
ATOM 2792 O O . GLY B 1 132 ? 13.406 -19.781 -14.906 1 97.88 132 GLY B O 1
ATOM 2793 N N . GLU B 1 133 ? 12.469 -20.828 -13.117 1 98.19 133 GLU B N 1
ATOM 2794 C CA . GLU B 1 133 ? 11.109 -20.734 -13.617 1 98.19 133 GLU B CA 1
ATOM 2795 C C . GLU B 1 133 ? 10.094 -20.75 -12.477 1 98.19 133 GLU B C 1
ATOM 2797 O O . GLU B 1 133 ? 10.25 -21.516 -11.523 1 98.19 133 GLU B O 1
ATOM 2802 N N . GLY B 1 134 ? 9.133 -19.938 -12.523 1 98.69 134 GLY B N 1
ATOM 2803 C CA . GLY B 1 134 ? 8.055 -19.859 -11.547 1 98.69 134 GLY B CA 1
ATOM 2804 C C . GLY B 1 134 ? 7.137 -18.672 -11.758 1 98.69 134 GLY B C 1
ATOM 2805 O O . GLY B 1 134 ? 7.484 -17.719 -12.461 1 98.69 134 GLY B O 1
ATOM 2806 N N . TYR B 1 135 ? 5.922 -18.766 -11.273 1 98.94 135 TYR B N 1
ATOM 2807 C CA . TYR B 1 135 ? 4.922 -17.734 -11.469 1 98.94 135 TYR B CA 1
ATOM 2808 C C . TYR B 1 135 ? 4.184 -17.422 -10.172 1 98.94 135 TYR B C 1
ATOM 2810 O O . TYR B 1 135 ? 3.73 -18.344 -9.484 1 98.94 135 TYR B O 1
ATOM 2818 N N . LEU B 1 136 ? 4.152 -16.188 -9.797 1 98.94 136 LEU B N 1
ATOM 2819 C CA . LEU B 1 136 ? 3.354 -15.703 -8.672 1 98.94 136 LEU B CA 1
ATOM 2820 C C . LEU B 1 136 ? 2.156 -14.906 -9.172 1 98.94 136 LEU B C 1
ATOM 2822 O O . LEU B 1 136 ? 2.32 -13.914 -9.883 1 98.94 136 LEU B O 1
ATOM 2826 N N . LEU B 1 137 ? 0.969 -15.367 -8.914 1 98.94 137 LEU B N 1
ATOM 2827 C CA . LEU B 1 137 ? -0.26 -14.617 -9.133 1 98.94 137 LEU B CA 1
ATOM 2828 C C . LEU B 1 137 ? -0.828 -14.109 -7.809 1 98.94 137 LEU B C 1
ATOM 2830 O O . LEU B 1 137 ? -1.212 -14.906 -6.945 1 98.94 137 LEU B O 1
ATOM 2834 N N . ASN B 1 138 ? -0.838 -12.812 -7.637 1 98.88 138 ASN B N 1
ATOM 2835 C CA . ASN B 1 138 ? -1.374 -12.188 -6.434 1 98.88 138 ASN B CA 1
ATOM 2836 C C . ASN B 1 138 ? -2.727 -11.531 -6.695 1 98.88 138 ASN B C 1
ATOM 2838 O O . ASN B 1 138 ? -2.828 -10.625 -7.52 1 98.88 138 ASN B O 1
ATOM 2842 N N . THR B 1 139 ? -3.736 -12.055 -6.035 1 98.75 139 THR B N 1
ATOM 2843 C CA . THR B 1 139 ? -5.016 -11.359 -6.117 1 98.75 139 THR B CA 1
ATOM 2844 C C . THR B 1 139 ? -5.004 -10.094 -5.266 1 98.75 139 THR B C 1
ATOM 2846 O O . THR B 1 139 ? -4.867 -10.164 -4.043 1 98.75 139 THR B O 1
ATOM 2849 N N . VAL B 1 140 ? -5.098 -9.047 -5.895 1 97.94 140 VAL B N 1
ATOM 2850 C CA . VAL B 1 140 ? -5.066 -7.754 -5.219 1 97.94 140 VAL B CA 1
ATOM 2851 C C . VAL B 1 140 ? -6.461 -7.125 -5.238 1 97.94 140 VAL B C 1
ATOM 2853 O O . VAL B 1 140 ? -7.32 -7.484 -4.43 1 97.94 140 VAL B O 1
ATOM 2856 N N . SER B 1 141 ? -6.949 -6.477 -6.262 1 97.06 141 SER B N 1
ATOM 2857 C CA . SER B 1 141 ? -8.18 -5.727 -6.469 1 97.06 141 SER B CA 1
ATOM 2858 C C . SER B 1 141 ? -7.926 -4.453 -7.266 1 97.06 141 SER B C 1
ATOM 2860 O O . SER B 1 141 ? -6.809 -3.936 -7.277 1 97.06 141 SER B O 1
ATOM 2862 N N . ALA B 1 142 ? -9.008 -4.012 -7.934 1 97.75 142 ALA B N 1
ATOM 2863 C CA . ALA B 1 142 ? -8.914 -2.68 -8.531 1 97.75 142 ALA B CA 1
ATOM 2864 C C . ALA B 1 142 ? -8.664 -1.619 -7.457 1 97.75 142 ALA B C 1
ATOM 2866 O O . ALA B 1 142 ? -8.078 -0.573 -7.738 1 97.75 142 ALA B O 1
ATOM 2867 N N . ALA B 1 143 ? -9.07 -1.914 -6.242 1 96.81 143 ALA B N 1
ATOM 2868 C CA . ALA B 1 143 ? -8.883 -0.995 -5.121 1 96.81 143 ALA B CA 1
ATOM 2869 C C . ALA B 1 143 ? -7.402 -0.719 -4.875 1 96.81 143 ALA B C 1
ATOM 2871 O O . ALA B 1 143 ? -7.039 0.348 -4.379 1 96.81 143 ALA B O 1
ATOM 2872 N N . GLY B 1 144 ? -6.52 -1.628 -5.215 1 98.25 144 GLY B N 1
ATOM 2873 C CA . GLY B 1 144 ? -5.086 -1.453 -5.051 1 98.25 144 GLY B CA 1
ATOM 2874 C C . GLY B 1 144 ? -4.484 -0.499 -6.062 1 98.25 144 GLY B C 1
ATOM 2875 O O . GLY B 1 144 ? -3.363 -0.018 -5.879 1 98.25 144 GLY B O 1
ATOM 2876 N N . LEU B 1 145 ? -5.172 -0.277 -7.145 1 98.25 145 LEU B N 1
ATOM 2877 C CA . LEU B 1 145 ? -4.73 0.612 -8.211 1 98.25 145 LEU B CA 1
ATOM 2878 C C . LEU B 1 145 ? -5.449 1.954 -8.141 1 98.25 145 LEU B C 1
ATOM 2880 O O . LEU B 1 145 ? -4.934 2.967 -8.617 1 98.25 145 LEU B O 1
ATOM 2884 N N . LEU B 1 146 ? -6.617 1.933 -7.566 1 97.38 146 LEU B N 1
ATOM 2885 C CA . LEU B 1 146 ? -7.496 3.09 -7.457 1 97.38 146 LEU B CA 1
ATOM 2886 C C . LEU B 1 146 ? -7.84 3.375 -5.996 1 97.38 146 LEU B C 1
ATOM 2888 O O . LEU B 1 146 ? -6.969 3.771 -5.219 1 97.38 146 LEU B O 1
ATOM 2892 N N . SER B 1 147 ? -9.047 3.08 -5.48 1 95.88 147 SER B N 1
ATOM 2893 C CA . SER B 1 147 ? -9.516 3.184 -4.102 1 95.88 147 SER B CA 1
ATOM 2894 C C . SER B 1 147 ? -10.906 2.574 -3.949 1 95.88 147 SER B C 1
ATOM 2896 O O . SER B 1 147 ? -11.711 2.598 -4.887 1 95.88 147 SER B O 1
ATOM 2898 N N . GLN B 1 148 ? -11.133 2.014 -2.814 1 93.94 148 GLN B N 1
ATOM 2899 C CA . GLN B 1 148 ? -12.461 1.532 -2.439 1 93.94 148 GLN B CA 1
ATOM 2900 C C . GLN B 1 148 ? -13.195 2.555 -1.575 1 93.94 148 GLN B C 1
ATOM 2902 O O . GLN B 1 148 ? -12.852 2.738 -0.403 1 93.94 148 GLN B O 1
ATOM 2907 N N . ILE B 1 149 ? -14.219 3.199 -2.154 1 94.44 149 ILE B N 1
ATOM 2908 C CA . ILE B 1 149 ? -15.039 4.121 -1.368 1 94.44 149 ILE B CA 1
ATOM 2909 C C . ILE B 1 149 ? -15.641 3.385 -0.173 1 94.44 149 ILE B C 1
ATOM 2911 O O . ILE B 1 149 ? -16.312 2.363 -0.338 1 94.44 149 ILE B O 1
ATOM 2915 N N . GLY B 1 150 ? -15.32 3.791 0.98 1 93.5 150 GLY B N 1
ATOM 2916 C CA . GLY B 1 150 ? -15.875 3.195 2.188 1 93.5 150 GLY B CA 1
ATOM 2917 C C . GLY B 1 150 ? -15.062 2.016 2.691 1 93.5 150 GLY B C 1
ATOM 2918 O O . GLY B 1 150 ? -15.523 1.269 3.559 1 93.5 150 GLY B O 1
ATOM 2919 N N . GLY B 1 151 ? -13.906 1.812 2.15 1 95.56 151 GLY B N 1
ATOM 2920 C CA . GLY B 1 151 ? -13.039 0.71 2.537 1 95.56 151 GLY B CA 1
ATOM 2921 C C . GLY B 1 151 ? -11.578 1.105 2.631 1 95.56 151 GLY B C 1
ATOM 2922 O O . GLY B 1 151 ? -10.75 0.612 1.866 1 95.56 151 GLY B O 1
ATOM 2923 N N . ALA B 1 152 ? -11.266 1.923 3.621 1 98.06 152 ALA B N 1
ATOM 2924 C CA . ALA B 1 152 ? -9.922 2.488 3.736 1 98.06 152 ALA B CA 1
ATOM 2925 C C . ALA B 1 152 ? -8.891 1.403 4.047 1 98.06 152 ALA B C 1
ATOM 2927 O O . ALA B 1 152 ? -7.801 1.393 3.475 1 98.06 152 ALA B O 1
ATOM 2928 N N . VAL B 1 153 ? -9.242 0.465 4.992 1 98.56 153 VAL B N 1
ATOM 2929 C CA . VAL B 1 153 ? -8.344 -0.627 5.336 1 98.56 153 VAL B CA 1
ATOM 2930 C C . VAL B 1 153 ? -8.047 -1.468 4.098 1 98.56 153 VAL B C 1
ATOM 2932 O O . VAL B 1 153 ? -6.891 -1.791 3.82 1 98.56 153 VAL B O 1
ATOM 2935 N N . TYR B 1 154 ? -9.102 -1.748 3.35 1 98 154 TYR B N 1
ATOM 2936 C CA . TYR B 1 154 ? -8.992 -2.568 2.148 1 98 154 TYR B CA 1
ATOM 2937 C C . TYR B 1 154 ? -8.141 -1.874 1.091 1 98 154 TYR B C 1
ATOM 2939 O O . TYR B 1 154 ? -7.172 -2.447 0.594 1 98 154 TYR B O 1
ATOM 2947 N N . SER B 1 155 ? -8.453 -0.607 0.769 1 98.19 155 SER B N 1
ATOM 2948 C CA . SER B 1 155 ? -7.684 0.157 -0.209 1 98.19 155 SER B CA 1
ATOM 2949 C C . SER B 1 155 ? -6.211 0.232 0.18 1 98.19 155 SER B C 1
ATOM 2951 O O . SER B 1 155 ? -5.332 0.013 -0.655 1 98.19 155 SER B O 1
ATOM 2953 N N . THR B 1 156 ? -5.949 0.522 1.42 1 98.81 156 THR B N 1
ATOM 2954 C CA . THR B 1 156 ? -4.594 0.682 1.932 1 98.81 156 THR B CA 1
ATOM 2955 C C . THR B 1 156 ? -3.793 -0.604 1.752 1 98.81 156 THR B C 1
ATOM 2957 O O . THR B 1 156 ? -2.699 -0.587 1.184 1 98.81 156 THR B O 1
ATOM 2960 N N . THR B 1 157 ? -4.348 -1.713 2.137 1 98.88 157 THR B N 1
ATOM 2961 C CA . THR B 1 157 ? -3.609 -2.969 2.113 1 98.88 157 THR B CA 1
ATOM 2962 C C . THR B 1 157 ? -3.488 -3.498 0.687 1 98.88 157 THR B C 1
ATOM 2964 O O . THR B 1 157 ? -2.486 -4.125 0.335 1 98.88 157 THR B O 1
ATOM 2967 N N . LYS B 1 158 ? -4.5 -3.248 -0.106 1 98.81 158 LYS B N 1
ATOM 2968 C CA . LYS B 1 158 ? -4.398 -3.705 -1.488 1 98.81 158 LYS B CA 1
ATOM 2969 C C . LYS B 1 158 ? -3.414 -2.852 -2.279 1 98.81 158 LYS B C 1
ATOM 2971 O O . LYS B 1 158 ? -2.734 -3.35 -3.18 1 98.81 158 LYS B O 1
ATOM 2976 N N . HIS B 1 159 ? -3.26 -1.541 -1.943 1 98.88 159 HIS B N 1
ATOM 2977 C CA . HIS B 1 159 ? -2.143 -0.762 -2.465 1 98.88 159 HIS B CA 1
ATOM 2978 C C . HIS B 1 159 ? -0.806 -1.371 -2.055 1 98.88 159 HIS B C 1
ATOM 2980 O O . HIS B 1 159 ? 0.106 -1.489 -2.877 1 98.88 159 HIS B O 1
ATOM 2986 N N . ALA B 1 160 ? -0.698 -1.735 -0.804 1 98.94 160 ALA B N 1
ATOM 2987 C CA . ALA B 1 160 ? 0.519 -2.371 -0.306 1 98.94 160 ALA B CA 1
ATOM 2988 C C . ALA B 1 160 ? 0.864 -3.611 -1.127 1 98.94 160 ALA B C 1
ATOM 2990 O O . ALA B 1 160 ? 2.021 -3.811 -1.504 1 98.94 160 ALA B O 1
ATOM 2991 N N . ALA B 1 161 ? -0.143 -4.383 -1.402 1 98.94 161 ALA B N 1
ATOM 2992 C CA . ALA B 1 161 ? 0.055 -5.621 -2.152 1 98.94 161 ALA B CA 1
ATOM 2993 C C . ALA B 1 161 ? 0.57 -5.332 -3.561 1 98.94 161 ALA B C 1
ATOM 2995 O O . ALA B 1 161 ? 1.367 -6.098 -4.105 1 98.94 161 ALA B O 1
ATOM 2996 N N . VAL B 1 162 ? 0.104 -4.246 -4.18 1 98.94 162 VAL B N 1
ATOM 2997 C CA . VAL B 1 162 ? 0.618 -3.84 -5.484 1 98.94 162 VAL B CA 1
ATOM 2998 C C . VAL B 1 162 ? 2.111 -3.533 -5.379 1 98.94 162 VAL B C 1
ATOM 3000 O O . VAL B 1 162 ? 2.904 -4 -6.199 1 98.94 162 VAL B O 1
ATOM 3003 N N . GLY B 1 163 ? 2.494 -2.748 -4.363 1 98.88 163 GLY B N 1
ATOM 3004 C CA . GLY B 1 163 ? 3.895 -2.408 -4.164 1 98.88 163 GLY B CA 1
ATOM 3005 C C . GLY B 1 163 ? 4.785 -3.625 -3.994 1 98.88 163 GLY B C 1
ATOM 3006 O O . GLY B 1 163 ? 5.883 -3.68 -4.551 1 98.88 163 GLY B O 1
ATOM 3007 N N . LEU B 1 164 ? 4.309 -4.594 -3.266 1 98.94 164 LEU B N 1
ATOM 3008 C CA . LEU B 1 164 ? 5.062 -5.824 -3.074 1 98.94 164 LEU B CA 1
ATOM 3009 C C . LEU B 1 164 ? 5.223 -6.578 -4.391 1 98.94 164 LEU B C 1
ATOM 3011 O O . LEU B 1 164 ? 6.312 -7.047 -4.715 1 98.94 164 LEU B O 1
ATOM 3015 N N . ALA B 1 165 ? 4.125 -6.695 -5.117 1 98.94 165 ALA B N 1
ATOM 3016 C CA . ALA B 1 165 ? 4.16 -7.426 -6.379 1 98.94 165 ALA B CA 1
ATOM 3017 C C . ALA B 1 165 ? 5.145 -6.785 -7.355 1 98.94 165 ALA B C 1
ATOM 3019 O O . ALA B 1 165 ? 5.863 -7.488 -8.07 1 98.94 165 ALA B O 1
ATOM 3020 N N . GLU B 1 166 ? 5.164 -5.469 -7.422 1 98.81 166 GLU B N 1
ATOM 3021 C CA . GLU B 1 166 ? 6.133 -4.773 -8.266 1 98.81 166 GLU B CA 1
ATOM 3022 C C . GLU B 1 166 ? 7.562 -5.098 -7.844 1 98.81 166 GLU B C 1
ATOM 3024 O O . GLU B 1 166 ? 8.422 -5.344 -8.688 1 98.81 166 GLU B O 1
ATOM 3029 N N . SER B 1 167 ? 7.809 -5.07 -6.539 1 98.62 167 SER B N 1
ATOM 3030 C CA . SER B 1 167 ? 9.141 -5.375 -6.035 1 98.62 167 SER B CA 1
ATOM 3031 C C . SER B 1 167 ? 9.57 -6.789 -6.418 1 98.62 167 SER B C 1
ATOM 3033 O O . SER B 1 167 ? 10.719 -7.016 -6.789 1 98.62 167 SER B O 1
ATOM 3035 N N . LEU B 1 168 ? 8.641 -7.695 -6.301 1 98.88 168 LEU B N 1
ATOM 3036 C CA . LEU B 1 168 ? 8.914 -9.07 -6.699 1 98.88 168 LEU B CA 1
ATOM 3037 C C . LEU B 1 168 ? 9.242 -9.148 -8.188 1 98.88 168 LEU B C 1
ATOM 3039 O O . LEU B 1 168 ? 10.219 -9.805 -8.578 1 98.88 168 LEU B O 1
ATOM 3043 N N . ALA B 1 169 ? 8.438 -8.508 -9.008 1 98.81 169 ALA B N 1
ATOM 3044 C CA . ALA B 1 169 ? 8.625 -8.539 -10.461 1 98.81 169 ALA B CA 1
ATOM 3045 C C . ALA B 1 169 ? 9.961 -7.93 -10.859 1 98.81 169 ALA B C 1
ATOM 3047 O O . ALA B 1 169 ? 10.648 -8.445 -11.734 1 98.81 169 ALA B O 1
ATOM 3048 N N . ILE B 1 170 ? 10.328 -6.84 -10.211 1 98.31 170 ILE B N 1
ATOM 3049 C CA . ILE B 1 170 ? 11.555 -6.113 -10.531 1 98.31 170 ILE B CA 1
ATOM 3050 C C . ILE B 1 170 ? 12.766 -6.93 -10.086 1 98.31 170 ILE B C 1
ATOM 3052 O O . ILE B 1 170 ? 13.734 -7.066 -10.828 1 98.31 170 ILE B O 1
ATOM 3056 N N . THR B 1 171 ? 12.727 -7.504 -8.93 1 98 171 THR B N 1
ATOM 3057 C CA . THR B 1 171 ? 13.875 -8.172 -8.328 1 98 171 THR B CA 1
ATOM 3058 C C . THR B 1 171 ? 14.109 -9.531 -8.984 1 98 171 THR B C 1
ATOM 3060 O O . THR B 1 171 ? 15.258 -9.93 -9.211 1 98 171 THR B O 1
ATOM 3063 N N . HIS B 1 172 ? 13.039 -10.219 -9.328 1 98.44 172 HIS B N 1
ATOM 3064 C CA . HIS B 1 172 ? 13.195 -11.633 -9.648 1 98.44 172 HIS B CA 1
ATOM 3065 C C . HIS B 1 172 ? 12.945 -11.898 -11.125 1 98.44 172 HIS B C 1
ATOM 3067 O O . HIS B 1 172 ? 13.125 -13.023 -11.594 1 98.44 172 HIS B O 1
ATOM 3073 N N . GLY B 1 173 ? 12.523 -10.859 -11.859 1 97.44 173 GLY B N 1
ATOM 3074 C CA . GLY B 1 173 ? 12.203 -11.047 -13.266 1 97.44 173 GLY B CA 1
ATOM 3075 C C . GLY B 1 173 ? 13.328 -11.68 -14.055 1 97.44 173 GLY B C 1
ATOM 3076 O O . GLY B 1 173 ? 13.086 -12.57 -14.883 1 97.44 173 GLY B O 1
ATOM 3077 N N . ASP B 1 174 ? 14.484 -11.281 -13.766 1 94.88 174 ASP B N 1
ATOM 3078 C CA . ASP B 1 174 ? 15.641 -11.773 -14.523 1 94.88 174 ASP B CA 1
ATOM 3079 C C . ASP B 1 174 ? 16.078 -13.141 -14.008 1 94.88 174 ASP B C 1
ATOM 3081 O O . ASP B 1 174 ? 16.984 -13.758 -14.578 1 94.88 174 ASP B O 1
ATOM 3085 N N . GLN B 1 175 ? 15.453 -13.602 -12.977 1 96.69 175 GLN B N 1
ATOM 3086 C CA . GLN B 1 175 ? 15.719 -14.938 -12.445 1 96.69 175 GLN B CA 1
ATOM 3087 C C . GLN B 1 175 ? 14.719 -15.953 -12.992 1 96.69 175 GLN B C 1
ATOM 3089 O O . GLN B 1 175 ? 14.672 -17.094 -12.531 1 96.69 175 GLN B O 1
ATOM 3094 N N . GLY B 1 176 ? 13.867 -15.484 -13.914 1 97.44 176 GLY B N 1
ATOM 3095 C CA . GLY B 1 176 ? 12.914 -16.375 -14.555 1 97.44 176 GLY B CA 1
ATOM 3096 C C . GLY B 1 176 ? 11.578 -16.438 -13.836 1 97.44 176 GLY B C 1
ATOM 3097 O O . GLY B 1 176 ? 10.719 -17.25 -14.18 1 97.44 176 GLY B O 1
ATOM 3098 N N . ILE B 1 177 ? 11.406 -15.602 -12.82 1 98.69 177 ILE B N 1
ATOM 3099 C CA . ILE B 1 177 ? 10.172 -15.586 -12.047 1 98.69 177 ILE B CA 1
ATOM 3100 C C . ILE B 1 177 ? 9.219 -14.539 -12.617 1 98.69 177 ILE B C 1
ATOM 3102 O O . ILE B 1 177 ? 9.594 -13.375 -12.781 1 98.69 177 ILE B O 1
ATOM 3106 N N . LYS B 1 178 ? 8.008 -14.945 -12.977 1 98.69 178 LYS B N 1
ATOM 3107 C CA . LYS B 1 178 ? 6.984 -14.031 -13.461 1 98.69 178 LYS B CA 1
ATOM 3108 C C . LYS B 1 178 ? 5.992 -13.68 -12.359 1 98.69 178 LYS B C 1
ATOM 3110 O O . LYS B 1 178 ? 5.742 -14.492 -11.461 1 98.69 178 LYS B O 1
ATOM 3115 N N . VAL B 1 179 ? 5.488 -12.477 -12.391 1 98.94 179 VAL B N 1
ATOM 3116 C CA . VAL B 1 179 ? 4.547 -11.984 -11.391 1 98.94 179 VAL B CA 1
ATOM 3117 C C . VAL B 1 179 ? 3.369 -11.297 -12.086 1 98.94 179 VAL B C 1
ATOM 3119 O O . VAL B 1 179 ? 3.562 -10.5 -13.008 1 98.94 179 VAL B O 1
ATOM 3122 N N . SER B 1 180 ? 2.182 -11.672 -11.711 1 98.94 180 SER B N 1
ATOM 3123 C CA . SER B 1 180 ? 0.972 -10.969 -12.117 1 98.94 180 SER B CA 1
ATOM 3124 C C . SER B 1 180 ? 0.126 -10.578 -10.906 1 98.94 180 SER B C 1
ATOM 3126 O O . SER B 1 180 ? 0.186 -11.242 -9.867 1 98.94 180 SER B O 1
ATOM 3128 N N . ILE B 1 181 ? -0.6 -9.516 -11.055 1 98.94 181 ILE B N 1
ATOM 3129 C CA . ILE B 1 181 ? -1.62 -9.172 -10.07 1 98.94 181 ILE B CA 1
ATOM 3130 C C . ILE B 1 181 ? -3 -9.211 -10.719 1 98.94 181 ILE B C 1
ATOM 3132 O O . ILE B 1 181 ? -3.174 -8.758 -11.859 1 98.94 181 ILE B O 1
ATOM 3136 N N . LEU B 1 182 ? -3.957 -9.867 -10.07 1 98.94 182 LEU B N 1
ATOM 3137 C CA . LEU B 1 182 ? -5.363 -9.883 -10.461 1 98.94 182 LEU B CA 1
ATOM 3138 C C . LEU B 1 182 ? -6.129 -8.75 -9.789 1 98.94 182 LEU B C 1
ATOM 3140 O O . LEU B 1 182 ? -6.168 -8.656 -8.562 1 98.94 182 LEU B O 1
ATOM 3144 N N . CYS B 1 183 ? -6.762 -7.875 -10.594 1 98.62 183 CYS B N 1
ATOM 3145 C CA . CYS B 1 183 ? -7.355 -6.652 -10.062 1 98.62 183 CYS B CA 1
ATOM 3146 C C . CYS B 1 183 ? -8.789 -6.484 -10.555 1 98.62 183 CYS B C 1
ATOM 3148 O O . CYS B 1 183 ? -9.086 -5.566 -11.32 1 98.62 183 CYS B O 1
ATOM 3150 N N . PRO B 1 184 ? -9.68 -7.254 -10.07 1 97.94 184 PRO B N 1
ATOM 3151 C CA . PRO B 1 184 ? -11.078 -7.102 -10.461 1 97.94 184 PRO B CA 1
ATOM 3152 C C . PRO B 1 184 ? -11.781 -5.973 -9.711 1 97.94 184 PRO B C 1
ATOM 3154 O O . PRO B 1 184 ? -11.297 -5.527 -8.664 1 97.94 184 PRO B O 1
ATOM 3157 N N . GLN B 1 185 ? -12.836 -5.457 -10.312 1 96.56 185 GLN B N 1
ATOM 3158 C CA . GLN B 1 185 ? -13.828 -4.676 -9.57 1 96.56 185 GLN B CA 1
ATOM 3159 C C . GLN B 1 185 ? -14.883 -5.582 -8.945 1 96.56 185 GLN B C 1
ATOM 3161 O O . GLN B 1 185 ? -14.555 -6.473 -8.156 1 96.56 185 GLN B O 1
ATOM 3166 N N . GLY B 1 186 ? -16.094 -5.418 -9.289 1 94.75 186 GLY B N 1
ATOM 3167 C CA . GLY B 1 186 ? -17.141 -6.223 -8.672 1 94.75 186 GLY B CA 1
ATOM 3168 C C . GLY B 1 186 ? -17.188 -7.645 -9.203 1 94.75 186 GLY B C 1
ATOM 3169 O O . GLY B 1 186 ? -17.281 -7.859 -10.414 1 94.75 186 GLY B O 1
ATOM 3170 N N . VAL B 1 187 ? -17.031 -8.633 -8.289 1 95.81 187 VAL B N 1
ATOM 3171 C CA . VAL B 1 187 ? -17.188 -10.047 -8.586 1 95.81 187 VAL B CA 1
ATOM 3172 C C . VAL B 1 187 ? -18.234 -10.656 -7.656 1 95.81 187 VAL B C 1
ATOM 3174 O O . VAL B 1 187 ? -18.234 -10.383 -6.453 1 95.81 187 VAL B O 1
ATOM 3177 N N . ASP B 1 188 ? -19.109 -11.414 -8.219 1 94.75 188 ASP B N 1
ATOM 3178 C CA . ASP B 1 188 ? -20.219 -11.992 -7.449 1 94.75 188 ASP B CA 1
ATOM 3179 C C . ASP B 1 188 ? -19.703 -13.039 -6.465 1 94.75 188 ASP B C 1
ATOM 3181 O O . ASP B 1 188 ? -19.75 -14.242 -6.742 1 94.75 188 ASP B O 1
ATOM 3185 N N . THR B 1 189 ? -19.266 -12.633 -5.324 1 93.69 189 THR B N 1
ATOM 3186 C CA . THR B 1 189 ? -18.766 -13.438 -4.211 1 93.69 189 THR B CA 1
ATOM 3187 C C . THR B 1 189 ? -19.453 -13.039 -2.91 1 93.69 189 THR B C 1
ATOM 3189 O O . THR B 1 189 ? -20.188 -12.047 -2.867 1 93.69 189 THR B O 1
ATOM 3192 N N . ALA B 1 190 ? -19.219 -13.859 -1.903 1 88.5 190 ALA B N 1
ATOM 3193 C CA . ALA B 1 190 ? -19.734 -13.531 -0.576 1 88.5 190 ALA B CA 1
ATOM 3194 C C . ALA B 1 190 ? -19.203 -12.18 -0.107 1 88.5 190 ALA B C 1
ATOM 3196 O O . ALA B 1 190 ? -19.906 -11.422 0.559 1 88.5 190 ALA B O 1
ATOM 3197 N N . MET B 1 191 ? -18.031 -11.812 -0.458 1 86.81 191 MET B N 1
ATOM 3198 C CA . MET B 1 191 ? -17.406 -10.547 -0.084 1 86.81 191 MET B CA 1
ATOM 3199 C C . MET B 1 191 ? -18.203 -9.367 -0.655 1 86.81 191 MET B C 1
ATOM 3201 O O . MET B 1 191 ? -18.469 -8.398 0.053 1 86.81 191 MET B O 1
ATOM 3205 N N . LEU B 1 192 ? -18.531 -9.406 -1.902 1 88.31 192 LEU B N 1
ATOM 3206 C CA . LEU B 1 192 ? -19.297 -8.344 -2.531 1 88.31 192 LEU B CA 1
ATOM 3207 C C . LEU B 1 192 ? -20.688 -8.219 -1.899 1 88.31 192 LEU B C 1
ATOM 3209 O O . LEU B 1 192 ? -21.141 -7.109 -1.612 1 88.31 192 LEU B O 1
ATOM 3213 N N . ARG B 1 193 ? -21.297 -9.336 -1.693 1 85.75 193 ARG B N 1
ATOM 3214 C CA . ARG B 1 193 ? -22.641 -9.344 -1.158 1 85.75 193 ARG B CA 1
ATOM 3215 C C . ARG B 1 193 ? -22.688 -8.773 0.255 1 85.75 193 ARG B C 1
ATOM 3217 O O . ARG B 1 193 ? -23.656 -8.133 0.647 1 85.75 193 ARG B O 1
ATOM 3224 N N . ALA B 1 194 ? -21.641 -9 0.944 1 81 194 ALA B N 1
ATOM 3225 C CA . ALA B 1 194 ? -21.562 -8.484 2.309 1 81 194 ALA B CA 1
ATOM 3226 C C . ALA B 1 194 ? -21.484 -6.957 2.314 1 81 194 ALA B C 1
ATOM 3228 O O . ALA B 1 194 ? -21.891 -6.312 3.283 1 81 194 ALA B O 1
ATOM 3229 N N . GLY B 1 195 ? -20.969 -6.332 1.263 1 78.19 195 GLY B N 1
ATOM 3230 C CA . GLY B 1 195 ? -20.844 -4.887 1.167 1 78.19 195 GLY B CA 1
ATOM 3231 C C . GLY B 1 195 ? -22.141 -4.191 0.801 1 78.19 195 GLY B C 1
ATOM 3232 O O . GLY B 1 195 ? -22.234 -2.965 0.874 1 78.19 195 GLY B O 1
ATOM 3233 N N . GLY B 1 196 ? -23.125 -4.945 0.451 1 69.25 196 GLY B N 1
ATOM 3234 C CA . GLY B 1 196 ? -24.453 -4.406 0.16 1 69.25 196 GLY B CA 1
ATOM 3235 C C . GLY B 1 196 ? -24.641 -4.066 -1.306 1 69.25 196 GLY B C 1
ATOM 3236 O O . GLY B 1 196 ? -23.688 -4.125 -2.094 1 69.25 196 GLY B O 1
ATOM 3237 N N . SER B 1 197 ? -25.938 -3.764 -1.58 1 62.53 197 SER B N 1
ATOM 3238 C CA . SER B 1 197 ? -26.344 -3.402 -2.936 1 62.53 197 SER B CA 1
ATOM 3239 C C . SER B 1 197 ? -25.875 -1.996 -3.295 1 62.53 197 SER B C 1
ATOM 3241 O O . SER B 1 197 ? -25.766 -1.129 -2.424 1 62.53 197 SER B O 1
ATOM 3243 N N . GLY B 1 198 ? -25.297 -1.744 -4.543 1 64.06 198 GLY B N 1
ATOM 3244 C CA . GLY B 1 198 ? -24.953 -0.418 -5.02 1 64.06 198 GLY B CA 1
ATOM 3245 C C . GLY B 1 198 ? -23.516 -0.042 -4.723 1 64.06 198 GLY B C 1
ATOM 3246 O O . GLY B 1 198 ? -23.172 1.142 -4.688 1 64.06 198 GLY B O 1
ATOM 3247 N N . SER B 1 199 ? -22.766 -1.001 -4.457 1 75.38 199 SER B N 1
ATOM 3248 C CA . SER B 1 199 ? -21.359 -0.746 -4.172 1 75.38 199 SER B CA 1
ATOM 3249 C C . SER B 1 199 ? -20.641 -0.201 -5.398 1 75.38 199 SER B C 1
ATOM 3251 O O . SER B 1 199 ? -20.922 -0.608 -6.523 1 75.38 199 SER B O 1
ATOM 3253 N N . PRO B 1 200 ? -19.859 0.841 -5.227 1 78.25 200 PRO B N 1
ATOM 3254 C CA . PRO B 1 200 ? -19.188 1.477 -6.355 1 78.25 200 PRO B CA 1
ATOM 3255 C C . PRO B 1 200 ? -18.453 0.471 -7.246 1 78.25 200 PRO B C 1
ATOM 3257 O O . PRO B 1 200 ? -18.312 0.7 -8.445 1 78.25 200 PRO B O 1
ATOM 3260 N N . GLN B 1 201 ? -18.078 -0.626 -6.711 1 83.88 201 GLN B N 1
ATOM 3261 C CA . GLN B 1 201 ? -17.312 -1.609 -7.473 1 83.88 201 GLN B CA 1
ATOM 3262 C C . GLN B 1 201 ? -18.203 -2.338 -8.477 1 83.88 201 GLN B C 1
ATOM 3264 O O . GLN B 1 201 ? -17.703 -3.039 -9.359 1 83.88 201 GLN B O 1
ATOM 3269 N N . SER B 1 202 ? -19.516 -2.133 -8.406 1 85.56 202 SER B N 1
ATOM 3270 C CA . SER B 1 202 ? -20.438 -2.834 -9.281 1 85.56 202 SER B CA 1
ATOM 3271 C C . SER B 1 202 ? -20.875 -1.956 -10.453 1 85.56 202 SER B C 1
ATOM 3273 O O . SER B 1 202 ? -21.594 -2.404 -11.336 1 85.56 202 SER B O 1
ATOM 3275 N N . LEU B 1 203 ? -20.344 -0.738 -10.422 1 86.12 203 LEU B N 1
ATOM 3276 C CA . LEU B 1 203 ? -20.828 0.244 -11.383 1 86.12 203 LEU B CA 1
ATOM 3277 C C . LEU B 1 203 ? -20.453 -0.165 -12.805 1 86.12 203 LEU B C 1
ATOM 3279 O O . LEU B 1 203 ? -21.188 0.15 -13.758 1 86.12 203 LEU B O 1
ATOM 3283 N N . ASP B 1 204 ? -19.391 -0.879 -13 1 89.56 204 ASP B N 1
ATOM 3284 C CA . ASP B 1 204 ? -18.953 -1.312 -14.32 1 89.56 204 ASP B CA 1
ATOM 3285 C C . ASP B 1 204 ? -19.391 -2.748 -14.602 1 89.56 204 ASP B C 1
ATOM 3287 O O . ASP B 1 204 ? -18.828 -3.414 -15.477 1 89.56 204 ASP B O 1
ATOM 3291 N N . GLY B 1 205 ? -20.328 -3.211 -13.773 1 91.25 205 GLY B N 1
ATOM 3292 C CA . GLY B 1 205 ? -20.812 -4.574 -13.898 1 91.25 205 GLY B CA 1
ATOM 3293 C C . GLY B 1 205 ? -20.203 -5.523 -12.891 1 91.25 205 GLY B C 1
ATOM 3294 O O . GLY B 1 205 ? -19.125 -5.258 -12.352 1 91.25 205 GLY B O 1
ATOM 3295 N N . VAL B 1 206 ? -20.922 -6.578 -12.648 1 95.38 206 VAL B N 1
ATOM 3296 C CA . VAL B 1 206 ? -20.484 -7.625 -11.727 1 95.38 206 VAL B CA 1
ATOM 3297 C C . VAL B 1 206 ? -20.172 -8.898 -12.516 1 95.38 206 VAL B C 1
ATOM 3299 O O . VAL B 1 206 ? -21.031 -9.406 -13.242 1 95.38 206 VAL B O 1
ATOM 3302 N N . LEU B 1 207 ? -18.969 -9.375 -12.398 1 97.62 207 LEU B N 1
ATOM 3303 C CA . LEU B 1 207 ? -18.562 -10.609 -13.07 1 97.62 207 LEU B CA 1
ATOM 3304 C C . LEU B 1 207 ? -18.766 -11.812 -12.156 1 97.62 207 LEU B C 1
ATOM 3306 O O . LEU B 1 207 ? -18.766 -11.68 -10.93 1 97.62 207 LEU B O 1
ATOM 3310 N N . THR B 1 208 ? -18.938 -12.969 -12.773 1 98.06 208 THR B N 1
ATOM 3311 C CA . THR B 1 208 ? -18.906 -14.203 -12 1 98.06 208 THR B CA 1
ATOM 3312 C C . THR B 1 208 ? -17.469 -14.625 -11.695 1 98.06 208 THR B C 1
ATOM 3314 O O . THR B 1 208 ? -16.547 -14.258 -12.422 1 98.06 208 THR B O 1
ATOM 3317 N N . PRO B 1 209 ? -17.281 -15.375 -10.641 1 98.62 209 PRO B N 1
ATOM 3318 C CA . PRO B 1 209 ? -15.938 -15.914 -10.375 1 98.62 209 PRO B CA 1
ATOM 3319 C C . PRO B 1 209 ? -15.367 -16.688 -11.562 1 98.62 209 PRO B C 1
ATOM 3321 O O . PRO B 1 209 ? -14.172 -16.609 -11.836 1 98.62 209 PRO B O 1
ATOM 3324 N N . GLU B 1 210 ? -16.188 -17.391 -12.32 1 98.69 210 GLU B N 1
ATOM 3325 C CA . GLU B 1 210 ? -15.758 -18.172 -13.477 1 98.69 210 GLU B CA 1
ATOM 3326 C C . GLU B 1 210 ? -15.258 -17.281 -14.602 1 98.69 210 GLU B C 1
ATOM 3328 O O . GLU B 1 210 ? -14.273 -17.609 -15.273 1 98.69 210 GLU B O 1
ATOM 3333 N N . GLU B 1 211 ? -15.961 -16.141 -14.812 1 98.69 211 GLU B N 1
ATOM 3334 C CA . GLU B 1 211 ? -15.484 -15.172 -15.797 1 98.69 211 GLU B CA 1
ATOM 3335 C C . GLU B 1 211 ? -14.117 -14.617 -15.422 1 98.69 211 GLU B C 1
ATOM 3337 O O . GLU B 1 211 ? -13.234 -14.492 -16.281 1 98.69 211 GLU B O 1
ATOM 3342 N N . VAL B 1 212 ? -13.93 -14.344 -14.133 1 98.81 212 VAL B N 1
ATOM 3343 C CA . VAL B 1 212 ? -12.648 -13.828 -13.641 1 98.81 212 VAL B CA 1
ATOM 3344 C C . VAL B 1 212 ? -11.562 -14.875 -13.859 1 98.81 212 VAL B C 1
ATOM 3346 O O . VAL B 1 212 ? -10.453 -14.547 -14.297 1 98.81 212 VAL B O 1
ATOM 3349 N N . ALA B 1 213 ? -11.828 -16.156 -13.602 1 98.88 213 ALA B N 1
ATOM 3350 C CA . ALA B 1 213 ? -10.867 -17.219 -13.805 1 98.88 213 ALA B CA 1
ATOM 3351 C C . ALA B 1 213 ? -10.438 -17.312 -15.266 1 98.88 213 ALA B C 1
ATOM 3353 O O . ALA B 1 213 ? -9.273 -17.594 -15.562 1 98.88 213 ALA B O 1
ATOM 3354 N N . GLY B 1 214 ? -11.391 -17.094 -16.172 1 98.75 214 GLY B N 1
ATOM 3355 C CA . GLY B 1 214 ? -11.047 -17.047 -17.578 1 98.75 214 GLY B CA 1
ATOM 3356 C C . GLY B 1 214 ? -10.047 -15.953 -17.922 1 98.75 214 GLY B C 1
ATOM 3357 O O . GLY B 1 214 ? -9.07 -16.188 -18.641 1 98.75 214 GLY B O 1
ATOM 3358 N N . HIS B 1 215 ? -10.273 -14.758 -17.375 1 98.75 215 HIS B N 1
ATOM 3359 C CA . HIS B 1 215 ? -9.359 -13.648 -17.578 1 98.75 215 HIS B CA 1
ATOM 3360 C C . HIS B 1 215 ? -7.977 -13.961 -17 1 98.75 215 HIS B C 1
ATOM 3362 O O . HIS B 1 215 ? -6.961 -13.531 -17.547 1 98.75 215 HIS B O 1
ATOM 3368 N N . VAL B 1 216 ? -7.953 -14.695 -15.891 1 98.88 216 VAL B N 1
ATOM 3369 C CA . VAL B 1 216 ? -6.688 -15.07 -15.273 1 98.88 216 VAL B CA 1
ATOM 3370 C C . VAL B 1 216 ? -5.91 -15.992 -16.203 1 98.88 216 VAL B C 1
ATOM 3372 O O . VAL B 1 216 ? -4.715 -15.789 -16.438 1 98.88 216 VAL B O 1
ATOM 3375 N N . VAL B 1 217 ? -6.559 -17.016 -16.766 1 98.88 217 VAL B N 1
ATOM 3376 C CA . VAL B 1 217 ? -5.895 -17.953 -17.656 1 98.88 217 VAL B CA 1
ATOM 3377 C C . VAL B 1 217 ? -5.328 -17.203 -18.859 1 98.88 217 VAL B C 1
ATOM 3379 O O . VAL B 1 217 ? -4.184 -17.438 -19.266 1 98.88 217 VAL B O 1
ATOM 3382 N N . GLU B 1 218 ? -6.125 -16.281 -19.406 1 98.69 218 GLU B N 1
ATOM 3383 C CA . GLU B 1 218 ? -5.668 -15.477 -20.531 1 98.69 218 GLU B CA 1
ATOM 3384 C C . GLU B 1 218 ? -4.488 -14.594 -20.156 1 98.69 218 GLU B C 1
ATOM 3386 O O . GLU B 1 218 ? -3.525 -14.469 -20.906 1 98.69 218 GLU B O 1
ATOM 3391 N N . GLY B 1 219 ? -4.578 -13.969 -19 1 98.75 219 GLY B N 1
ATOM 3392 C CA . GLY B 1 219 ? -3.512 -13.094 -18.531 1 98.75 219 GLY B CA 1
ATOM 3393 C C . GLY B 1 219 ? -2.215 -13.836 -18.266 1 98.75 219 GLY B C 1
ATOM 3394 O O . GLY B 1 219 ? -1.133 -13.336 -18.578 1 98.75 219 GLY B O 1
ATOM 3395 N N . LEU B 1 220 ? -2.328 -14.992 -17.641 1 98.81 220 LEU B N 1
ATOM 3396 C CA . LEU B 1 220 ? -1.153 -15.82 -17.406 1 98.81 220 LEU B CA 1
ATOM 3397 C C . LEU B 1 220 ? -0.491 -16.219 -18.719 1 98.81 220 LEU B C 1
ATOM 3399 O O . LEU B 1 220 ? 0.733 -16.141 -18.844 1 98.81 220 LEU B O 1
ATOM 3403 N N . ALA B 1 221 ? -1.29 -16.641 -19.656 1 98.62 221 ALA B N 1
ATOM 3404 C CA . ALA B 1 221 ? -0.769 -17.062 -20.969 1 98.62 221 ALA B CA 1
ATOM 3405 C C . ALA B 1 221 ? -0.01 -15.914 -21.641 1 98.62 221 ALA B C 1
ATOM 3407 O O . ALA B 1 221 ? 1.012 -16.141 -22.297 1 98.62 221 ALA B O 1
ATOM 3408 N N . ALA B 1 222 ? -0.503 -14.727 -21.484 1 98.44 222 ALA B N 1
ATOM 3409 C CA . ALA B 1 222 ? 0.117 -13.547 -22.078 1 98.44 222 ALA B CA 1
ATOM 3410 C C . ALA B 1 222 ? 1.235 -13 -21.203 1 98.44 222 ALA B C 1
ATOM 3412 O O . ALA B 1 222 ? 1.957 -12.086 -21.594 1 98.44 222 ALA B O 1
ATOM 3413 N N . GLU B 1 223 ? 1.324 -13.531 -19.984 1 98.44 223 GLU B N 1
ATOM 3414 C CA . GLU B 1 223 ? 2.318 -13.133 -18.984 1 98.44 223 GLU B CA 1
ATOM 3415 C C . GLU B 1 223 ? 2.238 -11.641 -18.688 1 98.44 223 GLU B C 1
ATOM 3417 O O . GLU B 1 223 ? 3.264 -10.961 -18.625 1 98.44 223 GLU B O 1
ATOM 3422 N N . ARG B 1 224 ? 1.015 -11.148 -18.562 1 98.5 224 ARG B N 1
ATOM 3423 C CA . ARG B 1 224 ? 0.772 -9.75 -18.219 1 98.5 224 ARG B CA 1
ATOM 3424 C C . ARG B 1 224 ? 0.887 -9.531 -16.719 1 98.5 224 ARG B C 1
ATOM 3426 O O . ARG B 1 224 ? 0.417 -10.352 -15.93 1 98.5 224 ARG B O 1
ATOM 3433 N N . PHE B 1 225 ? 1.542 -8.477 -16.375 1 98.81 225 PHE B N 1
ATOM 3434 C CA . PHE B 1 225 ? 1.582 -8.148 -14.961 1 98.81 225 PHE B CA 1
ATOM 3435 C C . PHE B 1 225 ? 0.19 -7.797 -14.445 1 98.81 225 PHE B C 1
ATOM 3437 O O . PHE B 1 225 ? -0.245 -8.32 -13.422 1 98.81 225 PHE B O 1
ATOM 3444 N N . LEU B 1 226 ? -0.516 -6.867 -15.125 1 98.81 226 LEU B N 1
ATOM 3445 C CA . LEU B 1 226 ? -1.874 -6.477 -14.766 1 98.81 226 LEU B CA 1
ATOM 3446 C C . LEU B 1 226 ? -2.898 -7.391 -15.43 1 98.81 226 LEU B C 1
ATOM 3448 O O . LEU B 1 226 ? -2.996 -7.43 -16.656 1 98.81 226 LEU B O 1
ATOM 3452 N N . ILE B 1 227 ? -3.582 -8.125 -14.688 1 98.88 227 ILE B N 1
ATOM 3453 C CA . ILE B 1 227 ? -4.77 -8.836 -15.156 1 98.88 227 ILE B CA 1
ATOM 3454 C C . ILE B 1 227 ? -6.023 -8.094 -14.711 1 98.88 227 ILE B C 1
ATOM 3456 O O . ILE B 1 227 ? -6.355 -8.078 -13.523 1 98.88 227 ILE B O 1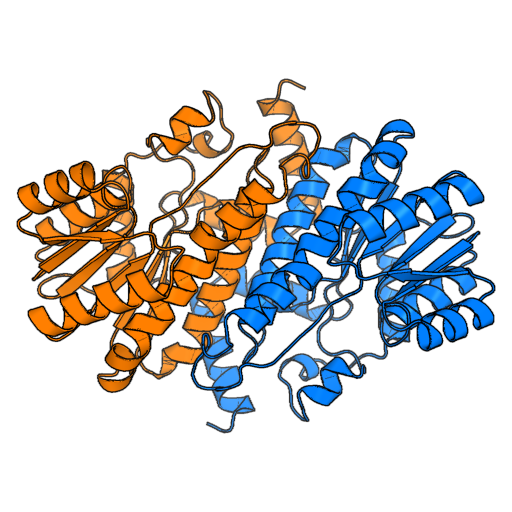
ATOM 3460 N N . LEU B 1 228 ? -6.699 -7.453 -15.633 1 98.62 228 LEU B N 1
ATOM 3461 C CA . LEU B 1 228 ? -7.828 -6.562 -15.391 1 98.62 228 LEU B CA 1
ATOM 3462 C C . LEU B 1 228 ? -9.109 -7.133 -15.992 1 98.62 228 LEU B C 1
ATOM 3464 O O . LEU B 1 228 ? -9.461 -6.809 -17.125 1 98.62 228 LEU B O 1
ATOM 3468 N N . PRO B 1 229 ? -9.844 -7.918 -15.195 1 98.44 229 PRO B N 1
ATOM 3469 C CA . PRO B 1 229 ? -11.102 -8.461 -15.727 1 98.44 229 PRO B CA 1
ATOM 3470 C C . PRO B 1 229 ? -12.07 -7.367 -16.172 1 98.44 229 PRO B C 1
ATOM 3472 O O . PRO B 1 229 ? -12.922 -7.602 -17.031 1 98.44 229 PRO B O 1
ATOM 3475 N N . HIS B 1 230 ? -12.031 -6.223 -15.555 1 98.06 230 HIS B N 1
ATOM 3476 C CA . HIS B 1 230 ? -12.719 -5 -15.961 1 98.06 230 HIS B CA 1
ATOM 3477 C C . HIS B 1 230 ? -11.766 -4.035 -16.656 1 98.06 230 HIS B C 1
ATOM 3479 O O . HIS B 1 230 ? -11.047 -3.283 -15.992 1 98.06 230 HIS B O 1
ATOM 3485 N N . PRO B 1 231 ? -11.805 -4.035 -17.969 1 96.56 231 PRO B N 1
ATOM 3486 C CA . PRO B 1 231 ? -10.789 -3.291 -18.719 1 96.56 231 PRO B CA 1
ATOM 3487 C C . PRO B 1 231 ? -10.828 -1.793 -18.422 1 96.56 231 PRO B C 1
ATOM 3489 O O . PRO B 1 231 ? -9.828 -1.096 -18.625 1 96.56 231 PRO B O 1
ATOM 3492 N N . GLU B 1 232 ? -11.977 -1.253 -17.906 1 97.25 232 GLU B N 1
ATOM 3493 C CA . GLU B 1 232 ? -12.133 0.161 -17.578 1 97.25 232 GLU B CA 1
ATOM 3494 C C . GLU B 1 232 ? -11.125 0.597 -16.516 1 97.25 232 GLU B C 1
ATOM 3496 O O . GLU B 1 232 ? -10.773 1.775 -16.438 1 97.25 232 GLU B O 1
ATOM 3501 N N . VAL B 1 233 ? -10.656 -0.353 -15.75 1 97.88 233 VAL B N 1
ATOM 3502 C CA . VAL B 1 233 ? -9.719 -0.05 -14.672 1 97.88 233 VAL B CA 1
ATOM 3503 C C . VAL B 1 233 ? -8.453 0.587 -15.25 1 97.88 233 VAL B C 1
ATOM 3505 O O . VAL B 1 233 ? -7.883 1.5 -14.648 1 97.88 233 VAL B O 1
ATOM 3508 N N . LEU B 1 234 ? -8.016 0.11 -16.438 1 98 234 LEU B N 1
ATOM 3509 C CA . LEU B 1 234 ? -6.836 0.7 -17.062 1 98 234 LEU B CA 1
ATOM 3510 C C . LEU B 1 234 ? -7.074 2.172 -17.375 1 98 234 LEU B C 1
ATOM 3512 O O . LEU B 1 234 ? -6.207 3.014 -17.141 1 98 234 LEU B O 1
ATOM 3516 N N . THR B 1 235 ? -8.234 2.461 -17.922 1 97.81 235 THR B N 1
ATOM 3517 C CA . THR B 1 235 ? -8.594 3.838 -18.25 1 97.81 235 THR B CA 1
ATOM 3518 C C . THR B 1 235 ? -8.617 4.695 -16.984 1 97.81 235 THR B C 1
ATOM 3520 O O . THR B 1 235 ? -8.133 5.832 -16.984 1 97.81 235 THR B O 1
ATOM 3523 N N . TYR B 1 236 ? -9.172 4.16 -15.93 1 98 236 TYR B N 1
ATOM 3524 C CA . TYR B 1 236 ? -9.242 4.887 -14.664 1 98 236 TYR B CA 1
ATOM 3525 C C . TYR B 1 236 ? -7.844 5.172 -14.125 1 98 236 TYR B C 1
ATOM 3527 O O . TYR B 1 236 ? -7.574 6.27 -13.633 1 98 236 TYR B O 1
ATOM 3535 N N . MET B 1 237 ? -6.941 4.164 -14.242 1 98.19 237 MET B N 1
ATOM 3536 C CA . MET B 1 237 ? -5.555 4.34 -13.812 1 98.19 237 MET B CA 1
ATOM 3537 C C . MET B 1 237 ? -4.891 5.477 -14.586 1 98.19 237 MET B C 1
ATOM 3539 O O . MET B 1 237 ? -4.172 6.293 -14 1 98.19 237 MET B O 1
ATOM 3543 N N . GLN B 1 238 ? -5.133 5.484 -15.836 1 98.25 238 GLN B N 1
ATOM 3544 C CA . GLN B 1 238 ? -4.516 6.488 -16.703 1 98.25 238 GLN B CA 1
ATOM 3545 C C . GLN B 1 238 ? -5.082 7.875 -16.422 1 98.25 238 GLN B C 1
ATOM 3547 O O . GLN B 1 238 ? -4.344 8.867 -16.422 1 98.25 238 GLN B O 1
ATOM 3552 N N . ARG B 1 239 ? -6.379 7.973 -16.188 1 98.06 239 ARG B N 1
ATOM 3553 C CA . ARG B 1 239 ? -6.992 9.242 -15.812 1 98.06 239 ARG B CA 1
ATOM 3554 C C . ARG B 1 239 ? -6.434 9.742 -14.484 1 98.06 239 ARG B C 1
ATOM 3556 O O . ARG B 1 239 ? -6.133 10.93 -14.336 1 98.06 239 ARG B O 1
ATOM 3563 N N . LYS B 1 240 ? -6.285 8.867 -13.547 1 98.56 240 LYS B N 1
ATOM 3564 C CA . LYS B 1 240 ? -5.723 9.203 -12.242 1 98.56 240 LYS B CA 1
ATOM 3565 C C . LYS B 1 240 ? -4.312 9.766 -12.383 1 98.56 240 LYS B C 1
ATOM 3567 O O . LYS B 1 240 ? -3.994 10.812 -11.805 1 98.56 240 LYS B O 1
ATOM 3572 N N . ALA B 1 241 ? -3.467 9.047 -13.148 1 97.81 241 ALA B N 1
ATOM 3573 C CA . ALA B 1 241 ? -2.086 9.484 -13.336 1 97.81 241 ALA B CA 1
ATOM 3574 C C . ALA B 1 241 ? -2.025 10.773 -14.148 1 97.81 241 ALA B C 1
ATOM 3576 O O . ALA B 1 241 ? -1.076 11.555 -14.016 1 97.81 241 ALA B O 1
ATOM 3577 N N . GLY B 1 242 ? -3.014 11 -14.953 1 97.69 242 GLY B N 1
ATOM 3578 C CA . GLY B 1 242 ? -3.043 12.172 -15.82 1 97.69 242 GLY B CA 1
ATOM 3579 C C . GLY B 1 242 ? -3.334 13.461 -15.078 1 97.69 242 GLY B C 1
ATOM 3580 O O . GLY B 1 242 ? -2.744 14.5 -15.375 1 97.69 242 GLY B O 1
ATOM 3581 N N . ASP B 1 243 ? -4.297 13.422 -14.203 1 97.94 243 ASP B N 1
ATOM 3582 C CA . ASP B 1 243 ? -4.699 14.539 -13.352 1 97.94 243 ASP B CA 1
ATOM 3583 C C . ASP B 1 243 ? -5.238 14.047 -12.016 1 97.94 243 ASP B C 1
ATOM 3585 O O . ASP B 1 243 ? -6.445 13.852 -11.859 1 97.94 243 ASP B O 1
ATOM 3589 N N . TYR B 1 244 ? -4.312 13.883 -11.094 1 97.94 244 TYR B N 1
ATOM 3590 C CA . TYR B 1 244 ? -4.586 13.227 -9.828 1 97.94 244 TYR B CA 1
ATOM 3591 C C . TYR B 1 244 ? -5.656 13.969 -9.039 1 97.94 244 TYR B C 1
ATOM 3593 O O . TYR B 1 244 ? -6.562 13.352 -8.477 1 97.94 244 TYR B O 1
ATOM 3601 N N . ASP B 1 245 ? -5.582 15.336 -9 1 98.38 245 ASP B N 1
ATOM 3602 C CA . ASP B 1 245 ? -6.559 16.141 -8.266 1 98.38 245 ASP B CA 1
ATOM 3603 C C . ASP B 1 245 ? -7.945 16.016 -8.891 1 98.38 245 ASP B C 1
ATOM 3605 O O . ASP B 1 245 ? -8.945 15.898 -8.18 1 98.38 245 ASP B O 1
ATOM 3609 N N . ARG B 1 246 ? -7.992 16.078 -10.203 1 97.81 246 ARG B N 1
ATOM 3610 C CA . ARG B 1 246 ? -9.273 15.891 -10.875 1 97.81 246 ARG B CA 1
ATOM 3611 C C . ARG B 1 246 ? -9.859 14.516 -10.57 1 97.81 246 ARG B C 1
ATOM 3613 O O . ARG B 1 246 ? -11.062 14.375 -10.359 1 97.81 246 ARG B O 1
ATOM 3620 N N . TRP B 1 247 ? -9.016 13.523 -10.57 1 98.12 247 TRP B N 1
ATOM 3621 C CA . TRP B 1 247 ? -9.453 12.164 -10.266 1 98.12 247 TRP B CA 1
ATOM 3622 C C . TRP B 1 247 ? -10.062 12.086 -8.875 1 98.12 247 TRP B C 1
ATOM 3624 O O . TRP B 1 247 ? -11.172 11.57 -8.703 1 98.12 247 TRP B O 1
ATOM 3634 N N . LEU B 1 248 ? -9.391 12.609 -7.867 1 98.31 248 LEU B N 1
ATOM 3635 C CA . LEU B 1 248 ? -9.883 12.555 -6.496 1 98.31 248 LEU B CA 1
ATOM 3636 C C . LEU B 1 248 ? -11.188 13.328 -6.355 1 98.31 248 LEU B C 1
ATOM 3638 O O . LEU B 1 248 ? -12.07 12.922 -5.598 1 98.31 248 LEU B O 1
ATOM 3642 N N . GLY B 1 249 ? -11.234 14.484 -7.047 1 97.69 249 GLY B N 1
ATOM 3643 C CA . GLY B 1 249 ? -12.5 15.188 -7.082 1 97.69 249 GLY B CA 1
ATOM 3644 C C . GLY B 1 249 ? -13.641 14.344 -7.625 1 97.69 249 GLY B C 1
ATOM 3645 O O . GLY B 1 249 ? -14.75 14.375 -7.09 1 97.69 249 GLY B O 1
ATOM 3646 N N . GLY B 1 250 ? -13.383 13.617 -8.75 1 97.06 250 GLY B N 1
ATOM 3647 C CA . GLY B 1 250 ? -14.367 12.703 -9.305 1 97.06 250 GLY B CA 1
ATOM 3648 C C . GLY B 1 250 ? -14.773 11.609 -8.336 1 97.06 250 GLY B C 1
ATOM 3649 O O . GLY B 1 250 ? -15.953 11.258 -8.25 1 97.06 250 GLY B O 1
ATOM 3650 N N . MET B 1 251 ? -13.836 11.109 -7.629 1 97.19 251 MET B N 1
ATOM 3651 C CA . MET B 1 251 ? -14.117 10.062 -6.652 1 97.19 251 MET B CA 1
ATOM 3652 C C . MET B 1 251 ? -14.992 10.586 -5.52 1 97.19 251 MET B C 1
ATOM 3654 O O . MET B 1 251 ? -15.836 9.867 -4.996 1 97.19 251 MET B O 1
ATOM 3658 N N . ARG B 1 252 ? -14.781 11.82 -5.059 1 96.69 252 ARG B N 1
ATOM 3659 C CA . ARG B 1 252 ? -15.617 12.43 -4.031 1 96.69 252 ARG B CA 1
ATOM 3660 C C . ARG B 1 252 ? -17.062 12.578 -4.512 1 96.69 252 ARG B C 1
ATOM 3662 O O . ARG B 1 252 ? -18 12.344 -3.752 1 96.69 252 ARG B O 1
ATOM 3669 N N . ARG B 1 253 ? -17.203 12.977 -5.754 1 96.12 253 ARG B N 1
ATOM 3670 C CA . ARG B 1 253 ? -18.547 13.086 -6.316 1 96.12 253 ARG B CA 1
ATOM 3671 C C . ARG B 1 253 ? -19.219 11.719 -6.379 1 96.12 253 ARG B C 1
ATOM 3673 O O . ARG B 1 253 ? -20.406 11.602 -6.074 1 96.12 253 ARG B O 1
ATOM 3680 N N . LEU B 1 254 ? -18.5 10.727 -6.797 1 94.69 254 LEU B N 1
ATOM 3681 C CA . LEU B 1 254 ? -19.031 9.367 -6.84 1 94.69 254 LEU B CA 1
ATOM 3682 C C . LEU B 1 254 ? -19.453 8.906 -5.445 1 94.69 254 LEU B C 1
ATOM 3684 O O . LEU B 1 254 ? -20.5 8.289 -5.281 1 94.69 254 LEU B O 1
ATOM 3688 N N . ARG B 1 255 ? -18.625 9.156 -4.492 1 94.31 255 ARG B N 1
ATOM 3689 C CA . ARG B 1 255 ? -18.938 8.805 -3.113 1 94.31 255 ARG B CA 1
ATOM 3690 C C . ARG B 1 255 ? -20.25 9.445 -2.672 1 94.31 255 ARG B C 1
ATOM 3692 O O . ARG B 1 255 ? -21.094 8.789 -2.061 1 94.31 255 ARG B O 1
ATOM 3699 N N . ALA B 1 256 ? -20.391 10.734 -2.92 1 93.12 256 ALA B N 1
ATOM 3700 C CA . ALA B 1 256 ? -21.609 11.438 -2.568 1 93.12 256 ALA B CA 1
ATOM 3701 C C . ALA B 1 256 ? -22.828 10.773 -3.207 1 93.12 256 ALA B C 1
ATOM 3703 O O . ALA B 1 256 ? -23.875 10.625 -2.564 1 93.12 256 ALA B O 1
ATOM 3704 N N . LYS B 1 257 ? -22.688 10.336 -4.422 1 89.75 257 LYS B N 1
ATOM 3705 C CA . LYS B 1 257 ? -23.766 9.688 -5.148 1 89.75 257 LYS B CA 1
ATOM 3706 C C . LYS B 1 257 ? -24.141 8.344 -4.523 1 89.75 257 LYS B C 1
ATOM 3708 O O . LYS B 1 257 ? -25.312 8.039 -4.34 1 89.75 257 LYS B O 1
ATOM 3713 N N . VAL B 1 258 ? -23.172 7.57 -4.215 1 85.69 258 VAL B N 1
ATOM 3714 C CA . VAL B 1 258 ? -23.422 6.203 -3.777 1 85.69 258 VAL B CA 1
ATOM 3715 C C . VAL B 1 258 ? -23.844 6.199 -2.309 1 85.69 258 VAL B C 1
ATOM 3717 O O . VAL B 1 258 ? -24.562 5.305 -1.868 1 85.69 258 VAL B O 1
ATOM 3720 N N . MET B 1 259 ? -23.422 7.191 -1.61 1 81.69 259 MET B N 1
ATOM 3721 C CA . MET B 1 259 ? -23.766 7.266 -0.193 1 81.69 259 MET B CA 1
ATOM 3722 C C . MET B 1 259 ? -25.047 8.07 0.016 1 81.69 259 MET B C 1
ATOM 3724 O O . MET B 1 259 ? -25.562 8.148 1.134 1 81.69 259 MET B O 1
ATOM 3728 N N . GLY B 1 260 ? -25.641 8.43 -1.074 1 75.81 260 GLY B N 1
ATOM 3729 C CA . GLY B 1 260 ? -26.906 9.141 -1.02 1 75.81 260 GLY B CA 1
ATOM 3730 C C . GLY B 1 260 ? -26.766 10.578 -0.575 1 75.81 260 GLY B C 1
ATOM 3731 O O . GLY B 1 260 ? -27.641 11.109 0.128 1 75.81 260 GLY B O 1
ATOM 3732 N N . LYS B 1 261 ? -25.719 11.312 -0.842 1 68.31 261 LYS B N 1
ATOM 3733 C CA . LYS B 1 261 ? -25.516 12.719 -0.494 1 68.31 261 LYS B CA 1
ATOM 3734 C C . LYS B 1 261 ? -25.578 13.602 -1.733 1 68.31 261 LYS B C 1
ATOM 3736 O O . LYS B 1 261 ? -25.25 13.164 -2.834 1 68.31 261 LYS B O 1
#

Organism: NCBI:txid2803784

Solvent-accessible surface area (backbone atoms only — not comparable to full-atom values): 24870 Å² total; per-residue (Å²): 75,74,55,51,67,27,31,33,38,28,27,37,12,41,46,46,51,24,28,27,35,51,50,47,41,43,72,58,39,26,65,36,40,38,20,23,10,66,50,50,69,38,6,40,54,48,11,65,74,61,72,35,44,54,43,70,36,54,54,58,36,49,67,50,42,34,52,52,48,51,51,48,27,71,74,66,72,48,63,43,33,41,31,45,41,38,67,68,78,57,67,31,78,38,72,77,33,56,64,53,55,54,69,68,58,48,51,49,37,41,29,34,41,31,45,21,52,47,28,51,47,58,50,48,43,64,65,18,51,74,72,42,43,28,34,41,37,35,48,55,28,35,29,27,72,64,60,39,89,49,14,24,63,36,9,12,28,20,11,18,30,48,23,38,48,50,32,42,33,39,52,30,38,89,44,39,33,46,46,28,37,39,28,42,59,28,43,68,31,72,70,48,60,71,69,42,90,75,41,78,48,42,74,87,44,67,40,47,27,58,58,45,30,51,41,47,54,54,23,37,51,68,62,37,38,76,26,52,70,45,64,63,55,55,55,51,41,38,48,32,53,71,39,50,62,60,38,46,52,52,49,32,53,50,46,31,56,67,71,71,95,76,74,53,51,66,28,30,36,40,29,26,36,11,41,48,48,51,24,29,27,34,52,51,48,43,44,73,58,39,25,65,37,41,39,19,23,10,66,49,49,69,38,6,40,52,48,11,64,74,61,72,35,44,53,44,72,37,53,54,57,36,47,67,50,40,34,51,52,47,51,50,46,27,71,74,65,71,47,63,44,34,42,32,44,42,39,66,67,78,56,67,31,79,38,70,80,34,55,65,54,56,54,68,68,56,49,50,50,38,41,29,36,41,30,46,20,51,47,28,50,47,59,50,47,43,64,63,17,51,74,71,42,42,28,33,41,38,37,48,56,28,36,27,28,72,64,62,39,87,50,14,24,61,35,8,13,28,20,11,18,32,48,25,38,50,51,32,43,33,39,52,32,38,88,44,40,33,46,46,28,37,39,26,41,60,30,44,69,31,74,69,48,61,70,70,41,90,76,42,78,48,41,74,87,43,66,40,48,28,59,59,45,30,51,42,47,54,52,24,37,52,68,62,38,36,75,26,51,70,44,65,63,54,55,56,51,40,38,47,32,52,70,38,51,62,62,37,47,51,51,50,32,52,50,46,31,57,66,72,72,96

Nearest PDB structures (foldseek):
  7yic-assembly1_B  TM=8.875E-01  e=1.112E-17  Leifsonia sp. S749
  3cxr-assembly1_A  TM=8.778E-01  e=2.263E-17  Streptococcus suis 05ZYH33
  6d9y-assembly1_A  TM=8.717E-01  e=2.146E-16  Paraburkholderia phymatum STM815
  4ibo-assembly1_C  TM=8.694E-01  e=9.424E-16  Agrobacterium fabrum str. C58
  3tzq-assembly1_A  TM=7.725E-01  e=3.445E-16  Mycobacterium marinum M

Sequence (522 aa):
MDVKGKIVVVTGAAEGIGAALARRFAAEGAAHVAVVDRNAEGAQAVAAEIGGTAYTVDVSDGAQVATMVAAVEAAHGRIDLFCANAGVGDGDPDRENAVSSPDAVWARAWGVNVMAHVHAARAVLPGMIARGEGYLLNTVSAAGLLSQIGGAVYSTTKHAAVGLAESLAITHGDQGIKVSILCPQGVDTAMLRAGGSGSPQSLDGVLTPEEVAGHVVEGLAAERFLILPHPEVLTYMQRKAGDYDRWLGGMRRLRAKVMGKMDVKGKIVVVTGAAEGIGAALARRFAAEGAAHVAVVDRNAEGAQAVAAEIGGTAYTVDVSDGAQVATMVAAVEAAHGRIDLFCANAGVGDGDPDRENAVSSPDAVWARAWGVNVMAHVHAARAVLPGMIARGEGYLLNTVSAAGLLSQIGGAVYSTTKHAAVGLAESLAITHGDQGIKVSILCPQGVDTAMLRAGGSGSPQSLDGVLTPEEVAGHVVEGLAAERFLILPHPEVLTYMQRKAGDYDRWLGGMRRLRAKVMGK

pLDDT: mean 96.63, std 5.53, range [62.22, 99.0]

Radius of gyration: 22.67 Å; Cα contacts (8 Å, |Δi|>4): 1203; chains: 2; bounding box: 53×67×47 Å